Protein 7UT5 (pdb70)

Solvent-accessible surface area: 28761 Å² total; per-residue (Å²): 156,68,27,64,132,22,74,95,132,13,43,95,70,66,35,21,143,8,30,85,45,36,10,61,86,16,32,130,12,66,173,123,66,93,35,166,20,111,29,92,86,33,114,23,101,8,30,77,25,144,1,79,8,0,0,0,0,3,13,14,20,2,31,30,2,56,30,4,35,4,3,21,9,7,11,15,4,0,0,0,0,0,8,0,0,15,108,91,37,94,22,61,114,140,95,15,22,11,28,2,78,143,18,101,0,10,0,39,69,18,24,99,27,8,70,2,0,87,103,0,14,93,27,9,110,88,19,178,38,181,42,15,10,0,0,0,2,7,91,2,93,102,21,63,136,145,124,15,31,82,10,17,31,69,0,2,70,90,0,0,78,81,9,32,0,1,0,0,36,16,88,89,104,27,127,64,14,49,106,17,0,106,43,1,20,48,62,1,88,96,3,14,148,116,75,138,77,98,2,4,2,0,0,13,1,35,13,57,32,76,77,121,35,6,121,77,3,2,51,22,0,63,105,18,126,5,30,0,0,0,0,3,48,38,1,137,25,43,107,50,0,107,144,38,99,118,4,142,50,79,19,9,0,17,0,41,26,2,31,116,68,0,0,75,6,0,81,68,0,24,110,55,1,95,80,113,10,37,9,1,0,13,10,8,4,20,24,2,125,49,0,29,34,0,38,150,8,35,6,48,0,0,0,3,54,12,1,18,32,13,39,0,22,53,0,0,74,61,0,0,103,38,7,138,164,71,116,14,18,62,66,39,28,46,139,16,62,91,108,5,53,95,43,64,33,22,145,7,37,79,58,39,10,41,70,23,34,113,12,49,146,113,48,84,19,144,149,99,90,49,114,27,86,6,28,76,25,118,1,71,2,1,0,0,0,2,12,14,17,3,34,30,1,55,31,3,36,4,4,26,9,23,22,16,2,0,0,0,0,0,8,0,0,15,116,88,37,93,25,60,115,140,92,16,26,9,33,0,67,112,18,108,0,8,0,38,66,24,24,100,27,8,69,2,0,82,73,0,15,72,19,6,110,77,16,180,38,176,35,28,9,0,0,1,2,7,89,1,90,107,15,54,132,142,109,15,32,79,11,16,36,63,0,1,75,79,0,0,70,74,10,30,0,2,0,0,35,69,148,82,29,45,85,20,0,113,40,0,24,52,60,1,91,97,2,16,139,110,92,135,70,101,3,5,2,0,0,12,1,37,8,63,53,76,71,120,52,4,127,86,14,1,43,12,0,66,107,30,160,6,29,0,0,0,0,3,48,39,4,137,30,45,117,51,0,132,139,48,82,126,1,148,51,73,15,9,1,17,0,39,32,1,25,120,67,0,4,83,6,0,93,62,0,25,115,49,1,161,82,120,12,40,7,0,0,12,10,7,5,18,33,3,131,49,0,26,38,0,40,150,11,35,5,45,0,0,0,3,60,10,1,16,34,20,35,0,17,40,0,0,98,75,0,5,120,44,5,133

Radius of gyration: 30.76 Å; Cα contacts (8 Å, |Δi|>4): 1362; chains: 2; bounding box: 68×61×90 Å

InterPro domains:
  IPR001295 Dihydroorotate dehydrogenase, conserved site [PS00911] (77-96)
  IPR001295 Dihydroorotate dehydrogenase, conserved site [PS00912] (289-309)
  IPR005719 Dihydroorotate dehydrogenase, class 2 [MF_00225] (2-333)
  IPR005719 Dihydroorotate dehydrogenase, class 2 [TIGR01036] (3-332)
  IPR005719 Dihydroorotate dehydrogenase, class 2 [cd04738] (7-333)
  IPR005720 Dihydroorotate dehydrogenase, catalytic [PF01180] (44-331)
  IPR012135 Dihydroorotate dehydrogenase, class 1/ 2 [PIRSF000164] (37-331)
  IPR013785 Aldolase-type TIM barrel [G3DSA:3.20.20.70] (2-332)
  IPR050074 Dihydroorotate dehydrogenase [PTHR48109] (7-331)

Structure (mmCIF, N/CA/C/O backbone):
data_7UT5
#
_entry.id   7UT5
#
_cell.length_a   45.530
_cell.length_b   89.770
_cell.length_c   84.417
_cell.angle_alpha   90.000
_cell.angle_beta   90.036
_cell.angle_gamma   90.000
#
_symmetry.space_group_name_H-M   'P 1 21 1'
#
loop_
_entity.id
_entity.type
_entity.pdbx_description
1 polymer 'Dihydroorotate dehydrogenase (quinone)'
2 non-polymer (4R)-7-methyl-N-[4-(pentafluoro-lambda~6~-sulfanyl)phenyl]imidazo[1,2-a]pyrimidin-5-amine
3 non-polymer 'FLAVIN MONONUCLEOTIDE'
4 non-polymer 'OROTIC ACID'
5 non-polymer GLYCEROL
6 water water
#
loop_
_atom_site.group_PDB
_atom_site.id
_atom_site.type_symbol
_atom_site.label_atom_id
_atom_site.label_alt_id
_atom_site.label_comp_id
_atom_site.label_asym_id
_atom_site.label_entity_id
_atom_site.label_seq_id
_atom_site.pdbx_PDB_ins_code
_atom_site.Cartn_x
_atom_site.Cartn_y
_atom_site.Cartn_z
_atom_site.occupancy
_atom_site.B_iso_or_equiv
_atom_site.auth_seq_id
_atom_site.auth_comp_id
_atom_site.auth_asym_id
_atom_site.auth_atom_id
_atom_site.pdbx_PDB_model_num
ATOM 1 N N . MET A 1 21 ? 1.90965 13.65173 -54.75223 1.000 60.31247 1 MET A N 1
ATOM 2 C CA . MET A 1 21 ? 1.74586 14.92946 -55.50357 1.000 49.66833 1 MET A CA 1
ATOM 3 C C . MET A 1 21 ? 0.39103 15.02437 -56.20957 1.000 51.00385 1 MET A C 1
ATOM 4 O O . MET A 1 21 ? -0.28506 16.05628 -56.10307 1.000 45.77298 1 MET A O 1
ATOM 18 N N . LEU A 1 22 ? -0.01383 13.95700 -56.91286 1.000 40.48588 2 LEU A N 1
ATOM 19 C CA . LEU A 1 22 ? -1.18767 14.06454 -57.77686 1.000 37.58808 2 LEU A CA 1
ATOM 20 C C . LEU A 1 22 ? -2.41599 14.49585 -56.97814 1.000 35.41417 2 LEU A C 1
ATOM 21 O O . LEU A 1 22 ? -3.07470 15.48114 -57.32208 1.000 35.32644 2 LEU A O 1
ATOM 37 N N . TYR A 1 23 ? -2.69580 13.80287 -55.87835 1.000 32.13789 3 TYR A N 1
ATOM 38 C CA . TYR A 1 23 ? -3.87217 14.15002 -55.08234 1.000 26.53816 3 TYR A CA 1
ATOM 39 C C . TYR A 1 23 ? -3.81191 15.58729 -54.58808 1.000 27.22932 3 TYR A C 1
ATOM 40 O O . TYR A 1 2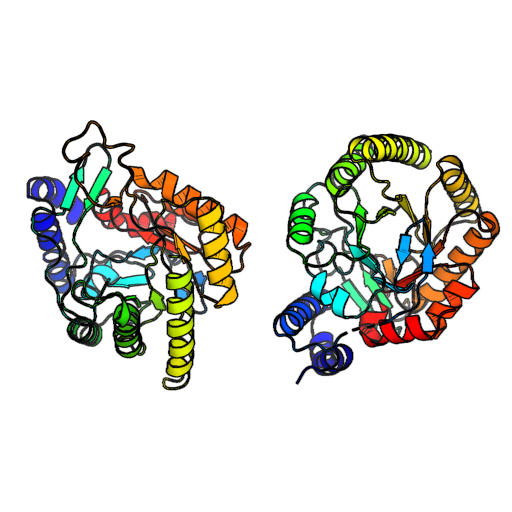3 ? -4.78177 16.34109 -54.72612 1.000 29.55807 3 TYR A O 1
ATOM 58 N N . SER A 1 24 ? -2.68492 15.99091 -53.98570 1.000 29.88924 4 SER A N 1
ATOM 59 C CA . SER A 1 24 ? -2.64260 17.32022 -53.38037 1.000 36.92920 4 SER A CA 1
ATOM 60 C C . SER A 1 24 ? -2.79953 18.40651 -54.42975 1.000 41.45235 4 SER A C 1
ATOM 61 O O . SER A 1 24 ? -3.36229 19.46846 -54.13948 1.000 37.43462 4 SER A O 1
ATOM 69 N N . LEU A 1 25 ? -2.33832 18.14899 -55.65701 1.000 38.34423 5 LEU A N 1
ATOM 70 C CA . LEU A 1 25 ? -2.49361 19.13543 -56.71905 1.000 43.87751 5 LEU A CA 1
ATOM 71 C C . LEU A 1 25 ? -3.94067 19.22716 -57.18071 1.000 39.80149 5 LEU A C 1
ATOM 72 O O . LEU A 1 25 ? -4.41804 20.32175 -57.51188 1.000 36.69971 5 LEU A O 1
ATOM 88 N N . ALA A 1 26 ? -4.64366 18.08729 -57.21046 1.000 38.46925 6 ALA A N 1
ATOM 89 C CA . ALA A 1 26 ? -6.02861 18.04189 -57.64716 1.000 36.63185 6 ALA A CA 1
ATOM 90 C C . ALA A 1 26 ? -7.00209 18.40325 -56.54041 1.000 36.34588 6 ALA A C 1
ATOM 91 O O . ALA A 1 26 ? -8.18086 18.63912 -56.83601 1.000 31.87032 6 ALA A O 1
ATOM 98 N N . ARG A 1 27 ? -6.53804 18.48439 -55.29286 1.000 30.93101 7 ARG A N 1
ATOM 99 C CA . ARG A 1 27 ? -7.47591 18.59332 -54.17722 1.000 29.11479 7 ARG A CA 1
ATOM 100 C C . ARG A 1 27 ? -8.32129 19.86394 -54.21141 1.000 29.23117 7 ARG A C 1
ATOM 101 O O . ARG A 1 27 ? -9.51983 19.76856 -53.90779 1.000 27.70091 7 ARG A O 1
ATOM 122 N N . PRO A 1 28 ? -7.80107 21.04339 -54.53677 1.000 30.33093 8 PRO A N 1
ATOM 123 C CA . PRO A 1 28 ? -8.69180 22.21726 -54.58536 1.000 28.63374 8 PRO A CA 1
ATOM 124 C C . PRO A 1 28 ? -9.85751 22.04985 -55.55023 1.000 32.55211 8 PRO A C 1
ATOM 125 O O . PRO A 1 28 ? -10.99673 22.39468 -55.19843 1.000 31.97731 8 PRO A O 1
ATOM 136 N N . MET A 1 29 ? -9.60982 21.50969 -56.75042 1.000 30.84648 9 MET A N 1
ATOM 137 C CA . MET A 1 29 ? -10.69606 21.19995 -57.67388 1.000 34.17352 9 MET A CA 1
ATOM 138 C C . MET A 1 29 ? -11.65494 20.17758 -57.06544 1.000 28.47583 9 MET A C 1
ATOM 139 O O . MET A 1 29 ? -12.87335 20.35247 -57.10999 1.000 29.50108 9 MET A O 1
ATOM 153 N N . LEU A 1 30 ? -11.12074 19.08333 -56.52093 1.000 25.13612 10 LEU A N 1
ATOM 154 C CA . LEU A 1 30 ? -11.98172 18.03610 -55.98004 1.000 24.81664 10 LEU A CA 1
ATOM 155 C C . LEU A 1 30 ? -12.79118 18.54085 -54.79375 1.000 26.26664 10 LEU A C 1
ATOM 156 O O . LEU A 1 30 ? -13.95217 18.13704 -54.61836 1.000 22.98672 10 LEU A O 1
ATOM 172 N N . PHE A 1 31 ? -12.21944 19.44049 -53.98728 1.000 24.16834 11 PHE A N 1
ATOM 173 C CA . PHE A 1 31 ? -12.96696 19.95029 -52.84456 1.000 23.20013 11 PHE A CA 1
ATOM 174 C C . PHE A 1 31 ? -14.11227 20.86265 -53.28516 1.000 24.90035 11 PHE A C 1
ATOM 175 O O . PHE A 1 31 ? -15.02868 21.08891 -52.48080 1.000 30.96071 11 PHE A O 1
ATOM 192 N N . SER A 1 32 ? -14.13413 21.31478 -54.53497 1.000 23.13081 12 SER A N 1
ATOM 193 C CA . SER A 1 32 ? -15.24823 22.11171 -55.03729 1.000 29.15507 12 SER A CA 1
ATOM 194 C C . SER A 1 32 ? -16.45415 21.24302 -55.38187 1.000 28.69756 12 SER A C 1
ATOM 195 O O . SER A 1 32 ? -17.53182 21.79288 -55.65622 1.000 30.78242 12 SER A O 1
ATOM 203 N N . LEU A 1 33 ? -16.28387 19.92821 -55.37858 1.000 25.04530 13 LEU A N 1
ATOM 204 C CA . LEU A 1 33 ? -17.34732 18.97630 -55.68253 1.000 27.84366 13 LEU A CA 1
ATOM 205 C C . LEU A 1 33 ? -17.96335 18.43846 -54.39897 1.000 24.08064 13 LEU A C 1
ATOM 206 O O . LEU A 1 33 ? -17.36932 18.48612 -53.32357 1.000 23.80161 13 LEU A O 1
ATOM 222 N N . ALA A 1 34 ? -19.19560 17.94695 -54.51717 1.000 23.11897 14 ALA A N 1
ATOM 223 C CA . ALA A 1 34 ? -19.83146 17.36622 -53.35684 1.000 22.49598 14 ALA A CA 1
ATOM 224 C C . ALA A 1 34 ? -18.98576 16.20264 -52.84125 1.000 22.07406 14 ALA A C 1
ATOM 225 O O . ALA A 1 34 ? -18.37161 15.47855 -53.62668 1.000 20.91279 14 ALA A O 1
ATOM 232 N N . PRO A 1 35 ? -18.94017 15.99333 -51.51939 1.000 18.47810 15 PRO A N 1
ATOM 233 C CA . PRO A 1 35 ? -17.97331 15.03870 -50.96437 1.000 17.50179 15 PRO A CA 1
ATOM 234 C C . PRO A 1 35 ? -18.04856 13.63555 -51.54474 1.000 18.05641 15 PRO A C 1
ATOM 235 O O . PRO A 1 35 ? -17.01075 13.05019 -51.88412 1.000 18.46044 15 PRO A O 1
ATOM 246 N N . GLU A 1 36 ? -19.22781 13.01915 -51.60631 1.000 17.31706 16 GLU A N 1
ATOM 247 C CA . GLU A 1 36 ? -19.24131 11.65144 -52.08200 1.000 17.08053 16 GLU A CA 1
ATOM 248 C C . GLU A 1 36 ? -18.85438 11.57105 -53.55584 1.000 19.80315 16 GLU A C 1
ATOM 249 O O . GLU A 1 36 ? -18.20503 10.61636 -53.98464 1.000 18.97183 16 GLU A O 1
ATOM 261 N N . ARG A 1 37 ? -19.24278 12.55892 -54.35497 1.000 20.26982 17 ARG A N 1
ATOM 262 C CA . ARG A 1 37 ? -18.80627 12.58227 -55.75168 1.000 21.74650 17 ARG A CA 1
ATOM 263 C C . ARG A 1 37 ? -17.29029 12.69371 -55.84178 1.000 21.10267 17 ARG A C 1
ATOM 264 O O . ARG A 1 37 ? -16.65122 12.01720 -56.65747 1.000 20.61227 17 ARG A O 1
ATOM 285 N N . ALA A 1 38 ? -16.69900 13.56108 -55.02154 1.000 19.53256 18 ALA A N 1
ATOM 286 C CA . ALA A 1 38 ? -15.24360 13.70508 -55.00712 1.000 18.79786 18 ALA A CA 1
ATOM 287 C C . ALA A 1 38 ? -14.56642 12.44427 -54.53957 1.000 19.20000 18 ALA A C 1
ATOM 288 O O . ALA A 1 38 ? -13.49107 12.07299 -55.04735 1.000 20.22304 18 ALA A O 1
ATOM 295 N N . HIS A 1 39 ? -15.16925 11.77558 -53.56368 1.000 18.34381 19 HIS A N 1
ATOM 296 C CA . HIS A 1 39 ? -14.63301 10.52605 -53.03681 1.000 18.23045 19 HIS A CA 1
ATOM 297 C C . HIS A 1 39 ? -14.56074 9.45556 -54.11873 1.000 20.03811 19 HIS A C 1
ATOM 298 O O . HIS A 1 39 ? -13.50831 8.80791 -54.31777 1.000 18.62421 19 HIS A O 1
ATOM 312 N N . GLU A 1 40 ? -15.65967 9.25061 -54.84224 1.000 19.18622 20 GLU A N 1
ATOM 313 C CA . GLU A 1 40 ? -15.67710 8.24609 -55.89258 1.000 18.98234 20 GLU A CA 1
ATOM 314 C C . GLU A 1 40 ? -14.77085 8.64561 -57.06152 1.000 20.31506 20 GLU A C 1
ATOM 315 O O . GLU A 1 40 ? -14.07112 7.80664 -57.63139 1.000 23.20163 20 GLU A O 1
ATOM 327 N N . LEU A 1 41 ? -14.75152 9.93510 -57.42404 1.000 20.43675 21 LEU A N 1
ATOM 328 C CA . LEU A 1 41 ? -13.86043 10.37843 -58.48766 1.000 22.13627 21 LEU A CA 1
ATOM 329 C C . LEU A 1 41 ? -12.40959 10.12729 -58.12322 1.000 20.91230 21 LEU A C 1
ATOM 330 O O . LEU A 1 41 ? -11.59647 9.72775 -58.99122 1.000 22.60190 21 LEU A O 1
ATOM 346 N N . THR A 1 42 ? -12.04323 10.40962 -56.87496 1.000 19.76222 22 THR A N 1
ATOM 347 C CA . THR A 1 42 ? -10.66763 10.22765 -56.45304 1.000 19.29112 22 THR A CA 1
ATOM 348 C C . THR A 1 42 ? -10.27536 8.75174 -56.55304 1.000 19.86391 22 THR A C 1
ATOM 349 O O . THR A 1 42 ? -9.17129 8.42986 -57.02708 1.000 22.38376 22 THR A O 1
ATOM 360 N N . LEU A 1 43 ? -11.15362 7.84906 -56.09303 1.000 18.29019 23 LEU A N 1
ATOM 361 C CA . LEU A 1 43 ? -10.81314 6.42953 -56.17374 1.000 20.76643 23 LEU A CA 1
ATOM 362 C C . LEU A 1 43 ? -10.68987 5.98624 -57.62995 1.000 22.31682 23 LEU A C 1
ATOM 363 O O . LEU A 1 43 ? -9.81740 5.16877 -57.97342 1.000 22.68691 23 LEU A O 1
ATOM 379 N N . SER A 1 44 ? -11.56856 6.49163 -58.49902 1.000 21.23082 24 SER A N 1
ATOM 380 C CA A SER A 1 44 ? -11.52244 6.13889 -59.91488 0.537 22.82867 24 SER A CA 1
ATOM 381 C CA B SER A 1 44 ? -11.50710 6.11428 -59.90512 0.463 22.85916 24 SER A CA 1
ATOM 382 C C . SER A 1 44 ? -10.22163 6.61516 -60.54269 1.000 23.98981 24 SER A C 1
ATOM 383 O O . SER A 1 44 ? -9.58991 5.89845 -61.33054 1.000 26.42140 24 SER A O 1
ATOM 398 N N . MET A 1 45 ? -9.80450 7.83627 -60.20440 1.000 22.51796 25 MET A N 1
ATOM 399 C CA . MET A 1 45 ? -8.56155 8.36110 -60.74988 1.000 24.10788 25 MET A CA 1
ATOM 400 C C . MET A 1 45 ? -7.34952 7.63359 -60.17225 1.000 22.14206 25 MET A C 1
ATOM 401 O O . MET A 1 45 ? -6.37310 7.40544 -60.89127 1.000 23.55529 25 MET A O 1
ATOM 415 N N . LEU A 1 46 ? -7.41007 7.23530 -58.89940 1.000 23.22551 26 LEU A N 1
ATOM 416 C CA . LEU A 1 46 ? -6.34990 6.41388 -58.31210 1.000 21.85524 26 LEU A CA 1
ATOM 417 C C . LEU A 1 46 ? -6.19655 5.10054 -59.06813 1.000 25.32147 26 LEU A C 1
ATOM 418 O O . LEU A 1 46 ? -5.08226 4.68611 -59.39206 1.000 23.91427 26 LEU A O 1
ATOM 434 N N . ASP A 1 47 ? -7.31290 4.44259 -59.36799 1.000 23.02388 27 ASP A N 1
ATOM 435 C CA . ASP A 1 47 ? -7.26238 3.18752 -60.12413 1.000 24.08008 27 ASP A CA 1
ATOM 436 C C . ASP A 1 47 ? -6.56693 3.39140 -61.45992 1.000 25.80897 27 ASP A C 1
ATOM 437 O O . ASP A 1 47 ? -5.72232 2.58476 -61.88928 1.000 27.41340 27 ASP A O 1
ATOM 446 N N . LYS A 1 48 ? -6.95579 4.44446 -62.18230 1.000 25.30826 28 LYS A N 1
ATOM 447 C CA . LYS A 1 48 ? -6.43315 4.65030 -63.52217 1.000 26.41283 28 LYS A CA 1
ATOM 448 C C . LYS A 1 48 ? -4.96380 5.04123 -63.47781 1.000 28.78570 28 LYS A C 1
ATOM 449 O O . LYS A 1 48 ? -4.15565 4.55081 -64.27056 1.000 29.79377 28 LYS A O 1
ATOM 468 N N . ALA A 1 49 ? -4.60236 5.91853 -62.54033 1.000 25.26958 29 ALA A N 1
ATOM 469 C CA . ALA A 1 49 ? -3.20920 6.29835 -62.38461 1.000 25.54801 29 ALA A CA 1
ATOM 470 C C . ALA A 1 49 ? -2.35288 5.07828 -62.06508 1.000 25.99228 29 ALA A C 1
ATOM 471 O O . ALA A 1 49 ? -1.24742 4.94333 -62.58653 1.000 27.73885 29 ALA A O 1
ATOM 478 N N . HIS A 1 50 ? -2.85924 4.18476 -61.20466 1.000 27.22372 30 HIS A N 1
ATOM 479 C CA . HIS A 1 50 ? -2.15010 2.94858 -60.90347 1.000 25.76226 30 HIS A CA 1
ATOM 480 C C . HIS A 1 50 ? -1.93288 2.11342 -62.16446 1.000 27.44911 30 HIS A C 1
ATOM 481 O O . HIS A 1 50 ? -0.81919 1.63781 -62.41826 1.000 29.21975 30 HIS A O 1
ATOM 495 N N . LYS A 1 51 ? -2.98673 1.93749 -62.97580 1.000 28.85870 31 LYS A N 1
ATOM 496 C CA . LYS A 1 51 ? -2.84076 1.14656 -64.19930 1.000 29.95698 31 LYS A CA 1
ATOM 497 C C . LYS A 1 51 ? -1.85766 1.79133 -65.15725 1.000 31.63373 31 LYS A C 1
ATOM 498 O O . LYS A 1 51 ? -1.24098 1.10046 -65.97148 1.000 32.27701 31 LYS A O 1
ATOM 517 N N . LEU A 1 52 ? -1.73549 3.11699 -65.11196 1.000 30.60504 32 LEU A N 1
ATOM 518 C CA . LEU A 1 52 ? -0.80768 3.84694 -65.95556 1.000 33.57288 32 LEU A CA 1
ATOM 519 C C . LEU A 1 52 ? 0.62463 3.80784 -65.43816 1.000 31.24061 32 LEU A C 1
ATOM 520 O O . LEU A 1 52 ? 1.51600 4.36642 -66.08519 1.000 33.37972 32 LEU A O 1
ATOM 536 N N . GLY A 1 53 ? 0.85875 3.15461 -64.29796 1.000 31.03328 33 GLY A N 1
ATOM 537 C CA . GLY A 1 53 ? 2.19812 3.08017 -63.74403 1.000 35.24992 33 GLY A CA 1
ATOM 538 C C . GLY A 1 53 ? 2.54225 4.20470 -62.80001 1.000 37.14979 33 GLY A C 1
ATOM 539 O O . GLY A 1 53 ? 3.72324 4.39747 -62.49048 1.000 41.28418 33 GLY A O 1
ATOM 543 N N . MET A 1 54 ? 1.55158 4.94587 -62.33314 1.000 35.88449 34 MET A N 1
ATOM 544 C CA . MET A 1 54 ? 1.72709 6.11969 -61.49422 1.000 38.31577 34 MET A CA 1
ATOM 545 C C . MET A 1 54 ? 1.20290 5.81807 -60.09163 1.000 33.03388 34 MET A C 1
ATOM 546 O O . MET A 1 54 ? 0.65636 4.73961 -59.80993 1.000 37.20077 34 MET A O 1
ATOM 560 N N . MET A 1 55 ? 1.38743 6.77927 -59.19073 1.000 35.10499 35 MET A N 1
ATOM 561 C CA . MET A 1 55 ? 0.90282 6.66073 -57.81021 1.000 37.47803 35 MET A CA 1
ATOM 562 C C . MET A 1 55 ? 1.53832 5.48502 -57.06330 1.000 36.51618 35 MET A C 1
ATOM 563 O O . MET A 1 55 ? 0.87956 4.82272 -56.25030 1.000 35.00893 35 MET A O 1
ATOM 577 N N . ARG A 1 56 ? 2.82848 5.22744 -57.30739 1.000 37.96351 36 ARG A N 1
ATOM 578 C CA . ARG A 1 56 ? 3.57810 4.23003 -56.54460 1.000 36.64613 36 ARG A CA 1
ATOM 579 C C . ARG A 1 56 ? 4.44221 4.95621 -55.51952 1.000 42.36803 36 ARG A C 1
ATOM 580 O O . ARG A 1 56 ? 5.26805 5.79124 -55.89012 1.000 41.60516 36 ARG A O 1
ATOM 601 N N . GLN A 1 57 ? 4.25704 4.63181 -54.23704 1.000 28.77806 37 GLN A N 1
ATOM 602 C CA . GLN A 1 57 ? 4.90487 5.33933 -53.14286 1.000 27.17513 37 GLN A CA 1
ATOM 603 C C . GLN A 1 57 ? 5.82094 4.39953 -52.37712 1.000 28.89431 37 GLN A C 1
ATOM 604 O O . GLN A 1 57 ? 5.37458 3.38274 -51.84692 1.000 31.75274 37 GLN A O 1
ATOM 618 N N . THR A 1 58 ? 7.08228 4.77599 -52.26232 1.000 30.78663 38 THR A N 1
ATOM 619 C CA . THR A 1 58 ? 8.03129 4.01430 -51.46528 1.000 31.29092 38 THR A CA 1
ATOM 620 C C . THR A 1 58 ? 7.91840 4.40952 -49.99236 1.000 28.86569 38 THR A C 1
ATOM 621 O O . THR A 1 58 ? 7.94761 5.59468 -49.64888 1.000 30.27093 38 THR A O 1
ATOM 632 N N . VAL A 1 59 ? 7.78601 3.41398 -49.11994 1.000 25.10178 39 VAL A N 1
ATOM 633 C CA . VAL A 1 59 ? 7.64575 3.60014 -47.68344 1.000 25.79728 39 VAL A CA 1
ATOM 634 C C . VAL A 1 59 ? 8.68134 2.73333 -46.97458 1.000 29.61170 39 VAL A C 1
ATOM 635 O O . VAL A 1 59 ? 9.05602 1.65631 -47.45368 1.000 33.51465 39 VAL A O 1
ATOM 648 N N . GLU A 1 60 ? 9.14660 3.21566 -45.82926 1.000 22.79681 40 GLU A N 1
ATOM 649 C CA . GLU A 1 60 ? 10.23353 2.55836 -45.08627 1.000 23.20307 40 GLU A CA 1
ATOM 650 C C . GLU A 1 60 ? 9.75790 1.17739 -44.58025 1.000 21.65036 40 GLU A C 1
ATOM 651 O O . GLU A 1 60 ? 8.56954 0.94340 -44.33081 1.000 22.29092 40 GLU A O 1
ATOM 663 N N . ALA A 1 61 ? 10.70928 0.27727 -44.46104 1.000 23.33348 41 ALA A N 1
ATOM 664 C CA . ALA A 1 61 ? 10.45592 -1.01870 -43.83908 1.000 22.14265 41 ALA A CA 1
ATOM 665 C C . ALA A 1 61 ? 10.40857 -0.84833 -42.33139 1.000 22.12010 41 ALA A C 1
ATOM 666 O O . ALA A 1 61 ? 11.36872 -0.34490 -41.73591 1.000 26.33372 41 ALA A O 1
ATOM 673 N N . LYS A 1 62 ? 9.33796 -1.32284 -41.69924 1.000 21.14791 42 LYS A N 1
ATOM 674 C CA . LYS A 1 62 ? 9.22409 -1.34590 -40.24347 1.000 21.23753 42 LYS A CA 1
ATOM 675 C C . LYS A 1 62 ? 8.51439 -2.63578 -39.83343 1.000 20.69224 42 LYS A C 1
ATOM 676 O O . LYS A 1 62 ? 7.35176 -2.64191 -39.41460 1.000 19.78019 42 LYS A O 1
ATOM 695 N N . PRO A 1 63 ? 9.18836 -3.76613 -39.98710 1.000 21.33005 43 PRO A N 1
ATOM 696 C CA . PRO A 1 63 ? 8.53491 -5.06411 -39.75493 1.000 20.92835 43 PRO A CA 1
ATOM 697 C C . PRO A 1 63 ? 7.98465 -5.13728 -38.34440 1.000 20.79888 43 PRO A C 1
ATOM 698 O O . PRO A 1 63 ? 8.67572 -4.83561 -37.36939 1.000 22.52351 43 PRO A O 1
ATOM 709 N N . THR A 1 64 ? 6.71411 -5.54923 -38.25360 1.000 19.83237 44 THR A N 1
ATOM 710 C CA . THR A 1 64 ? 5.99502 -5.65234 -36.98714 1.000 20.44980 44 THR A CA 1
ATOM 711 C C . THR A 1 64 ? 5.24011 -6.96524 -36.98354 1.000 19.55793 44 THR A C 1
ATOM 712 O O . THR A 1 64 ? 4.48137 -7.22383 -37.90992 1.000 22.63829 44 THR A O 1
ATOM 723 N N . THR A 1 65 ? 5.46210 -7.78768 -35.96820 1.000 21.04799 45 THR A N 1
ATOM 724 C CA . THR A 1 65 ? 4.76879 -9.07227 -35.85719 1.000 22.18958 45 THR A CA 1
ATOM 725 C C . THR A 1 65 ? 3.64357 -8.90014 -34.84610 1.000 20.97572 45 THR A C 1
ATOM 726 O O . THR A 1 65 ? 3.88559 -8.48965 -33.71006 1.000 26.12212 45 THR A O 1
ATOM 737 N N . CYS A 1 66 ? 2.41991 -9.25470 -35.24995 1.000 20.40028 46 CYS A N 1
ATOM 738 C CA . CYS A 1 66 ? 1.23612 -9.04008 -34.44896 1.000 21.68520 46 CYS A CA 1
ATOM 739 C C . CYS A 1 66 ? 0.20289 -10.07492 -34.87224 1.000 20.47538 46 CYS A C 1
ATOM 740 O O . CYS A 1 66 ? -0.05346 -10.24908 -36.06499 1.000 19.40578 46 CYS A O 1
ATOM 748 N N . MET A 1 67 ? -0.43969 -10.71471 -33.88769 1.000 22.57064 47 MET A N 1
ATOM 749 C CA . MET A 1 67 ? -1.47639 -11.71888 -34.16187 1.000 21.99113 47 MET A CA 1
ATOM 750 C C . MET A 1 67 ? -0.94740 -12.86168 -35.02471 1.000 23.80666 47 MET A C 1
ATOM 751 O O . MET A 1 67 ? -1.69881 -13.47977 -35.79860 1.000 21.47212 47 MET A O 1
ATOM 765 N N . GLY A 1 68 ? 0.34361 -13.14003 -34.90939 1.000 21.49397 48 GLY A N 1
ATOM 766 C CA . GLY A 1 68 ? 0.96110 -14.16942 -35.70933 1.000 22.10980 48 GLY A CA 1
ATOM 767 C C . GLY A 1 68 ? 1.19755 -13.80011 -37.15049 1.000 22.92855 48 GLY A C 1
ATOM 768 O O . GLY A 1 68 ? 1.61821 -14.67381 -37.93815 1.000 25.14908 48 GLY A O 1
ATOM 772 N N . ILE A 1 69 ? 0.99537 -12.52024 -37.50943 1.000 20.39679 49 ILE A N 1
ATOM 773 C CA . ILE A 1 69 ? 1.11615 -12.03303 -38.87837 1.000 20.95611 49 ILE A CA 1
ATOM 774 C C . ILE A 1 69 ? 2.34629 -11.13718 -38.94651 1.000 19.77828 49 ILE A C 1
ATOM 775 O O . ILE A 1 69 ? 2.59342 -10.35313 -38.03045 1.000 19.89617 49 ILE A O 1
ATOM 791 N N . GLU A 1 70 ? 3.14662 -11.30506 -39.99493 1.000 21.64094 50 GLU A N 1
ATOM 792 C CA . GLU A 1 70 ? 4.31510 -10.43924 -40.20705 1.000 20.89441 50 GLU A CA 1
ATOM 793 C C . GLU A 1 70 ? 3.87298 -9.25503 -41.06304 1.000 23.19564 50 GLU A C 1
ATOM 794 O O . GLU A 1 70 ? 3.67406 -9.38912 -42.27159 1.000 27.49644 50 GLU A O 1
ATOM 806 N N . PHE A 1 71 ? 3.70237 -8.07103 -40.42890 1.000 19.55302 51 PHE A N 1
ATOM 807 C CA . PHE A 1 71 ? 3.34972 -6.86176 -41.15627 1.000 20.03604 51 PHE A CA 1
ATOM 808 C C . PHE A 1 71 ? 4.61504 -6.15657 -41.63858 1.000 19.46531 51 PHE A C 1
ATOM 809 O O . PHE A 1 71 ? 5.53838 -5.95338 -40.84975 1.000 21.63112 51 PHE A O 1
ATOM 826 N N . PRO A 1 72 ? 4.68731 -5.77421 -42.91215 1.000 18.39962 52 PRO A N 1
ATOM 827 C CA . PRO A 1 72 ? 5.90693 -5.10030 -43.37863 1.000 18.41120 52 PRO A CA 1
ATOM 828 C C . PRO A 1 72 ? 6.10584 -3.73228 -42.77097 1.000 18.41170 52 PRO A C 1
ATOM 829 O O . PRO A 1 72 ? 7.24358 -3.25380 -42.66920 1.000 19.30261 52 PRO A O 1
ATOM 840 N N . ASN A 1 73 ? 5.00322 -3.07920 -42.41891 1.000 18.02950 53 ASN A N 1
ATOM 841 C CA . ASN A 1 73 ? 5.03974 -1.86588 -41.61027 1.000 17.55319 53 ASN A CA 1
ATOM 842 C C . ASN A 1 73 ? 3.70748 -1.82041 -40.87306 1.000 17.24841 53 ASN A C 1
ATOM 843 O O . ASN A 1 73 ? 2.77455 -2.56652 -41.20689 1.000 16.98421 53 ASN A O 1
ATOM 854 N N . PRO A 1 74 ? 3.59446 -0.96002 -39.83906 1.000 17.77466 54 PRO A N 1
ATOM 855 C CA . PRO A 1 74 ? 2.44164 -1.04991 -38.93096 1.000 16.38852 54 PRO A CA 1
ATOM 856 C C . PRO A 1 74 ? 1.32747 -0.08471 -39.27533 1.000 16.50411 54 PRO A C 1
ATOM 857 O O . PRO A 1 74 ? 0.47218 0.14138 -38.41995 1.000 17.21354 54 PRO A O 1
ATOM 868 N N . VAL A 1 75 ? 1.26205 0.37560 -40.50991 1.000 17.44406 55 VAL A N 1
ATOM 869 C CA . VAL A 1 75 ? 0.28088 1.39370 -40.92537 1.000 15.92329 55 VAL A CA 1
ATOM 870 C C . VAL A 1 75 ? -0.68717 0.77067 -41.91890 1.000 15.15923 55 VAL A C 1
ATOM 871 O O . VAL A 1 75 ? -0.31176 0.40421 -43.04606 1.000 17.44317 55 VAL A O 1
ATOM 884 N N . GLY A 1 76 ? -1.92542 0.68326 -41.53051 1.000 14.92364 56 GLY A N 1
ATOM 885 C CA . GLY A 1 76 ? -2.95959 0.09952 -42.32838 1.000 14.18746 56 GLY A CA 1
ATOM 886 C C . GLY A 1 76 ? -3.97863 1.07981 -42.84993 1.000 14.70752 56 GLY A C 1
ATOM 887 O O . GLY A 1 76 ? -4.07836 2.21772 -42.37774 1.000 15.04558 56 GLY A O 1
ATOM 891 N N . LEU A 1 77 ? -4.71076 0.65275 -43.86275 1.000 14.29339 57 LEU A N 1
ATOM 892 C CA . LEU A 1 77 ? -5.91314 1.33518 -44.32609 1.000 13.30070 57 LEU A CA 1
ATOM 893 C C . LEU A 1 77 ? -7.10454 0.86216 -43.52442 1.000 13.48415 57 LEU A C 1
ATOM 894 O O . LEU A 1 77 ? -7.37557 -0.34302 -43.49457 1.000 13.36121 57 LEU A O 1
ATOM 910 N N . ALA A 1 78 ? -7.81373 1.77923 -42.89282 1.000 12.63073 58 ALA A N 1
ATOM 911 C CA . ALA A 1 78 ? -9.00967 1.43564 -42.14240 1.000 12.53963 58 ALA A CA 1
ATOM 912 C C . ALA A 1 78 ? -10.14341 1.05794 -43.06408 1.000 12.32071 58 ALA A C 1
ATOM 913 O O . ALA A 1 78 ? -10.20965 1.46737 -44.23190 1.000 13.15970 58 ALA A O 1
ATOM 920 N N . ALA A 1 79 ? -11.05722 0.24088 -42.52129 1.000 12.64498 59 ALA A N 1
ATOM 921 C CA . ALA A 1 79 ? -12.24802 -0.10135 -43.26345 1.000 12.06177 59 ALA A CA 1
ATOM 922 C C . ALA A 1 79 ? -13.08136 1.11211 -43.65338 1.000 12.45138 59 ALA A C 1
ATOM 923 O O . ALA A 1 79 ? -13.08295 2.16234 -42.98893 1.000 12.99942 59 ALA A O 1
ATOM 930 N N . GLY A 1 80 ? -13.81856 0.95459 -44.74794 1.000 13.16467 60 GLY A N 1
ATOM 931 C CA . GLY A 1 80 ? -14.80224 1.92006 -45.18758 1.000 12.88264 60 GLY A CA 1
ATOM 932 C C . GLY A 1 80 ? -14.39988 2.78415 -46.35354 1.000 13.37808 60 GLY A C 1
ATOM 933 O O . GLY A 1 80 ? -15.23729 3.55129 -46.86968 1.000 13.75016 60 GLY A O 1
ATOM 937 N N . LEU A 1 81 ? -13.15456 2.72419 -46.77506 1.000 12.82082 61 LEU A N 1
ATOM 938 C CA . LEU A 1 81 ? -12.66950 3.46221 -47.93322 1.000 13.76053 61 LEU A CA 1
ATOM 939 C C . LEU A 1 81 ? -12.86612 2.61700 -49.17379 1.000 16.08463 61 LEU A C 1
ATOM 940 O O . LEU A 1 81 ? -13.40795 3.08545 -50.18316 1.000 18.54399 61 LEU A O 1
ATOM 956 N N . ASP A 1 82 ? -12.41600 1.35922 -49.11287 1.000 14.42464 62 ASP A N 1
ATOM 957 C CA . ASP A 1 82 ? -12.66551 0.36819 -50.15724 1.000 15.20498 62 ASP A CA 1
ATOM 958 C C . ASP A 1 82 ? -13.64608 -0.65223 -49.58303 1.000 14.77432 62 ASP A C 1
ATOM 959 O O . ASP A 1 82 ? -13.25068 -1.73111 -49.11701 1.000 14.65092 62 ASP A O 1
ATOM 968 N N . LYS A 1 83 ? -14.93378 -0.32412 -49.63254 1.000 15.14020 63 LYS A N 1
ATOM 969 C CA . LYS A 1 83 ? -15.92958 -1.18978 -49.01172 1.000 14.25686 63 LYS A CA 1
ATOM 970 C C . LYS A 1 83 ? -16.05197 -2.52714 -49.74411 1.000 16.08588 63 LYS A C 1
ATOM 971 O O . LYS A 1 83 ? -16.41610 -3.54360 -49.12284 1.000 16.02030 63 LYS A O 1
ATOM 990 N N . ASN A 1 84 ? -15.79475 -2.56556 -51.04673 1.000 15.60560 64 ASN A N 1
ATOM 991 C CA . ASN A 1 84 ? -16.02452 -3.74180 -51.87328 1.000 16.08810 64 ASN A CA 1
ATOM 992 C C . ASN A 1 84 ? -14.75995 -4.47667 -52.27647 1.000 16.59571 64 ASN A C 1
ATOM 993 O O . ASN A 1 84 ? -14.82936 -5.47923 -52.99930 1.000 18.01915 64 ASN A O 1
ATOM 1004 N N . GLY A 1 85 ? -13.59119 -3.98616 -51.85958 1.000 16.54098 65 GLY A N 1
ATOM 1005 C CA . GLY A 1 85 ? -12.33965 -4.55048 -52.33070 1.000 17.68949 65 GLY A CA 1
ATOM 1006 C C . GLY A 1 85 ? -12.10095 -4.33401 -53.79757 1.000 18.61280 65 GLY A C 1
ATOM 1007 O O . GLY A 1 85 ? -11.45590 -5.16059 -54.44937 1.000 20.52423 65 GLY A O 1
ATOM 1011 N N . ALA A 1 86 ? -12.57842 -3.21672 -54.34227 1.000 16.63738 66 ALA A N 1
ATOM 1012 C CA . ALA A 1 86 ? -12.47037 -2.92319 -55.76598 1.000 18.91355 66 ALA A CA 1
ATOM 1013 C C . ALA A 1 86 ? -11.24494 -2.09585 -56.12039 1.000 21.79286 66 ALA A C 1
ATOM 1014 O O . ALA A 1 86 ? -11.00105 -1.88638 -57.31138 1.000 21.57855 66 ALA A O 1
ATOM 1021 N N . HIS A 1 87 ? -10.49343 -1.62335 -55.11812 1.000 17.36074 67 HIS A N 1
ATOM 1022 C CA . HIS A 1 87 ? -9.37348 -0.72229 -55.33375 1.000 17.88410 67 HIS A CA 1
ATOM 1023 C C . HIS A 1 87 ? -8.10724 -1.21311 -54.66321 1.000 18.15914 67 HIS A C 1
ATOM 1024 O O . HIS A 1 87 ? -7.19808 -0.42677 -54.43973 1.000 18.54226 67 HIS A O 1
ATOM 1038 N N . ILE A 1 88 ? -7.99417 -2.51933 -54.41528 1.000 17.87904 68 ILE A N 1
ATOM 1039 C CA . ILE A 1 88 ? -6.93962 -3.03363 -53.55179 1.000 17.17529 68 ILE A CA 1
ATOM 1040 C C . ILE A 1 88 ? -5.56184 -2.75099 -54.13172 1.000 19.13123 68 ILE A C 1
ATOM 1041 O O . ILE A 1 88 ? -4.67468 -2.29612 -53.41944 1.000 19.56908 68 ILE A O 1
ATOM 1057 N N . ASP A 1 89 ? -5.34380 -3.04471 -55.42230 1.000 19.48781 69 ASP A N 1
ATOM 1058 C CA . ASP A 1 89 ? -3.98952 -2.92783 -55.95562 1.000 20.27016 69 ASP A CA 1
ATOM 1059 C C . ASP A 1 89 ? -3.54647 -1.47428 -55.98378 1.000 21.77207 69 ASP A C 1
ATOM 1060 O O . ASP A 1 89 ? -2.39404 -1.17184 -55.66476 1.000 21.53064 69 ASP A O 1
ATOM 1069 N N . ALA A 1 90 ? -4.44463 -0.56878 -56.35886 1.000 20.74633 70 ALA A N 1
ATOM 1070 C CA . ALA A 1 90 ? -4.07980 0.84321 -56.37431 1.000 22.43713 70 ALA A CA 1
ATOM 1071 C C . ALA A 1 90 ? -3.78861 1.36362 -54.96891 1.000 20.49097 70 ALA A C 1
ATOM 1072 O O . ALA A 1 90 ? -2.81728 2.10049 -54.76226 1.000 20.36019 70 ALA A O 1
ATOM 1079 N N . LEU A 1 91 ? -4.58733 0.97240 -53.98435 1.000 18.06672 71 LEU A N 1
ATOM 1080 C CA . LEU A 1 91 ? -4.32880 1.39389 -52.61001 1.000 17.59258 71 LEU A CA 1
ATOM 1081 C C . LEU A 1 91 ? -3.05639 0.75756 -52.07210 1.000 19.65623 71 LEU A C 1
ATOM 1082 O O . LEU A 1 91 ? -2.28412 1.40857 -51.36374 1.000 19.07586 71 LEU A O 1
ATOM 1098 N N . ALA A 1 92 ? -2.80222 -0.51115 -52.40488 1.000 19.61809 72 ALA A N 1
ATOM 1099 C CA . ALA A 1 92 ? -1.57008 -1.13076 -51.95008 1.000 21.95727 72 ALA A CA 1
ATOM 1100 C C . ALA A 1 92 ? -0.35541 -0.39793 -52.47309 1.000 20.53081 72 ALA A C 1
ATOM 1101 O O . ALA A 1 92 ? 0.71108 -0.41824 -51.83406 1.000 23.20601 72 ALA A O 1
ATOM 1108 N N . GLY A 1 93 ? -0.45115 0.18415 -53.68330 1.000 22.04352 73 GLY A N 1
ATOM 1109 C CA . GLY A 1 93 ? 0.66211 0.90979 -54.23199 1.000 23.36115 73 GLY A CA 1
ATOM 1110 C C . GLY A 1 93 ? 1.04614 2.11965 -53.42161 1.000 22.99004 73 GLY A C 1
ATOM 1111 O O . GLY A 1 93 ? 2.14680 2.66036 -53.62729 1.000 25.53548 73 GLY A O 1
ATOM 1115 N N . LEU A 1 94 ? 0.17639 2.58629 -52.53367 1.000 22.08055 74 LEU A N 1
ATOM 1116 C CA . LEU A 1 94 ? 0.50858 3.67035 -51.62694 1.000 21.23092 74 LEU A CA 1
ATOM 1117 C C . LEU A 1 94 ? 1.39994 3.24635 -50.46971 1.000 21.33550 74 LEU A C 1
ATOM 1118 O O . LEU A 1 94 ? 1.92852 4.10604 -49.76424 1.000 21.09181 74 LEU A O 1
ATOM 1134 N N . GLY A 1 95 ? 1.64360 1.94661 -50.27602 1.000 20.36558 75 GLY A N 1
ATOM 1135 C CA . GLY A 1 95 ? 2.65363 1.51276 -49.33067 1.000 19.07767 75 GLY A CA 1
ATOM 1136 C C . GLY A 1 95 ? 2.14022 1.06092 -47.97858 1.000 16.52542 75 GLY A C 1
ATOM 1137 O O . GLY A 1 95 ? 2.97244 0.76373 -47.10798 1.000 19.12116 75 GLY A O 1
ATOM 1141 N N . PHE A 1 96 ? 0.82403 0.96603 -47.79475 1.000 15.97055 76 PHE A N 1
ATOM 1142 C CA . PHE A 1 96 ? 0.26032 0.43197 -46.56312 1.000 15.95589 76 PHE A CA 1
ATOM 1143 C C . PHE A 1 96 ? 0.87836 -0.91588 -46.21722 1.000 16.47189 76 PHE A C 1
ATOM 1144 O O . PHE A 1 96 ? 1.08601 -1.76029 -47.08922 1.000 19.06919 76 PHE A O 1
ATOM 1161 N N . GLY A 1 97 ? 1.16630 -1.10713 -44.92657 1.000 16.76970 77 GLY A N 1
ATOM 1162 C CA . GLY A 1 97 ? 1.55519 -2.42014 -44.43060 1.000 17.65528 77 GLY A CA 1
ATOM 1163 C C . GLY A 1 97 ? 0.43348 -3.42219 -44.48346 1.000 15.29179 77 GLY A C 1
ATOM 1164 O O . GLY A 1 97 ? 0.69265 -4.64851 -44.47654 1.000 16.21558 77 GLY A O 1
ATOM 1168 N N . PHE A 1 98 ? -0.81522 -2.96333 -44.43960 1.000 15.90458 78 PHE A N 1
ATOM 1169 C CA . PHE A 1 98 ? -1.98152 -3.82561 -44.49642 1.000 14.82973 78 PHE A CA 1
ATOM 1170 C C . PHE A 1 98 ? -3.15286 -3.00068 -44.97530 1.000 15.15949 78 PHE A C 1
ATOM 1171 O O . PHE A 1 98 ? -3.17673 -1.78308 -44.80497 1.000 15.15134 78 PHE A O 1
ATOM 1188 N N . ILE A 1 99 ? -4.14218 -3.67726 -45.55825 1.000 14.56848 79 ILE A N 1
ATOM 1189 C CA . ILE A 1 99 ? -5.33680 -3.03249 -46.09290 1.000 13.51602 79 ILE A CA 1
ATOM 1190 C C . ILE A 1 99 ? -6.56357 -3.72891 -45.54213 1.000 12.84985 79 ILE A C 1
ATOM 1191 O O . ILE A 1 99 ? -6.66167 -4.96333 -45.65674 1.000 13.31297 79 ILE A O 1
ATOM 1207 N N . GLU A 1 100 ? -7.51429 -2.97480 -44.97256 1.000 12.99464 80 GLU A N 1
ATOM 1208 C CA . GLU A 1 100 ? -8.77592 -3.52950 -44.51050 1.000 12.38117 80 GLU A CA 1
ATOM 1209 C C . GLU A 1 100 ? -9.87048 -3.10218 -45.47000 1.000 14.24890 80 GLU A C 1
ATOM 1210 O O . GLU A 1 100 ? -10.05243 -1.89202 -45.70897 1.000 14.87386 80 GLU A O 1
ATOM 1222 N N . ILE A 1 101 ? -10.57835 -4.05696 -46.02577 1.000 13.23664 81 ILE A N 1
ATOM 1223 C CA . ILE A 1 101 ? -11.70061 -3.81572 -46.92133 1.000 13.50273 81 ILE A CA 1
ATOM 1224 C C . ILE A 1 101 ? -13.00708 -4.12209 -46.19172 1.000 12.39699 81 ILE A C 1
ATOM 1225 O O . ILE A 1 101 ? -13.02214 -4.78900 -45.16626 1.000 15.03647 81 ILE A O 1
ATOM 1241 N N . GLY A 1 102 ? -14.09538 -3.64585 -46.76044 1.000 13.14229 82 GLY A N 1
ATOM 1242 C CA . GLY A 1 102 ? -15.39316 -3.70102 -46.09272 1.000 12.88301 82 GLY A CA 1
ATOM 1243 C C . GLY A 1 102 ? -15.74178 -2.35733 -45.48011 1.000 12.57696 82 GLY A C 1
ATOM 1244 O O . GLY A 1 102 ? -15.05676 -1.36027 -45.72640 1.000 13.49842 82 GLY A O 1
ATOM 1248 N N . THR A 1 103 ? -16.79874 -2.32426 -44.65412 1.000 12.66143 83 THR A N 1
ATOM 1249 C CA . THR A 1 103 ? -17.61437 -3.48138 -44.22475 1.000 12.37416 83 THR A CA 1
ATOM 1250 C C . THR A 1 103 ? -18.45162 -4.01204 -45.36249 1.000 13.54140 83 THR A C 1
ATOM 1251 O O . THR A 1 103 ? -19.11489 -3.28627 -46.11714 1.000 15.45828 83 THR A O 1
ATOM 1262 N N . ILE A 1 104 ? -18.43240 -5.33218 -45.48117 1.000 12.67923 84 ILE A N 1
ATOM 1263 C CA . ILE A 1 104 ? -19.19659 -6.08456 -46.48195 1.000 14.02678 84 ILE A CA 1
ATOM 1264 C C . ILE A 1 104 ? -20.31241 -6.86214 -45.78403 1.000 12.45954 84 ILE A C 1
ATOM 1265 O O . ILE A 1 104 ? -20.16162 -7.25900 -44.62072 1.000 14.55283 84 ILE A O 1
ATOM 1281 N N . THR A 1 105 ? -21.43761 -7.00323 -46.47039 1.000 13.41413 85 THR A N 1
ATOM 1282 C CA . THR A 1 105 ? -22.58916 -7.74605 -45.94056 1.000 13.94649 85 THR A CA 1
ATOM 1283 C C . THR A 1 105 ? -22.93432 -8.90826 -46.85504 1.000 15.39624 85 THR A C 1
ATOM 1284 O O . THR A 1 105 ? -22.43226 -8.99618 -47.98076 1.000 15.60310 85 THR A O 1
ATOM 1295 N N . PRO A 1 106 ? -23.77749 -9.84258 -46.41467 1.000 14.89975 86 PRO A N 1
ATOM 1296 C CA . PRO A 1 106 ? -24.02095 -11.02776 -47.25927 1.000 14.93139 86 PRO A CA 1
ATOM 1297 C C . PRO A 1 106 ? -24.56998 -10.69176 -48.62399 1.000 17.17492 86 PRO A C 1
ATOM 1298 O O . PRO A 1 106 ? -24.16138 -11.30775 -49.61682 1.000 19.77571 86 PRO A O 1
ATOM 1309 N N . ARG A 1 107 ? -25.48028 -9.72320 -48.70241 1.000 17.42206 87 ARG A N 1
ATOM 1310 C CA . ARG A 1 107 ? -26.11504 -9.29389 -49.94257 1.000 17.38810 87 ARG A CA 1
ATOM 1311 C C . ARG A 1 107 ? -25.77221 -7.82334 -50.18652 1.000 17.56842 87 ARG A C 1
ATOM 1312 O O . ARG A 1 107 ? -25.49167 -7.07900 -49.24676 1.000 17.28346 87 ARG A O 1
ATOM 1333 N N . PRO A 1 108 ? -25.80644 -7.37012 -51.43035 1.000 17.20941 88 PRO A N 1
ATOM 1334 C CA . PRO A 1 108 ? -25.64048 -5.93634 -51.69847 1.000 17.40558 88 PRO A CA 1
ATOM 1335 C C . PRO A 1 108 ? -26.74711 -5.15177 -51.01830 1.000 17.51194 88 PRO A C 1
ATOM 1336 O O . PRO A 1 108 ? -27.86953 -5.63318 -50.82077 1.000 18.80716 88 PRO A O 1
ATOM 1347 N N . GLN A 1 109 ? -26.42042 -3.89700 -50.73267 1.000 16.42610 89 GLN A N 1
ATOM 1348 C CA . GLN A 1 109 ? -27.41935 -2.94390 -50.23121 1.000 15.20298 89 GLN A CA 1
ATOM 1349 C C . GLN A 1 109 ? -26.93867 -1.54016 -50.55016 1.000 17.46063 89 GLN A C 1
ATOM 1350 O O . GLN A 1 109 ? -25.72812 -1.28757 -50.63513 1.000 16.99975 89 GLN A O 1
ATOM 1364 N N . SER A 1 110 ? -27.90059 -0.63042 -50.70276 1.000 18.03991 90 SER A N 1
ATOM 1365 C CA A SER A 1 110 ? -27.69720 0.73791 -51.18239 0.545 17.52308 90 SER A CA 1
ATOM 1366 C CA B SER A 1 110 ? -27.55782 0.69221 -51.21276 0.455 17.51543 90 SER A CA 1
ATOM 1367 C C . SER A 1 110 ? -27.09087 1.67204 -50.15126 1.000 18.78355 90 SER A C 1
ATOM 1368 O O . SER A 1 110 ? -26.52968 2.71325 -50.53658 1.000 17.84004 90 SER A O 1
ATOM 1383 N N . GLY A 1 111 ? -27.26342 1.39144 -48.86736 1.000 17.04348 91 GLY A N 1
ATOM 1384 C CA . GLY A 1 111 ? -26.93746 2.36091 -47.82390 1.000 17.23409 91 GLY A CA 1
ATOM 1385 C C . GLY A 1 111 ? -28.02998 3.40681 -47.67998 1.000 16.11044 91 GLY A C 1
ATOM 1386 O O . GLY A 1 111 ? -29.12462 3.27658 -48.19935 1.000 17.82985 91 GLY A O 1
ATOM 1390 N N . ASN A 1 112 ? -27.70310 4.47399 -46.94773 1.000 17.78936 92 ASN A N 1
ATOM 1391 C CA . ASN A 1 112 ? -28.66142 5.54367 -46.65357 1.000 17.29216 92 ASN A CA 1
ATOM 1392 C C . ASN A 1 112 ? -28.86401 6.46946 -47.83736 1.000 18.86355 92 ASN A C 1
ATOM 1393 O O . ASN A 1 112 ? -28.05806 6.50843 -48.76086 1.000 19.17402 92 ASN A O 1
ATOM 1404 N N . PRO A 1 113 ? -29.95844 7.24674 -47.84056 1.000 18.84814 93 PRO A N 1
ATOM 1405 C CA . PRO A 1 113 ? -30.13521 8.24043 -48.90387 1.000 18.91247 93 PRO A CA 1
ATOM 1406 C C . PRO A 1 113 ? -29.06408 9.31222 -48.88958 1.000 21.40622 93 PRO A C 1
ATOM 1407 O O . PRO A 1 113 ? -28.55554 9.68750 -47.83797 1.000 20.73244 93 PRO A O 1
ATOM 1418 N N . LYS A 1 114 ? -28.78608 9.83049 -50.05576 1.000 20.43863 94 LYS A N 1
ATOM 1419 C CA . LYS A 1 114 ? -27.86120 10.95211 -50.20317 1.000 19.64283 94 LYS A CA 1
ATOM 1420 C C . LYS A 1 114 ? -28.59415 12.27422 -49.97375 1.000 21.58808 94 LYS A C 1
ATOM 1421 O O . LYS A 1 114 ? -29.82130 12.37952 -50.19419 1.000 23.55184 94 LYS A O 1
ATOM 1440 N N . PRO A 1 115 ? -27.87806 13.31723 -49.50244 1.000 19.19320 95 PRO A N 1
ATOM 1441 C CA . PRO A 1 115 ? -26.46054 13.29528 -49.13210 1.000 18.79734 95 PRO A CA 1
ATOM 1442 C C . PRO A 1 115 ? -26.18013 12.60399 -47.80813 1.000 16.74337 95 PRO A C 1
ATOM 1443 O O . PRO A 1 115 ? -27.00437 12.61913 -46.87847 1.000 18.89618 95 PRO A O 1
ATOM 1454 N N . ARG A 1 116 ? -24.99723 11.97397 -47.71717 1.000 15.58108 96 ARG A N 1
ATOM 1455 C CA . ARG A 1 116 ? -24.68139 11.14548 -46.56550 1.000 15.60797 96 ARG A CA 1
ATOM 1456 C C . ARG A 1 116 ? -23.20892 11.23254 -46.17455 1.000 15.75884 96 ARG A C 1
ATOM 1457 O O . ARG A 1 116 ? -22.76199 10.48717 -45.28525 1.000 15.61660 96 ARG A O 1
ATOM 1478 N N . LEU A 1 117 ? -22.44618 12.10983 -46.80993 1.000 15.20583 97 LEU A N 1
ATOM 1479 C CA . LEU A 1 117 ? -21.02976 12.30054 -46.52612 1.000 14.60190 97 LEU A CA 1
ATOM 1480 C C . LEU A 1 117 ? -20.77069 13.79131 -46.58156 1.000 15.32696 97 LEU A C 1
ATOM 1481 O O . LEU A 1 117 ? -21.12054 14.43203 -47.56825 1.000 16.52019 97 LEU A O 1
ATOM 1497 N N . PHE A 1 118 ? -20.15371 14.31343 -45.52461 1.000 14.84259 98 PHE A N 1
ATOM 1498 C CA . PHE A 1 118 ? -19.98289 15.74465 -45.32165 1.000 14.32507 98 PHE A CA 1
ATOM 1499 C C . PHE A 1 118 ? -18.54788 16.02351 -44.93316 1.000 15.44145 98 PHE A C 1
ATOM 1500 O O . PHE A 1 118 ? -17.97792 15.32919 -44.09311 1.000 16.19987 98 PHE A O 1
ATOM 1517 N N . ARG A 1 119 ? -17.97362 17.06116 -45.55446 1.000 17.33719 99 ARG A N 1
ATOM 1518 C CA . ARG A 1 119 ? -16.61741 17.50453 -45.27490 1.000 18.03530 99 ARG A CA 1
ATOM 1519 C C . ARG A 1 119 ? -16.72824 18.75670 -44.42196 1.000 18.09120 99 ARG A C 1
ATOM 1520 O O . ARG A 1 119 ? -17.52664 19.64877 -44.73228 1.000 19.09986 99 ARG A O 1
ATOM 1541 N N . ILE A 1 120 ? -15.92074 18.81616 -43.36505 1.000 18.04496 100 ILE A N 1
ATOM 1542 C CA . ILE A 1 120 ? -15.86586 19.96743 -42.46116 1.000 18.99090 100 ILE A CA 1
ATOM 1543 C C . ILE A 1 120 ? -14.41276 20.41317 -42.45902 1.000 17.00367 100 ILE A C 1
ATOM 1544 O O . ILE A 1 120 ? -13.62981 20.08240 -41.53375 1.000 18.42768 100 ILE A O 1
ATOM 1560 N N . PRO A 1 121 ? -14.00273 21.17077 -43.47809 1.000 17.63115 101 PRO A N 1
ATOM 1561 C CA . PRO A 1 121 ? -12.55823 21.34755 -43.70313 1.000 19.87702 101 PRO A CA 1
ATOM 1562 C C . PRO A 1 121 ? -11.87630 22.18833 -42.65657 1.000 19.54168 101 PRO A C 1
ATOM 1563 O O . PRO A 1 121 ? -10.67045 21.97094 -42.40341 1.000 21.39511 101 PRO A O 1
ATOM 1574 N N . GLU A 1 122 ? -12.53867 23.18091 -42.05720 1.000 22.06249 102 GLU A N 1
ATOM 1575 C CA A GLU A 1 122 ? -11.88639 24.00288 -41.04459 0.369 21.82103 102 GLU A CA 1
ATOM 1576 C CA B GLU A 1 122 ? -11.86359 23.99569 -41.05553 0.631 21.74322 102 GLU A CA 1
ATOM 1577 C C . GLU A 1 122 ? -11.46628 23.18674 -39.83178 1.000 24.86544 102 GLU A C 1
ATOM 1578 O O . GLU A 1 122 ? -10.50242 23.55218 -39.14666 1.000 27.16557 102 GLU A O 1
ATOM 1601 N N . ALA A 1 123 ? -12.11670 22.06605 -39.57815 1.000 20.62435 103 ALA A N 1
ATOM 1602 C CA . ALA A 1 123 ? -11.77163 21.19630 -38.47585 1.000 22.16067 103 ALA A CA 1
ATOM 1603 C C . ALA A 1 123 ? -11.02098 19.95591 -38.93114 1.000 19.91881 103 ALA A C 1
ATOM 1604 O O . ALA A 1 123 ? -10.81870 19.04471 -38.11573 1.000 20.98708 103 ALA A O 1
ATOM 1611 N N . LYS A 1 124 ? -10.72495 19.84207 -40.22674 1.000 19.37243 104 LYS A N 1
ATOM 1612 C CA . LYS A 1 124 ? -10.10058 18.62504 -40.80389 1.000 16.80412 104 LYS A CA 1
ATOM 1613 C C . LYS A 1 124 ? -10.89742 17.39094 -40.40337 1.000 18.38069 104 LYS A C 1
ATOM 1614 O O . LYS A 1 124 ? -10.38360 16.37831 -39.94333 1.000 18.13180 104 LYS A O 1
ATOM 1633 N N . ALA A 1 125 ? -12.21915 17.48934 -40.58444 1.000 16.80374 105 ALA A N 1
ATOM 1634 C CA . ALA A 1 125 ? -13.18153 16.49697 -40.10302 1.000 16.55900 105 ALA A CA 1
ATOM 1635 C C . ALA A 1 125 ? -14.10289 16.02584 -41.21407 1.000 15.62533 105 ALA A C 1
ATOM 1636 O O . ALA A 1 125 ? -14.27427 16.67597 -42.24974 1.000 16.26473 105 ALA A O 1
ATOM 1643 N N . ILE A 1 126 ? -14.72187 14.87968 -40.97536 1.000 15.12194 106 ILE A N 1
ATOM 1644 C CA . ILE A 1 126 ? -15.71453 14.30800 -41.86892 1.000 14.71294 106 ILE A CA 1
ATOM 1645 C C . ILE A 1 126 ? -16.87302 13.82210 -40.99030 1.000 14.10630 106 ILE A C 1
ATOM 1646 O O . ILE A 1 126 ? -16.64356 13.34017 -39.87473 1.000 15.57403 106 ILE A O 1
ATOM 1662 N N . ILE A 1 127 ? -18.10835 13.95874 -41.46512 1.000 14.39493 107 ILE A N 1
ATOM 1663 C CA . ILE A 1 127 ? -19.24548 13.23641 -40.88789 1.000 13.55497 107 ILE A CA 1
ATOM 1664 C C . ILE A 1 127 ? -19.82500 12.34890 -41.96507 1.000 14.98641 107 ILE A C 1
ATOM 1665 O O . ILE A 1 127 ? -20.03579 12.79711 -43.10584 1.000 15.66357 107 ILE A O 1
ATOM 1681 N N . ASN A 1 128 ? -20.09071 11.07961 -41.62113 1.000 13.17543 108 ASN A N 1
ATOM 1682 C CA . ASN A 1 128 ? -20.71934 10.17722 -42.56582 1.000 14.57419 108 ASN A CA 1
ATOM 1683 C C . ASN A 1 128 ? -21.88431 9.43232 -41.93531 1.000 14.14511 108 ASN A C 1
ATOM 1684 O O . ASN A 1 128 ? -21.87028 9.10137 -40.75170 1.000 15.30779 108 ASN A O 1
ATOM 1695 N N . ARG A 1 129 ? -22.87198 9.19447 -42.76496 1.000 14.23972 109 ARG A N 1
ATOM 1696 C CA . ARG A 1 129 ? -23.91640 8.21036 -42.47170 1.000 14.97980 109 ARG A CA 1
ATOM 1697 C C . ARG A 1 129 ? -24.11771 7.35154 -43.71328 1.000 14.84464 109 ARG A C 1
ATOM 1698 O O . ARG A 1 129 ? -25.21543 7.22742 -44.26210 1.000 15.51936 109 ARG A O 1
ATOM 1719 N N . MET A 1 130 ? -23.04279 6.67046 -44.14051 1.000 14.11778 110 MET A N 1
ATOM 1720 C CA . MET A 1 130 ? -23.13025 5.95851 -45.41059 1.000 13.32483 110 MET A CA 1
ATOM 1721 C C . MET A 1 130 ? -24.19702 4.88052 -45.34898 1.000 14.00407 110 MET A C 1
ATOM 1722 O O . MET A 1 130 ? -24.91570 4.68358 -46.32739 1.000 15.20176 110 MET A O 1
ATOM 1736 N N . GLY A 1 131 ? -24.29969 4.19681 -44.21943 1.000 14.16510 111 GLY A N 1
ATOM 1737 C CA . GLY A 1 131 ? -25.27989 3.13379 -44.06747 1.000 15.23827 111 GLY A CA 1
ATOM 1738 C C . GLY A 1 131 ? -24.85169 1.80141 -44.61506 1.000 15.36987 111 GLY A C 1
ATOM 1739 O O . GLY A 1 131 ? -25.72291 1.00234 -45.01632 1.000 16.72702 111 GLY A O 1
ATOM 1743 N N . PHE A 1 132 ? -23.54887 1.52033 -44.65319 1.000 14.21388 112 PHE A N 1
ATOM 1744 C CA . PHE A 1 132 ? -23.05590 0.19739 -45.06012 1.000 13.13883 112 PHE A CA 1
ATOM 1745 C C . PHE A 1 132 ? -23.45012 -0.11521 -46.49917 1.000 14.88445 112 PHE A C 1
ATOM 1746 O O . PHE A 1 132 ? -23.85339 -1.24608 -46.82954 1.000 14.96308 112 PHE A O 1
ATOM 1763 N N . ASN A 1 133 ? -23.30187 0.85335 -47.38170 1.000 14.23162 113 ASN A N 1
ATOM 1764 C CA . ASN A 1 133 ? -23.43520 0.62679 -48.80478 1.000 14.09307 113 ASN A CA 1
ATOM 1765 C C . ASN A 1 133 ? -22.36021 -0.35194 -49.25383 1.000 14.97783 113 ASN A C 1
ATOM 1766 O O . ASN A 1 133 ? -21.16743 -0.13484 -48.99552 1.000 16.68730 113 ASN A O 1
ATOM 1777 N N . ASN A 1 134 ? -22.74038 -1.40778 -49.95159 1.000 14.75764 114 ASN A N 1
ATOM 1778 C CA . ASN A 1 134 ? -21.73237 -2.34632 -50.44928 1.000 15.29099 114 ASN A CA 1
ATOM 1779 C C . ASN A 1 134 ? -22.35845 -3.26394 -51.48390 1.000 16.24272 114 ASN A C 1
ATOM 1780 O O . ASN A 1 134 ? -23.57923 -3.37313 -51.58138 1.000 15.66026 114 ASN A O 1
ATOM 1791 N N . ASP A 1 135 ? -21.47252 -3.93585 -52.24658 1.000 16.30643 115 ASP A N 1
ATOM 1792 C CA . ASP A 1 135 ? -21.89420 -4.82286 -53.33575 1.000 16.61128 115 ASP A CA 1
ATOM 1793 C C . ASP A 1 135 ? -22.12658 -6.26802 -52.91215 1.000 17.95909 115 ASP A C 1
ATOM 1794 O O . ASP A 1 135 ? -22.48409 -7.08347 -53.76821 1.000 20.59676 115 ASP A O 1
ATOM 1803 N N . GLY A 1 136 ? -21.94861 -6.59898 -51.63799 1.000 16.35609 116 GLY A N 1
ATOM 1804 C CA . GLY A 1 136 ? -22.19158 -7.94904 -51.15866 1.000 16.05946 116 GLY A CA 1
ATOM 1805 C C . GLY A 1 136 ? -20.93078 -8.79256 -51.18648 1.000 15.59571 116 GLY A C 1
ATOM 1806 O O . GLY A 1 136 ? -19.99235 -8.55374 -51.95219 1.000 17.10886 116 GLY A O 1
ATOM 1810 N N . VAL A 1 137 ? -20.94421 -9.84194 -50.36577 1.000 16.57260 117 VAL A N 1
ATOM 1811 C CA . VAL A 1 137 ? -19.72006 -10.60217 -50.11750 1.000 16.89309 117 VAL A CA 1
ATOM 1812 C C . VAL A 1 137 ? -19.26978 -11.38756 -51.34506 1.000 17.67024 117 VAL A C 1
ATOM 1813 O O . VAL A 1 137 ? -18.06414 -11.48751 -51.58023 1.000 17.44602 117 VAL A O 1
ATOM 1826 N N . ASP A 1 138 ? -20.18875 -11.87808 -52.18058 1.000 17.96955 118 ASP A N 1
ATOM 1827 C CA . ASP A 1 138 ? -19.75564 -12.62851 -53.35773 1.000 18.98303 118 ASP A CA 1
ATOM 1828 C C . ASP A 1 138 ? -18.93859 -11.73064 -54.29293 1.000 19.81510 118 ASP A C 1
ATOM 1829 O O . ASP A 1 138 ? -17.91616 -12.16518 -54.83939 1.000 20.88255 118 ASP A O 1
ATOM 1838 N N . LYS A 1 139 ? -19.37374 -10.48657 -54.49304 1.000 18.56200 119 LYS A N 1
ATOM 1839 C CA . LYS A 1 139 ? -18.67586 -9.57039 -55.38350 1.000 17.74942 119 LYS A CA 1
ATOM 1840 C C . LYS A 1 139 ? -17.34036 -9.16711 -54.79589 1.000 17.43416 119 LYS A C 1
ATOM 1841 O O . LYS A 1 139 ? -16.33228 -9.10653 -55.52007 1.000 19.40878 119 LYS A O 1
ATOM 1860 N N . LEU A 1 140 ? -17.30152 -8.91767 -53.48445 1.000 17.21204 120 LEU A N 1
ATOM 1861 C CA . LEU A 1 140 ? -16.02226 -8.64291 -52.83430 1.000 16.72573 120 LEU A CA 1
ATOM 1862 C C . LEU A 1 140 ? -15.03498 -9.78179 -53.08422 1.000 18.24660 120 LEU A C 1
ATOM 1863 O O . LEU A 1 140 ? -13.86844 -9.54004 -53.39337 1.000 17.74374 120 LEU A O 1
ATOM 1879 N N . ILE A 1 141 ? -15.47457 -11.02504 -52.93550 1.000 17.52579 121 ILE A N 1
ATOM 1880 C CA . ILE A 1 141 ? -14.57256 -12.15113 -53.14570 1.000 19.46685 121 ILE A CA 1
ATOM 1881 C C . ILE A 1 141 ? -14.11002 -12.21186 -54.59428 1.000 20.78480 121 ILE A C 1
ATOM 1882 O O . ILE A 1 141 ? -12.94469 -12.49456 -54.86673 1.000 20.11496 121 ILE A O 1
ATOM 1898 N N . GLU A 1 142 ? -15.00557 -11.95444 -55.54531 1.000 20.27775 122 GLU A N 1
ATOM 1899 C CA . GLU A 1 142 ? -14.55271 -11.93584 -56.93722 1.000 21.07465 122 GLU A CA 1
ATOM 1900 C C . GLU A 1 142 ? -13.51892 -10.83498 -57.14710 1.000 20.51386 122 GLU A C 1
ATOM 1901 O O . GLU A 1 142 ? -12.51640 -11.04176 -57.85890 1.000 23.08731 122 GLU A O 1
ATOM 1913 N N . ASN A 1 143 ? -13.73277 -9.67480 -56.52494 1.000 20.09055 123 ASN A N 1
ATOM 1914 C CA . ASN A 1 143 ? -12.78056 -8.57633 -56.62709 1.000 21.21290 123 ASN A CA 1
ATOM 1915 C C . ASN A 1 143 ? -11.42821 -8.96227 -56.04157 1.000 20.58364 123 ASN A C 1
ATOM 1916 O O . ASN A 1 143 ? -10.37523 -8.66273 -56.62662 1.000 21.81717 123 ASN A O 1
ATOM 1927 N N . VAL A 1 144 ? -11.43161 -9.60101 -54.87330 1.000 19.64049 124 VAL A N 1
ATOM 1928 C CA . VAL A 1 144 ? -10.18695 -10.04401 -54.24308 1.000 19.92030 124 VAL A CA 1
ATOM 1929 C C . VAL A 1 144 ? -9.45679 -11.04862 -55.14540 1.000 20.28901 124 VAL A C 1
ATOM 1930 O O . VAL A 1 144 ? -8.23976 -10.96603 -55.35853 1.000 22.17134 124 VAL A O 1
ATOM 1943 N N . LYS A 1 145 ? -10.19325 -12.02260 -55.68987 1.000 21.08719 125 LYS A N 1
ATOM 1944 C CA . LYS A 1 145 ? -9.57663 -13.03776 -56.53614 1.000 22.00257 125 LYS A CA 1
ATOM 1945 C C . LYS A 1 145 ? -8.88697 -12.41343 -57.73503 1.000 23.17481 125 LYS A C 1
ATOM 1946 O O . LYS A 1 145 ? -7.84586 -12.91790 -58.19322 1.000 27.15558 125 LYS A O 1
ATOM 1965 N N . ALA A 1 146 ? -9.47249 -11.35048 -58.28639 1.000 23.75619 126 ALA A N 1
ATOM 1966 C CA . ALA A 1 146 ? -8.95269 -10.70174 -59.48296 1.000 27.42762 126 ALA A CA 1
ATOM 1967 C C . ALA A 1 146 ? -7.81220 -9.73308 -59.19102 1.000 27.55182 126 ALA A C 1
ATOM 1968 O O . ALA A 1 146 ? -7.05911 -9.39638 -60.12249 1.000 31.44090 126 ALA A O 1
ATOM 1975 N N . SER A 1 147 ? -7.61217 -9.35590 -57.94326 1.000 25.46587 127 SER A N 1
ATOM 1976 C CA A SER A 1 147 ? -6.53446 -8.45500 -57.58180 0.514 25.51967 127 SER A CA 1
ATOM 1977 C CA B SER A 1 147 ? -6.53383 -8.45197 -57.59691 0.486 25.52652 127 SER A CA 1
ATOM 1978 C C . SER A 1 147 ? -5.21003 -9.20146 -57.57199 1.000 26.89788 127 SER A C 1
ATOM 1979 O O . SER A 1 147 ? -5.16060 -10.41633 -57.37876 1.000 29.11017 127 SER A O 1
ATOM 1994 N N . LYS A 1 148 ? -4.13146 -8.46232 -57.79745 1.000 26.08999 128 LYS A N 1
ATOM 1995 C CA . LYS A 1 148 ? -2.79213 -9.02413 -57.72791 1.000 26.78781 128 LYS A CA 1
ATOM 1996 C C . LYS A 1 148 ? -2.22209 -9.01214 -56.31050 1.000 27.26981 128 LYS A C 1
ATOM 1997 O O . LYS A 1 148 ? -1.26898 -9.75834 -56.03406 1.000 30.56275 128 LYS A O 1
ATOM 2016 N N . PHE A 1 149 ? -2.74076 -8.15480 -55.43596 1.000 25.09115 129 PHE A N 1
ATOM 2017 C CA . PHE A 1 149 ? -2.19256 -7.99034 -54.09398 1.000 22.43166 129 PHE A CA 1
ATOM 2018 C C . PHE A 1 149 ? -2.16291 -9.32225 -53.35736 1.000 25.27794 129 PHE A C 1
ATOM 2019 O O . PHE A 1 149 ? -3.16846 -10.02832 -53.31089 1.000 32.04893 129 PHE A O 1
ATOM 2036 N N . ARG A 1 150 ? -1.00799 -9.62850 -52.76566 1.000 26.61671 130 ARG A N 1
ATOM 2037 C CA . ARG A 1 150 ? -0.83940 -10.83078 -51.96438 1.000 35.26281 130 ARG A CA 1
ATOM 2038 C C . ARG A 1 150 ? -0.39800 -10.53750 -50.53941 1.000 29.55409 130 ARG A C 1
ATOM 2039 O O . ARG A 1 150 ? 0.06617 -11.44581 -49.84374 1.000 28.66468 130 ARG A O 1
ATOM 2060 N N . GLY A 1 151 ? -0.50474 -9.29453 -50.08753 1.000 21.05172 131 GLY A N 1
ATOM 2061 C CA . GLY A 1 151 ? -0.07973 -8.90834 -48.76276 1.000 21.59792 131 GLY A CA 1
ATOM 2062 C C . GLY A 1 151 ? -1.18141 -9.10416 -47.73874 1.000 19.22038 131 GLY A C 1
ATOM 2063 O O . GLY A 1 151 ? -2.05663 -9.96384 -47.87919 1.000 20.08925 131 GLY A O 1
ATOM 2067 N N . ILE A 1 152 ? -1.11846 -8.31791 -46.67005 1.000 17.87673 132 ILE A N 1
ATOM 2068 C CA A ILE A 1 152 ? -2.01358 -8.51779 -45.53614 0.375 16.58318 132 ILE A CA 1
ATOM 2069 C CA B ILE A 1 152 ? -2.00045 -8.50780 -45.52358 0.625 16.58057 132 ILE A CA 1
ATOM 2070 C C . ILE A 1 152 ? -3.33313 -7.81691 -45.80687 1.000 14.90863 132 ILE A C 1
ATOM 2071 O O . ILE A 1 152 ? -3.37408 -6.57596 -45.92816 1.000 15.79724 132 ILE A O 1
ATOM 2102 N N . LEU A 1 153 ? -4.38189 -8.61458 -45.93690 1.000 15.00656 133 LEU A N 1
ATOM 2103 C CA . LEU A 1 153 ? -5.72280 -8.16380 -46.26774 1.000 14.72957 133 LEU A CA 1
ATOM 2104 C C . LEU A 1 153 ? -6.66591 -8.45646 -45.11007 1.000 15.20596 133 LEU A C 1
ATOM 2105 O O . LEU A 1 153 ? -6.98244 -9.61708 -44.82623 1.000 16.13612 133 LEU A O 1
ATOM 2121 N N . GLY A 1 154 ? -7.14609 -7.41458 -44.44825 1.000 14.16857 134 GLY A N 1
ATOM 2122 C CA . GLY A 1 154 ? -8.21757 -7.56561 -43.47284 1.000 13.85000 134 GLY A CA 1
ATOM 2123 C C . GLY A 1 154 ? -9.55966 -7.43484 -44.17592 1.000 13.82363 134 GLY A C 1
ATOM 2124 O O . GLY A 1 154 ? -9.71375 -6.66677 -45.11554 1.000 13.05113 134 GLY A O 1
ATOM 2128 N N . ILE A 1 155 ? -10.53385 -8.22505 -43.71033 1.000 13.07176 135 ILE A N 1
ATOM 2129 C CA . ILE A 1 155 ? -11.88132 -8.16634 -44.27245 1.000 13.31546 135 ILE A CA 1
ATOM 2130 C C . ILE A 1 155 ? -12.86491 -7.92285 -43.13779 1.000 13.32748 135 ILE A C 1
ATOM 2131 O O . ILE A 1 155 ? -12.95695 -8.71225 -42.19249 1.000 13.76151 135 ILE A O 1
ATOM 2147 N N . ASN A 1 156 ? -13.57639 -6.80213 -43.21228 1.000 12.08229 136 ASN A N 1
ATOM 2148 C CA . ASN A 1 156 ? -14.50077 -6.36268 -42.17898 1.000 11.72306 136 ASN A CA 1
ATOM 2149 C C . ASN A 1 156 ? -15.90795 -6.76476 -42.58350 1.000 12.92722 136 ASN A C 1
ATOM 2150 O O . ASN A 1 156 ? -16.37132 -6.43425 -43.66880 1.000 13.29690 136 ASN A O 1
ATOM 2161 N N . ILE A 1 157 ? -16.55565 -7.59976 -41.74992 1.000 13.33216 137 ILE A N 1
ATOM 2162 C CA . ILE A 1 157 ? -17.81145 -8.26068 -42.10037 1.000 13.05634 137 ILE A CA 1
ATOM 2163 C C . ILE A 1 157 ? -18.96149 -7.76381 -41.23239 1.000 11.95295 137 ILE A C 1
ATOM 2164 O O . ILE A 1 157 ? -18.82570 -7.51581 -40.03115 1.000 14.24131 137 ILE A O 1
ATOM 2180 N N . GLY A 1 158 ? -20.12069 -7.67125 -41.84758 1.000 13.96254 138 GLY A N 1
ATOM 2181 C CA . GLY A 1 158 ? -21.28875 -7.16375 -41.16599 1.000 15.15930 138 GLY A CA 1
ATOM 2182 C C . GLY A 1 158 ? -22.59455 -7.80353 -41.58451 1.000 13.80162 138 GLY A C 1
ATOM 2183 O O . GLY A 1 158 ? -22.61273 -8.83217 -42.28071 1.000 16.97328 138 GLY A O 1
ATOM 2187 N N . LYS A 1 159 ? -23.69952 -7.22003 -41.16864 1.000 15.52737 139 LYS A N 1
ATOM 2188 C CA . LYS A 1 159 ? -25.03631 -7.72849 -41.41067 1.000 16.34228 139 LYS A CA 1
ATOM 2189 C C . LYS A 1 159 ? -25.81224 -6.80747 -42.32064 1.000 15.95292 139 LYS A C 1
ATOM 2190 O O . LYS A 1 159 ? -25.65705 -5.57842 -42.26433 1.000 17.30880 139 LYS A O 1
ATOM 2209 N N . ASN A 1 160 ? -26.72637 -7.38378 -43.09935 1.000 15.42155 140 ASN A N 1
ATOM 2210 C CA . ASN A 1 160 ? -27.57963 -6.56453 -43.92968 1.000 16.60342 140 ASN A CA 1
ATOM 2211 C C . ASN A 1 160 ? -28.61946 -5.84279 -43.08414 1.000 17.06008 140 ASN A C 1
ATOM 2212 O O . ASN A 1 160 ? -29.15246 -6.38105 -42.11404 1.000 17.71464 140 ASN A O 1
ATOM 2223 N N . ALA A 1 161 ? -28.94283 -4.62780 -43.51723 1.000 16.81818 141 ALA A N 1
ATOM 2224 C CA . ALA A 1 161 ? -29.93258 -3.81822 -42.80062 1.000 17.90202 141 ALA A CA 1
ATOM 2225 C C . ALA A 1 161 ? -31.29590 -4.46120 -42.76001 1.000 19.08215 141 ALA A C 1
ATOM 2226 O O . ALA A 1 161 ? -32.05639 -4.17384 -41.84215 1.000 20.30513 141 ALA A O 1
ATOM 2233 N N . ASP A 1 162 ? -31.65340 -5.26603 -43.75950 1.000 19.13290 142 ASP A N 1
ATOM 2234 C CA . ASP A 1 162 ? -32.97588 -5.87184 -43.84961 1.000 20.39927 142 ASP A CA 1
ATOM 2235 C C . ASP A 1 162 ? -33.06228 -7.24062 -43.17200 1.000 20.69072 142 ASP A C 1
ATOM 2236 O O . ASP A 1 162 ? -34.12789 -7.88085 -43.24611 1.000 21.84732 142 ASP A O 1
ATOM 2245 N N . THR A 1 163 ? -31.99790 -7.65654 -42.49620 1.000 19.86520 143 THR A N 1
ATOM 2246 C CA . THR A 1 163 ? -32.04753 -8.95336 -41.78008 1.000 20.36019 143 THR A CA 1
ATOM 2247 C C . THR A 1 163 ? -32.74710 -8.77791 -40.43270 1.000 22.72885 143 THR A C 1
ATOM 2248 O O . THR A 1 163 ? -32.34937 -7.90528 -39.65142 1.000 23.43009 143 THR A O 1
ATOM 2259 N N . PRO A 1 164 ? -33.71313 -9.63757 -40.10426 1.000 22.94100 144 PRO A N 1
ATOM 2260 C CA . PRO A 1 164 ? -34.34584 -9.58853 -38.78208 1.000 24.55099 144 PRO A CA 1
ATOM 2261 C C . PRO A 1 164 ? -33.31820 -9.68239 -37.66077 1.000 26.27860 144 PRO A C 1
ATOM 2262 O O . PRO A 1 164 ? -32.30948 -10.37647 -37.76696 1.000 24.29149 144 PRO A O 1
ATOM 2273 N N . VAL A 1 165 ? -33.60388 -9.03760 -36.53847 1.000 30.11519 145 VAL A N 1
ATOM 2274 C CA . VAL A 1 165 ? -32.67155 -9.00395 -35.41110 1.000 34.93399 145 VAL A CA 1
ATOM 2275 C C . VAL A 1 165 ? -32.29980 -10.41189 -34.96851 1.000 32.13403 145 VAL A C 1
ATOM 2276 O O . VAL A 1 165 ? -31.13363 -10.70169 -34.66886 1.000 36.25961 145 VAL A O 1
ATOM 2289 N N . GLU A 1 166 ? -33.27422 -11.29634 -34.89979 1.000 34.16957 146 GLU A N 1
ATOM 2290 C CA . GLU A 1 166 ? -33.06155 -12.65523 -34.42389 1.000 32.33645 146 GLU A CA 1
ATOM 2291 C C . GLU A 1 166 ? -32.21249 -13.49122 -35.37179 1.000 33.30444 146 GLU A C 1
ATOM 2292 O O . GLU A 1 166 ? -31.76411 -14.57444 -34.98385 1.000 36.02686 146 GLU A O 1
ATOM 2304 N N . LYS A 1 167 ? -31.99133 -13.02830 -36.59653 1.000 26.49188 147 LYS A N 1
ATOM 2305 C CA . LYS A 1 167 ? -31.20781 -13.72781 -37.60133 1.000 23.97347 147 LYS A CA 1
ATOM 2306 C C . LYS A 1 167 ? -29.90156 -13.01824 -37.91611 1.000 25.41479 147 LYS A C 1
ATOM 2307 O O . LYS A 1 167 ? -29.15990 -13.43648 -38.83096 1.000 24.04178 147 LYS A O 1
ATOM 2326 N N . ALA A 1 168 ? -29.58705 -11.95469 -37.17552 1.000 24.70526 148 ALA A N 1
ATOM 2327 C CA . ALA A 1 168 ? -28.40201 -11.16374 -37.46472 1.000 23.14092 148 ALA A CA 1
ATOM 2328 C C . ALA A 1 168 ? -27.12086 -11.97488 -37.32771 1.000 22.74157 148 ALA A C 1
ATOM 2329 O O . ALA A 1 168 ? -26.20436 -11.82525 -38.14476 1.000 21.35404 148 ALA A O 1
ATOM 2336 N N . VAL A 1 169 ? -27.03220 -12.82766 -36.30089 1.000 24.30026 149 VAL A N 1
ATOM 2337 C CA . VAL A 1 169 ? -25.80268 -13.60784 -36.11985 1.000 23.52269 149 VAL A CA 1
ATOM 2338 C C . VAL A 1 169 ? -25.47437 -14.36877 -37.39393 1.000 22.71342 149 VAL A C 1
ATOM 2339 O O . VAL A 1 169 ? -24.29111 -14.51116 -37.77845 1.000 22.06827 149 VAL A O 1
ATOM 2352 N N . ASP A 1 170 ? -26.49137 -14.90659 -38.05506 1.000 21.49425 150 ASP A N 1
ATOM 2353 C CA . ASP A 1 170 ? -26.25091 -15.73301 -39.22415 1.000 22.39339 150 ASP A CA 1
ATOM 2354 C C . ASP A 1 170 ? -25.71396 -14.93818 -40.40842 1.000 21.33551 150 ASP A C 1
ATOM 2355 O O . ASP A 1 170 ? -25.03564 -15.50031 -41.25379 1.000 19.56716 150 ASP A O 1
ATOM 2364 N N . ASP A 1 171 ? -25.92257 -13.61311 -40.46774 1.000 17.81039 151 ASP A N 1
ATOM 2365 C CA . ASP A 1 171 ? -25.30823 -12.84152 -41.52170 1.000 16.83560 151 ASP A CA 1
ATOM 2366 C C . ASP A 1 171 ? -23.80790 -12.77336 -41.29729 1.000 17.60642 151 ASP A C 1
ATOM 2367 O O . ASP A 1 171 ? -23.01976 -12.88520 -42.23810 1.000 16.78807 151 ASP A O 1
ATOM 2376 N N . TYR A 1 172 ? -23.37633 -12.55435 -40.05212 1.000 16.32321 152 TYR A N 1
ATOM 2377 C CA . TYR A 1 172 ? -21.93386 -12.58294 -39.78596 1.000 17.79154 152 TYR A CA 1
ATOM 2378 C C . TYR A 1 172 ? -21.35352 -13.96147 -40.11203 1.000 17.72255 152 TYR A C 1
ATOM 2379 O O . TYR A 1 172 ? -20.23957 -14.07055 -40.64540 1.000 17.80068 152 TYR A O 1
ATOM 2397 N N . LEU A 1 173 ? -22.08539 -15.01317 -39.81943 1.000 18.55528 153 LEU A N 1
ATOM 2398 C CA . LEU A 1 173 ? -21.57682 -16.35587 -40.10434 1.000 18.18401 153 LEU A CA 1
ATOM 2399 C C . LEU A 1 173 ? -21.40964 -16.58463 -41.59744 1.000 18.69783 153 LEU A C 1
ATOM 2400 O O . LEU A 1 173 ? -20.42154 -17.21128 -42.01592 1.000 18.51983 153 LEU A O 1
ATOM 2416 N N . ILE A 1 174 ? -22.37251 -16.16981 -42.40983 1.000 18.92621 154 ILE A N 1
ATOM 2417 C CA . ILE A 1 174 ? -22.26259 -16.28294 -43.86151 1.000 17.50692 154 ILE A CA 1
ATOM 2418 C C . ILE A 1 174 ? -21.00236 -15.57839 -44.35229 1.000 17.02600 154 ILE A C 1
ATOM 2419 O O . ILE A 1 174 ? -20.19930 -16.12733 -45.11450 1.000 17.82318 154 ILE A O 1
ATOM 2435 N N . CYS A 1 175 ? -20.79228 -14.36038 -43.90621 1.000 16.63758 155 CYS A N 1
ATOM 2436 C CA . CYS A 1 175 ? -19.61765 -13.64440 -44.36788 1.000 15.84647 155 CYS A CA 1
ATOM 2437 C C . CYS A 1 175 ? -18.35351 -14.29256 -43.87022 1.000 15.50566 155 CYS A C 1
ATOM 2438 O O . CYS A 1 175 ? -17.37889 -14.41012 -44.63441 1.000 16.01492 155 CYS A O 1
ATOM 2446 N N . LEU A 1 176 ? -18.32750 -14.70627 -42.60001 1.000 16.15928 156 LEU A N 1
ATOM 2447 C CA . LEU A 1 176 ? -17.15282 -15.38635 -42.04284 1.000 16.68458 156 LEU A CA 1
ATOM 2448 C C . LEU A 1 176 ? -16.74977 -16.58207 -42.90134 1.000 16.13126 156 LEU A C 1
ATOM 2449 O O . LEU A 1 176 ? -15.55322 -16.75155 -43.25905 1.000 17.42022 156 LEU A O 1
ATOM 2465 N N . GLU A 1 177 ? -17.71189 -17.46423 -43.21218 1.000 17.42727 157 GLU A N 1
ATOM 2466 C CA . GLU A 1 177 ? -17.38060 -18.65698 -43.98598 1.000 18.29254 157 GLU A CA 1
ATOM 2467 C C . GLU A 1 177 ? -16.92028 -18.28319 -45.37835 1.000 18.91158 157 GLU A C 1
ATOM 2468 O O . GLU A 1 177 ? -15.96899 -18.88266 -45.91014 1.000 20.68734 157 GLU A O 1
ATOM 2480 N N . LYS A 1 178 ? -17.58318 -17.30898 -45.99703 1.000 20.07352 158 LYS A N 1
ATOM 2481 C CA . LYS A 1 178 ? -17.28422 -16.97484 -47.38832 1.000 19.43426 158 LYS A CA 1
ATOM 2482 C C . LYS A 1 178 ? -15.93775 -16.28164 -47.55756 1.000 19.82049 158 LYS A C 1
ATOM 2483 O O . LYS A 1 178 ? -15.29728 -16.47603 -48.60244 1.000 23.41797 158 LYS A O 1
ATOM 2502 N N . VAL A 1 179 ? -15.48603 -15.52661 -46.56520 1.000 16.17009 159 VAL A N 1
ATOM 2503 C CA . VAL A 1 179 ? -14.20660 -14.80291 -46.70329 1.000 17.88531 159 VAL A CA 1
ATOM 2504 C C . VAL A 1 179 ? -13.03819 -15.50708 -46.01840 1.000 17.59872 159 VAL A C 1
ATOM 2505 O O . VAL A 1 179 ? -11.87597 -15.10100 -46.21241 1.000 17.42354 159 VAL A O 1
ATOM 2518 N N . TYR A 1 180 ? -13.28855 -16.56869 -45.24751 1.000 18.28481 160 TYR A N 1
ATOM 2519 C CA . TYR A 1 180 ? -12.24522 -17.15998 -44.41276 1.000 18.77052 160 TYR A CA 1
ATOM 2520 C C . TYR A 1 180 ? -10.97035 -17.47045 -45.19766 1.000 19.83261 160 TYR A C 1
ATOM 2521 O O . TYR A 1 180 ? -9.86577 -17.15535 -44.75006 1.000 20.78693 160 TYR A O 1
ATOM 2539 N N . ASN A 1 181 ? -11.11281 -18.13655 -46.34059 1.000 19.38666 161 ASN A N 1
ATOM 2540 C CA . ASN A 1 181 ? -9.96414 -18.58948 -47.12511 1.000 20.91451 161 ASN A CA 1
ATOM 2541 C C . ASN A 1 181 ? -9.30305 -17.46683 -47.93208 1.000 20.83268 161 ASN A C 1
ATOM 2542 O O . ASN A 1 181 ? -8.35412 -17.74696 -48.66497 1.000 23.42543 161 ASN A O 1
ATOM 2553 N N . TYR A 1 182 ? -9.77146 -16.22125 -47.80772 1.000 18.44330 162 TYR A N 1
ATOM 2554 C CA . TYR A 1 182 ? -9.24107 -15.06960 -48.54803 1.000 19.97427 162 TYR A CA 1
ATOM 2555 C C . TYR A 1 182 ? -8.68616 -14.00535 -47.63635 1.000 21.47875 162 TYR A C 1
ATOM 2556 O O . TYR A 1 182 ? -7.97365 -13.09326 -48.12554 1.000 25.34993 162 TYR A O 1
ATOM 2574 N N . ALA A 1 183 ? -8.95955 -14.03528 -46.35202 1.000 18.94809 163 ALA A N 1
ATOM 2575 C CA . ALA A 1 183 ? -8.58791 -12.96525 -45.44616 1.000 16.77810 163 ALA A CA 1
ATOM 2576 C C . ALA A 1 183 ? -7.31188 -13.31292 -44.68960 1.000 18.23762 163 ALA A C 1
ATOM 2577 O O . ALA A 1 183 ? -7.05350 -14.47271 -44.34498 1.000 18.89707 163 ALA A O 1
ATOM 2584 N N . SER A 1 184 ? -6.50027 -12.29241 -44.42919 1.000 16.45284 164 SER A N 1
ATOM 2585 C CA . SER A 1 184 ? -5.40269 -12.41666 -43.48173 1.000 17.18955 164 SER A CA 1
ATOM 2586 C C . SER A 1 184 ? -5.90733 -12.31698 -42.04316 1.000 15.62376 164 SER A C 1
ATOM 2587 O O . SER A 1 184 ? -5.37211 -12.97834 -41.14144 1.000 18.53254 164 SER A O 1
ATOM 2595 N N . TYR A 1 185 ? -6.91698 -11.44759 -41.82137 1.000 14.69546 165 TYR A N 1
ATOM 2596 C CA . TYR A 1 185 ? -7.61360 -11.35390 -40.53720 1.000 15.96245 165 TYR A CA 1
ATOM 2597 C C . TYR A 1 185 ? -9.00834 -10.82627 -40.86508 1.000 14.79275 165 TYR A C 1
ATOM 2598 O O . TYR A 1 185 ? -9.23503 -10.25341 -41.93359 1.000 14.09833 165 TYR A O 1
ATOM 2616 N N . ILE A 1 186 ? -9.94445 -11.05054 -39.94206 1.000 14.00959 166 ILE A N 1
ATOM 2617 C CA . ILE A 1 186 ? -11.33289 -10.62906 -40.12113 1.000 13.46395 166 ILE A CA 1
ATOM 2618 C C . ILE A 1 186 ? -11.69141 -9.71182 -38.97326 1.000 13.13412 166 ILE A C 1
ATOM 2619 O O . ILE A 1 186 ? -11.40004 -10.02580 -37.81353 1.000 15.55533 166 ILE A O 1
ATOM 2635 N N . THR A 1 187 ? -12.37242 -8.57909 -39.29580 1.000 14.45567 167 THR A N 1
ATOM 2636 C CA . THR A 1 187 ? -12.86047 -7.63333 -38.31261 1.000 14.26359 167 THR A CA 1
ATOM 2637 C C . THR A 1 187 ? -14.38481 -7.69960 -38.22648 1.000 12.54615 167 THR A C 1
ATOM 2638 O O . THR A 1 187 ? -15.07083 -7.67938 -39.26177 1.000 14.22896 167 THR A O 1
ATOM 2649 N N . VAL A 1 188 ? -14.88642 -7.67194 -36.99884 1.000 13.28248 168 VAL A N 1
ATOM 2650 C CA . VAL A 1 188 ? -16.30551 -7.51982 -36.69043 1.000 13.46268 168 VAL A CA 1
ATOM 2651 C C . VAL A 1 188 ? -16.45573 -6.28039 -35.81944 1.000 14.02336 168 VAL A C 1
ATOM 2652 O O . VAL A 1 188 ? -15.87438 -6.19814 -34.74009 1.000 16.19543 168 VAL A O 1
ATOM 2665 N N . ASN A 1 189 ? -17.33101 -5.36037 -36.23154 1.000 14.73127 169 ASN A N 1
ATOM 2666 C CA . ASN A 1 189 ? -17.60951 -4.19381 -35.43446 1.000 14.72451 169 ASN A CA 1
ATOM 2667 C C . ASN A 1 189 ? -18.66134 -4.51572 -34.38728 1.000 17.22196 169 ASN A C 1
ATOM 2668 O O . ASN A 1 189 ? -19.64390 -5.22984 -34.67412 1.000 19.54401 169 ASN A O 1
ATOM 2679 N N . ILE A 1 190 ? -18.47279 -4.02050 -33.18564 1.000 17.35866 170 ILE A N 1
ATOM 2680 C CA . ILE A 1 190 ? -19.45377 -4.29201 -32.14016 1.000 19.90130 170 ILE A CA 1
ATOM 2681 C C . ILE A 1 190 ? -20.09458 -3.01067 -31.67007 1.000 26.68645 170 ILE A C 1
ATOM 2682 O O . ILE A 1 190 ? -19.49747 -1.92948 -31.71007 1.000 26.07120 170 ILE A O 1
ATOM 2698 N N . SER A 1 191 ? -21.35001 -3.13767 -31.22817 1.000 27.38757 171 SER A N 1
ATOM 2699 C CA . SER A 1 191 ? -22.13472 -2.03822 -30.68413 1.000 37.90238 171 SER A CA 1
ATOM 2700 C C . SER A 1 191 ? -21.91670 -1.94415 -29.17565 1.000 47.52842 171 SER A C 1
ATOM 2701 O O . SER A 1 191 ? -21.52751 -2.91317 -28.51776 1.000 52.42650 171 SER A O 1
ATOM 2709 N N . SER A 1 192 ? -22.17100 -0.75702 -28.63310 1.000 55.70537 172 SER A N 1
ATOM 2710 C CA . SER A 1 192 ? -22.01886 -0.50810 -27.19760 1.000 62.91620 172 SER A CA 1
ATOM 2711 C C . SER A 1 192 ? -22.65961 -1.59716 -26.33502 1.000 62.25508 172 SER A C 1
ATOM 2712 O O . SER A 1 192 ? -22.22804 -1.84531 -25.20552 1.000 63.01042 172 SER A O 1
ATOM 2720 N N . SER A 1 203 ? -27.94760 -5.70439 -24.45783 1.000 58.43616 183 SER A N 1
ATOM 2721 C CA . SER A 1 203 ? -26.90913 -5.33365 -25.39776 1.000 59.48938 183 SER A CA 1
ATOM 2722 C C . SER A 1 203 ? -25.65605 -6.13568 -25.10023 1.000 52.69464 183 SER A C 1
ATOM 2723 O O . SER A 1 203 ? -24.96533 -6.59420 -26.01311 1.000 54.89447 183 SER A O 1
ATOM 2730 N N . GLY A 1 204 ? -25.35596 -6.29050 -23.80984 1.000 51.30703 184 GLY A N 1
ATOM 2731 C CA . GLY A 1 204 ? -24.23285 -7.13386 -23.42923 1.000 48.15613 184 GLY A CA 1
ATOM 2732 C C . GLY A 1 204 ? -24.48472 -8.59179 -23.75304 1.000 43.89980 184 GLY A C 1
ATOM 2733 O O . GLY A 1 204 ? -23.57991 -9.30427 -24.20412 1.000 40.76034 184 GLY A O 1
ATOM 2737 N N . ASP A 1 205 ? -25.71773 -9.05321 -23.54265 1.000 46.57401 185 ASP A N 1
ATOM 2738 C CA . ASP A 1 205 ? -26.08067 -10.41813 -23.90539 1.000 41.37334 185 ASP A CA 1
ATOM 2739 C C . ASP A 1 205 ? -25.87638 -10.66148 -25.39050 1.000 43.74515 185 ASP A C 1
ATOM 2740 O O . ASP A 1 205 ? -25.38401 -11.72422 -25.79298 1.000 41.04111 185 ASP A O 1
ATOM 2749 N N . ALA A 1 206 ? -26.24026 -9.68525 -26.22325 1.000 40.29518 186 ALA A N 1
ATOM 2750 C CA . ALA A 1 206 ? -26.11026 -9.85128 -27.66678 1.000 41.15342 186 ALA A CA 1
ATOM 2751 C C . ALA A 1 206 ? -24.65250 -9.97731 -28.08096 1.000 39.02088 186 ALA A C 1
ATOM 2752 O O . ALA A 1 206 ? -24.31631 -10.78936 -28.95770 1.000 37.67618 186 ALA A O 1
ATOM 2759 N N . LEU A 1 207 ? -23.77147 -9.16100 -27.49564 1.000 35.34174 187 LEU A N 1
ATOM 2760 C CA . LEU A 1 207 ? -22.35412 -9.27197 -27.81003 1.000 33.94488 187 LEU A CA 1
ATOM 2761 C C . LEU A 1 207 ? -21.83487 -10.65609 -27.44314 1.000 30.64588 187 LEU A C 1
ATOM 2762 O O . LEU A 1 207 ? -21.16915 -11.32150 -28.24985 1.000 28.01304 187 LEU A O 1
ATOM 2778 N N . THR A 1 208 ? -22.13300 -11.10947 -26.22975 1.000 30.44931 188 THR A N 1
ATOM 2779 C CA . THR A 1 208 ? -21.61591 -12.40546 -25.79205 1.000 29.54238 188 THR A CA 1
ATOM 2780 C C . THR A 1 208 ? -22.09434 -13.52497 -26.71004 1.000 36.49815 188 THR A C 1
ATOM 2781 O O . THR A 1 208 ? -21.30795 -14.40922 -27.08432 1.000 30.91955 188 THR A O 1
ATOM 2792 N N . GLU A 1 209 ? -23.37197 -13.50673 -27.09464 1.000 36.21852 189 GLU A N 1
ATOM 2793 C CA . GLU A 1 209 ? -23.89438 -14.55970 -27.96155 1.000 34.88155 189 GLU A CA 1
ATOM 2794 C C . GLU A 1 209 ? -23.22211 -14.52688 -29.32045 1.000 36.28781 189 GLU A C 1
ATOM 2795 O O . GLU A 1 209 ? -22.89152 -15.57712 -29.88641 1.000 34.94015 189 GLU A O 1
ATOM 2807 N N . LEU A 1 210 ? -23.02466 -13.32628 -29.86937 1.000 29.92883 190 LEU A N 1
ATOM 2808 C CA . LEU A 1 210 ? -22.38053 -13.20488 -31.16881 1.000 30.87612 190 LEU A CA 1
ATOM 2809 C C . LEU A 1 210 ? -20.96537 -13.76512 -31.11327 1.000 29.47604 190 LEU A C 1
ATOM 2810 O O . LEU A 1 210 ? -20.56489 -14.55402 -31.98297 1.000 28.54561 190 LEU A O 1
ATOM 2826 N N . LEU A 1 211 ? -20.19691 -13.37022 -30.08985 1.000 27.20336 191 LEU A N 1
ATOM 2827 C CA . LEU A 1 211 ? -18.80010 -13.80446 -30.00260 1.000 28.83446 191 LEU A CA 1
ATOM 2828 C C . LEU A 1 211 ? -18.70348 -15.30617 -29.79317 1.000 30.13646 191 LEU A C 1
ATOM 2829 O O . LEU A 1 211 ? -17.83435 -15.96726 -30.37890 1.000 28.51826 191 LEU A O 1
ATOM 2845 N N . GLN A 1 212 ? -19.57316 -15.87369 -28.96084 1.000 30.13165 192 GLN A N 1
ATOM 2846 C CA . GLN A 1 212 ? -19.56881 -17.32367 -28.76945 1.000 29.62241 192 GLN A CA 1
ATOM 2847 C C . GLN A 1 212 ? -19.76651 -18.03304 -30.10363 1.000 35.74780 192 GLN A C 1
ATOM 2848 O O . GLN A 1 212 ? -19.04522 -18.98125 -30.42711 1.000 32.54748 192 GLN A O 1
ATOM 2862 N N . THR A 1 213 ? -20.75904 -17.60076 -30.88291 1.000 29.96407 193 THR A N 1
ATOM 2863 C CA . THR A 1 213 ? -21.03689 -18.24371 -32.16364 1.000 25.46563 193 THR A CA 1
ATOM 2864 C C . THR A 1 213 ? -19.90999 -18.02317 -33.17754 1.000 24.90596 193 THR A C 1
ATOM 2865 O O . THR A 1 213 ? -19.49455 -18.96680 -33.87346 1.000 24.72120 193 THR A O 1
ATOM 2876 N N . LEU A 1 214 ? -19.42129 -16.77998 -33.31040 1.000 22.48255 194 LEU A N 1
ATOM 2877 C CA . LEU A 1 214 ? -18.38436 -16.51560 -34.30385 1.000 20.76699 194 LEU A CA 1
ATOM 2878 C C . LEU A 1 214 ? -17.07442 -17.19832 -33.94406 1.000 22.08310 194 LEU A C 1
ATOM 2879 O O . LEU A 1 214 ? -16.37388 -17.71386 -34.82301 1.000 21.70307 194 LEU A O 1
ATOM 2895 N N . LYS A 1 215 ? -16.71826 -17.22019 -32.65892 1.000 22.44006 195 LYS A N 1
ATOM 2896 C CA . LYS A 1 215 ? -15.46953 -17.85130 -32.26839 1.000 22.61197 195 LYS A CA 1
ATOM 2897 C C . LYS A 1 215 ? -15.54676 -19.35301 -32.50942 1.000 23.05509 195 LYS A C 1
ATOM 2898 O O . LYS A 1 215 ? -14.61392 -19.95528 -33.04908 1.000 26.35100 195 LYS A O 1
ATOM 2917 N N . ALA A 1 216 ? -16.66510 -19.98103 -32.14044 1.000 24.76827 196 ALA A N 1
ATOM 2918 C CA . ALA A 1 216 ? -16.80170 -21.41224 -32.38783 1.000 24.42554 196 ALA A CA 1
ATOM 2919 C C . ALA A 1 216 ? -16.69796 -21.71522 -33.87553 1.000 25.07342 196 ALA A C 1
ATOM 2920 O O . ALA A 1 216 ? -16.03888 -22.68051 -34.27882 1.000 25.49634 196 ALA A O 1
ATOM 2927 N N . ARG A 1 217 ? -17.33882 -20.90911 -34.71467 1.000 21.64451 197 ARG A N 1
ATOM 2928 C CA . ARG A 1 217 ? -17.27745 -21.15400 -36.15224 1.000 20.90286 197 ARG A CA 1
ATOM 2929 C C . ARG A 1 217 ? -15.88138 -20.91833 -36.70332 1.000 21.57346 197 ARG A C 1
ATOM 2930 O O . ARG A 1 217 ? -15.41530 -21.65458 -37.58723 1.000 20.23093 197 ARG A O 1
ATOM 2951 N N . GLN A 1 218 ? -15.20798 -19.85490 -36.25011 1.000 19.48361 198 GLN A N 1
ATOM 2952 C CA . GLN A 1 218 ? -13.85454 -19.59383 -36.70007 1.000 18.06852 198 GLN A CA 1
ATOM 2953 C C . GLN A 1 218 ? -12.96672 -20.80083 -36.44379 1.000 21.30390 198 GLN A C 1
ATOM 2954 O O . GLN A 1 218 ? -12.15346 -21.17729 -37.29409 1.000 19.97578 198 GLN A O 1
ATOM 2968 N N . LEU A 1 219 ? -13.10146 -21.41045 -35.26956 1.000 20.83287 199 LEU A N 1
ATOM 2969 C CA . LEU A 1 219 ? -12.27250 -22.56766 -34.93020 1.000 21.19608 199 LEU A CA 1
ATOM 2970 C C . LEU A 1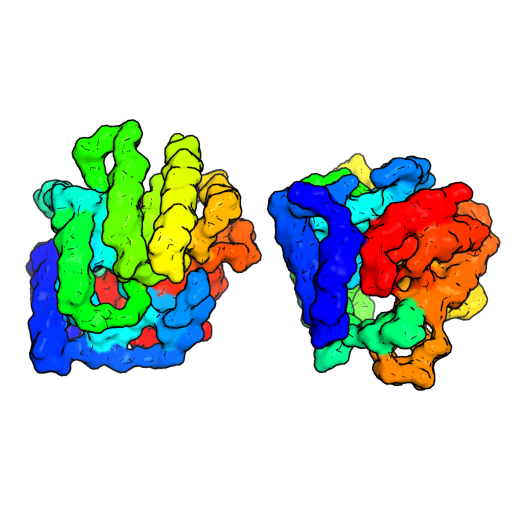 219 ? -12.57983 -23.75817 -35.83361 1.000 21.79241 199 LEU A C 1
ATOM 2971 O O . LEU A 1 219 ? -11.66978 -24.52434 -36.19943 1.000 24.28126 199 LEU A O 1
ATOM 2987 N N . GLU A 1 220 ? -13.86566 -23.93267 -36.21279 1.000 22.48802 200 GLU A N 1
ATOM 2988 C CA . GLU A 1 220 ? -14.21807 -24.99489 -37.14478 1.000 23.17898 200 GLU A CA 1
ATOM 2989 C C . GLU A 1 220 ? -13.61210 -24.74754 -38.51830 1.000 21.29198 200 GLU A C 1
ATOM 2990 O O . GLU A 1 220 ? -13.05558 -25.67142 -39.13526 1.000 23.17026 200 GLU A O 1
ATOM 3002 N N . LEU A 1 221 ? -13.68479 -23.48545 -39.00151 1.000 19.52606 201 LEU A N 1
ATOM 3003 C CA . LEU A 1 221 ? -13.13737 -23.17263 -40.31258 1.000 19.40854 201 LEU A CA 1
ATOM 3004 C C . LEU A 1 221 ? -11.61881 -23.32681 -40.32479 1.000 20.16186 201 LEU A C 1
ATOM 3005 O O . LEU A 1 221 ? -11.04693 -23.71374 -41.33605 1.000 22.07888 201 LEU A O 1
ATOM 3021 N N . ALA A 1 222 ? -10.94847 -22.99471 -39.21982 1.000 19.62574 202 ALA A N 1
ATOM 3022 C CA . ALA A 1 222 ? -9.50499 -23.13043 -39.16033 1.000 20.87039 202 ALA A CA 1
ATOM 3023 C C . ALA A 1 222 ? -9.10872 -24.58571 -39.36500 1.000 22.57839 202 ALA A C 1
ATOM 3024 O O . ALA A 1 222 ? -8.10531 -24.87194 -40.01442 1.000 24.23149 202 ALA A O 1
ATOM 3031 N N . GLU A 1 223 ? -9.90876 -25.50756 -38.83109 1.000 23.92832 203 GLU A N 1
ATOM 3032 C CA . GLU A 1 223 ? -9.62863 -26.92891 -39.04591 1.000 28.05771 203 GLU A CA 1
ATOM 3033 C C . GLU A 1 223 ? -9.90431 -27.32438 -40.49291 1.000 28.80307 203 GLU A C 1
ATOM 3034 O O . GLU A 1 223 ? -9.09203 -28.02382 -41.13576 1.000 31.61245 203 GLU A O 1
ATOM 3046 N N . GLN A 1 224 ? -11.05310 -26.90646 -41.00956 1.000 27.49853 204 GLN A N 1
ATOM 3047 C CA A GLN A 1 224 ? -11.44771 -27.22546 -42.38261 0.476 31.62162 204 GLN A CA 1
ATOM 3048 C CA B GLN A 1 224 ? -11.42244 -27.25479 -42.37421 0.524 31.65914 204 GLN A CA 1
ATOM 3049 C C . GLN A 1 224 ? -10.42674 -26.71814 -43.40111 1.000 31.11883 204 GLN A C 1
ATOM 3050 O O . GLN A 1 224 ? -10.11766 -27.41534 -44.37937 1.000 35.77290 204 GLN A O 1
ATOM 3077 N N . TYR A 1 225 ? -9.89003 -25.52255 -43.19326 1.000 29.47987 205 TYR A N 1
ATOM 3078 C CA . TYR A 1 225 ? -8.97407 -24.91569 -44.16126 1.000 30.04243 205 TYR A CA 1
ATOM 3079 C C . TYR A 1 225 ? -7.49941 -25.05616 -43.77819 1.000 29.05575 205 TYR A C 1
ATOM 3080 O O . TYR A 1 225 ? -6.62898 -24.52952 -44.48946 1.000 36.10978 205 TYR A O 1
ATOM 3098 N N . ASN A 1 226 ? -7.21029 -25.70108 -42.66321 1.000 27.82065 206 ASN A N 1
ATOM 3099 C CA . ASN A 1 226 ? -5.83905 -25.91776 -42.22772 1.000 28.25383 206 ASN A CA 1
ATOM 3100 C C . ASN A 1 226 ? -5.05311 -24.63531 -42.04956 1.000 26.77103 206 ASN A C 1
ATOM 3101 O O . ASN A 1 226 ? -3.85262 -24.59598 -42.30216 1.000 27.95416 206 ASN A O 1
ATOM 3112 N N . HIS A 1 227 ? -5.70972 -23.58027 -41.58265 1.000 25.11514 207 HIS A N 1
ATOM 3113 C CA . HIS A 1 227 ? -4.97246 -22.37882 -41.18678 1.000 23.84364 207 HIS A CA 1
ATOM 3114 C C . HIS A 1 227 ? -5.84324 -21.47080 -40.34482 1.000 22.37235 207 HIS A C 1
ATOM 3115 O O . HIS A 1 227 ? -7.07909 -21.47030 -40.46122 1.000 22.07109 207 HIS A O 1
ATOM 3129 N N . TYR A 1 228 ? -5.18963 -20.68972 -39.49149 1.000 24.27250 208 TYR A N 1
ATOM 3130 C CA . TYR A 1 228 ? -5.84270 -19.82689 -38.52110 1.000 23.10552 208 TYR A CA 1
ATOM 3131 C C . TYR A 1 228 ? -5.89526 -18.40343 -39.05730 1.000 19.65430 208 TYR A C 1
ATOM 3132 O O . TYR A 1 228 ? -4.84399 -17.82643 -39.39427 1.000 22.10732 208 TYR A O 1
ATOM 3150 N N . VAL A 1 229 ? -7.09325 -17.83286 -39.12604 1.000 18.65909 209 VAL A N 1
ATOM 3151 C CA . VAL A 1 229 ? -7.34113 -16.45745 -39.52427 1.000 18.25317 209 VAL A CA 1
ATOM 3152 C C . VAL A 1 229 ? -7.76379 -15.68069 -38.27963 1.000 18.24476 209 VAL A C 1
ATOM 3153 O O . VAL A 1 229 ? -8.87367 -15.90786 -37.76620 1.000 17.57387 209 VAL A O 1
ATOM 3166 N N . PRO A 1 230 ? -6.94870 -14.74212 -37.77216 1.000 16.91936 210 PRO A N 1
ATOM 3167 C CA . PRO A 1 230 ? -7.31892 -14.00351 -36.56140 1.000 17.29131 210 PRO A CA 1
ATOM 3168 C C . PRO A 1 230 ? -8.61449 -13.23494 -36.68717 1.000 16.94994 210 PRO A C 1
ATOM 3169 O O . PRO A 1 230 ? -8.94519 -12.71960 -37.75285 1.000 16.22917 210 PRO A O 1
ATOM 3180 N N . LEU A 1 231 ? -9.34356 -13.16361 -35.56333 1.000 16.88625 211 LEU A N 1
ATOM 3181 C CA . LEU A 1 231 ? -10.57611 -12.41020 -35.42633 1.000 17.13102 211 LEU A CA 1
ATOM 3182 C C . LEU A 1 231 ? -10.31293 -11.17885 -34.57560 1.000 17.52342 211 LEU A C 1
ATOM 3183 O O . LEU A 1 231 ? -9.74948 -11.27977 -33.47116 1.000 18.59804 211 LEU A O 1
ATOM 3199 N N . VAL A 1 232 ? -10.67012 -10.00917 -35.12531 1.000 16.45667 212 VAL A N 1
ATOM 3200 C CA . VAL A 1 232 ? -10.46038 -8.70326 -34.51618 1.000 16.85707 212 VAL A CA 1
ATOM 3201 C C . VAL A 1 232 ? -11.81716 -8.05973 -34.31329 1.000 15.36442 212 VAL A C 1
ATOM 3202 O O . VAL A 1 232 ? -12.67359 -8.10424 -35.19268 1.000 15.93517 212 VAL A O 1
ATOM 3215 N N . LEU A 1 233 ? -12.03478 -7.45134 -33.13826 1.000 17.05409 213 LEU A N 1
ATOM 3216 C CA A LEU A 1 233 ? -13.23855 -6.66818 -32.89502 0.428 16.09925 213 LEU A CA 1
ATOM 3217 C CA B LEU A 1 233 ? -13.23729 -6.66658 -32.90788 0.572 16.08802 213 LEU A CA 1
ATOM 3218 C C . LEU A 1 233 ? -12.90106 -5.18258 -33.00799 1.000 15.33945 213 LEU A C 1
ATOM 3219 O O . LEU A 1 233 ? -11.76367 -4.78285 -32.77914 1.000 16.71525 213 LEU A O 1
ATOM 3250 N N . LYS A 1 234 ? -13.90015 -4.37991 -33.36638 1.000 16.08816 214 LYS A N 1
ATOM 3251 C CA . LYS A 1 234 ? -13.72344 -2.92860 -33.53913 1.000 14.96898 214 LYS A CA 1
ATOM 3252 C C . LYS A 1 234 ? -14.83192 -2.21792 -32.78068 1.000 15.62380 214 LYS A C 1
ATOM 3253 O O . LYS A 1 234 ? -15.99732 -2.54343 -32.95637 1.000 15.70211 214 LYS A O 1
ATOM 3272 N N . VAL A 1 235 ? -14.44194 -1.22703 -31.97243 1.000 17.05427 215 VAL A N 1
ATOM 3273 C CA . VAL A 1 235 ? -15.39634 -0.51378 -31.12277 1.000 15.67825 215 VAL A CA 1
ATOM 3274 C C . VAL A 1 235 ? -15.42854 0.96389 -31.48716 1.000 17.10938 215 VAL A C 1
ATOM 3275 O O . VAL A 1 235 ? -14.47713 1.51948 -32.03351 1.000 17.70393 215 VAL A O 1
ATOM 3288 N N . ALA A 1 236 ? -16.55089 1.59862 -31.13719 1.000 18.42021 216 ALA A N 1
ATOM 3289 C CA . ALA A 1 236 ? -16.67026 3.04416 -31.17210 1.000 18.59800 216 ALA A CA 1
ATOM 3290 C C . ALA A 1 236 ? -16.04191 3.65432 -29.91851 1.000 20.57504 216 ALA A C 1
ATOM 3291 O O . ALA A 1 236 ? -15.79939 2.96853 -28.92260 1.000 21.61791 216 ALA A O 1
ATOM 3298 N N . PRO A 1 237 ? -15.78040 4.96173 -29.93087 1.000 19.61964 217 PRO A N 1
ATOM 3299 C CA . PRO A 1 237 ? -15.10556 5.60173 -28.80049 1.000 21.99515 217 PRO A CA 1
ATOM 3300 C C . PRO A 1 237 ? -16.04268 6.08825 -27.71354 1.000 23.20317 217 PRO A C 1
ATOM 3301 O O . PRO A 1 237 ? -15.58076 6.52597 -26.66014 1.000 27.48745 217 PRO A O 1
ATOM 3312 N N . ASP A 1 238 ? -17.34371 5.95998 -27.93836 1.000 22.92076 218 ASP A N 1
ATOM 3313 C CA . ASP A 1 238 ? -18.34573 6.54080 -27.03840 1.000 24.99943 218 ASP A CA 1
ATOM 3314 C C . ASP A 1 238 ? -18.74877 5.47998 -26.01945 1.000 31.81420 218 ASP A C 1
ATOM 3315 O O . ASP A 1 238 ? -19.84721 4.91731 -26.05128 1.000 35.66372 218 ASP A O 1
ATOM 3324 N N . LEU A 1 239 ? -17.80994 5.19562 -25.11722 1.000 29.33246 219 LEU A N 1
ATOM 3325 C CA . LEU A 1 239 ? -17.92767 4.08591 -24.18238 1.000 29.28078 219 LEU A CA 1
ATOM 3326 C C . LEU A 1 239 ? -17.73244 4.59564 -22.76785 1.000 37.53450 219 LEU A C 1
ATOM 3327 O O . LEU A 1 239 ? -16.90550 5.48177 -22.53292 1.000 38.65595 219 LEU A O 1
ATOM 3343 N N . THR A 1 240 ? -18.49068 4.02318 -21.82982 1.000 36.32311 220 THR A N 1
ATOM 3344 C CA . THR A 1 240 ? -18.28258 4.28202 -20.41472 1.000 38.12650 220 THR A CA 1
ATOM 3345 C C . THR A 1 240 ? -17.16216 3.38628 -19.87985 1.000 43.25474 220 THR A C 1
ATOM 3346 O O . THR A 1 240 ? -16.73923 2.42598 -20.52707 1.000 36.46102 220 THR A O 1
ATOM 3357 N N . ALA A 1 241 ? -16.67859 3.71533 -18.67975 1.000 43.36313 221 ALA A N 1
ATOM 3358 C CA . ALA A 1 241 ? -15.70110 2.84666 -18.02571 1.000 47.54435 221 ALA A CA 1
ATOM 3359 C C . ALA A 1 241 ? -16.24735 1.43333 -17.87918 1.000 43.80713 221 ALA A C 1
ATOM 3360 O O . ALA A 1 241 ? -15.52858 0.45153 -18.11925 1.000 41.37922 221 ALA A O 1
ATOM 3367 N N . GLU A 1 242 ? -17.52783 1.31105 -17.51717 1.000 43.27687 222 GLU A N 1
ATOM 3368 C CA . GLU A 1 242 ? -18.14367 -0.00811 -17.39467 1.000 43.57626 222 GLU A CA 1
ATOM 3369 C C . GLU A 1 242 ? -18.17406 -0.72791 -18.73622 1.000 40.24036 222 GLU A C 1
ATOM 3370 O O . GLU A 1 242 ? -17.99287 -1.95260 -18.79618 1.000 37.85781 222 GLU A O 1
ATOM 3382 N N . ASP A 1 243 ? -18.40870 0.01778 -19.82549 1.000 37.39574 223 ASP A N 1
ATOM 3383 C CA . ASP A 1 243 ? -18.36417 -0.57362 -21.16064 1.000 37.08797 223 ASP A CA 1
ATOM 3384 C C . ASP A 1 243 ? -16.98367 -1.14006 -21.45986 1.000 33.02304 223 ASP A C 1
ATOM 3385 O O . ASP A 1 243 ? -16.85806 -2.24994 -21.99389 1.000 32.00604 223 ASP A O 1
ATOM 3394 N N . VAL A 1 244 ? -15.93258 -0.35996 -21.17610 1.000 34.95153 224 VAL A N 1
ATOM 3395 C CA . VAL A 1 244 ? -14.57307 -0.80803 -21.48780 1.000 33.83452 224 VAL A CA 1
ATOM 3396 C C . VAL A 1 244 ? -14.23309 -2.06139 -20.68982 1.000 33.72807 224 VAL A C 1
ATOM 3397 O O . VAL A 1 244 ? -13.60108 -2.99313 -21.20821 1.000 32.01659 224 VAL A O 1
ATOM 3410 N N . GLU A 1 245 ? -14.62435 -2.08956 -19.41604 1.000 35.16261 225 GLU A N 1
ATOM 3411 C CA . GLU A 1 245 ? -14.39053 -3.25693 -18.56775 1.000 36.52485 225 GLU A CA 1
ATOM 3412 C C . GLU A 1 245 ? -15.11307 -4.47855 -19.11964 1.000 39.22850 225 GLU A C 1
ATOM 3413 O O . GLU A 1 245 ? -14.52682 -5.57155 -19.22734 1.000 35.17492 225 GLU A O 1
ATOM 3425 N N . PHE A 1 246 ? -16.38498 -4.31172 -19.49248 1.000 37.13547 226 PHE A N 1
ATOM 3426 C CA . PHE A 1 246 ? -17.15655 -5.43645 -20.01096 1.000 38.57572 226 PHE A CA 1
ATOM 3427 C C . PHE A 1 246 ? -16.56333 -5.95368 -21.31321 1.000 33.71907 226 PHE A C 1
ATOM 3428 O O . PHE A 1 246 ? -16.35464 -7.16286 -21.47603 1.000 32.42016 226 PHE A O 1
ATOM 3445 N N . ILE A 1 247 ? -16.26866 -5.05058 -22.25054 1.000 28.39861 227 ILE A N 1
ATOM 3446 C CA . ILE A 1 247 ? -15.71560 -5.47016 -23.53280 1.000 27.97412 227 ILE A CA 1
ATOM 3447 C C . ILE A 1 247 ? -14.36966 -6.15536 -23.32747 1.000 30.17237 227 ILE A C 1
ATOM 3448 O O . ILE A 1 247 ? -14.08468 -7.19003 -23.93492 1.000 28.04185 227 ILE A O 1
ATOM 3464 N N . SER A 1 248 ? -13.52659 -5.59293 -22.45859 1.000 28.11501 228 SER A N 1
ATOM 3465 C CA . SER A 1 248 ? -12.22927 -6.20992 -22.18261 1.000 27.17242 228 SER A CA 1
ATOM 3466 C C . SER A 1 248 ? -12.39151 -7.63304 -21.66123 1.000 30.16307 228 SER A C 1
ATOM 3467 O O . SER A 1 248 ? -11.64687 -8.53322 -22.06802 1.000 30.36661 228 SER A O 1
ATOM 3475 N N . ALA A 1 249 ? -13.36127 -7.85685 -20.76988 1.000 29.91118 229 ALA A N 1
ATOM 3476 C CA . ALA A 1 249 ? -13.59595 -9.19939 -20.25704 1.000 33.93690 229 ALA A CA 1
ATOM 3477 C C . ALA A 1 249 ? -14.01494 -10.15293 -21.36987 1.000 31.32442 229 ALA A C 1
ATOM 3478 O O . ALA A 1 249 ? -13.58179 -11.31192 -21.39214 1.000 32.56419 229 ALA A O 1
ATOM 3485 N N . GLN A 1 250 ? -14.86698 -9.68895 -22.28728 1.000 31.61166 230 GLN A N 1
ATOM 3486 C CA . GLN A 1 250 ? -15.29440 -10.51480 -23.41490 1.000 32.30790 230 GLN A CA 1
ATOM 3487 C C . GLN A 1 250 ? -14.12186 -10.85471 -24.33345 1.000 31.39528 230 GLN A C 1
ATOM 3488 O O . GLN A 1 250 ? -13.98467 -11.99491 -24.78796 1.000 31.85583 230 GLN A O 1
ATOM 3502 N N . LEU A 1 251 ? -13.29121 -9.86513 -24.66355 1.000 27.29050 231 LEU A N 1
ATOM 3503 C CA . LEU A 1 251 ? -12.14001 -10.13744 -25.51296 1.000 26.33482 231 LEU A CA 1
ATOM 3504 C C . LEU A 1 251 ? -11.28270 -11.24719 -24.92569 1.000 29.19976 231 LEU A C 1
ATOM 3505 O O . LEU A 1 251 ? -10.81637 -12.14227 -25.64582 1.000 28.05824 231 LEU A O 1
ATOM 3521 N N . LEU A 1 252 ? -11.05520 -11.20032 -23.61678 1.000 27.83656 232 LEU A N 1
ATOM 3522 C CA . LEU A 1 252 ? -10.21845 -12.19640 -22.97116 1.000 29.81894 232 LEU A CA 1
ATOM 3523 C C . LEU A 1 252 ? -10.92796 -13.53831 -22.87916 1.000 30.99040 232 LEU A C 1
ATOM 3524 O O . LEU A 1 252 ? -10.31019 -14.59109 -23.09785 1.000 33.70866 232 LEU A O 1
ATOM 3540 N N . ASP A 1 253 ? -12.22473 -13.53454 -22.55518 1.000 31.10436 233 ASP A N 1
ATOM 3541 C CA . ASP A 1 253 ? -12.91712 -14.80598 -22.35658 1.000 30.53711 233 ASP A CA 1
ATOM 3542 C C . ASP A 1 253 ? -12.99929 -15.59452 -23.65952 1.000 31.36992 233 ASP A C 1
ATOM 3543 O O . ASP A 1 253 ? -12.89014 -16.83026 -23.65153 1.000 33.27430 233 ASP A O 1
ATOM 3552 N N . PHE A 1 254 ? -13.19069 -14.90248 -24.78120 1.000 29.81323 234 PHE A N 1
ATOM 3553 C CA . PHE A 1 254 ? -13.31119 -15.53386 -26.08895 1.000 26.54813 234 PHE A CA 1
ATOM 3554 C C . PHE A 1 254 ? -12.00230 -15.57592 -26.85561 1.000 29.62893 234 PHE A C 1
ATOM 3555 O O . PHE A 1 254 ? -11.98560 -16.05239 -27.99259 1.000 31.75296 234 PHE A O 1
ATOM 3572 N N . LYS A 1 255 ? -10.90561 -15.11052 -26.25995 1.000 26.58639 235 LYS A N 1
ATOM 3573 C CA . LYS A 1 255 ? -9.58688 -15.20395 -26.88167 1.000 25.30535 235 LYS A CA 1
ATOM 3574 C C . LYS A 1 255 ? -9.57879 -14.51868 -28.24424 1.000 26.79217 235 LYS A C 1
ATOM 3575 O O . LYS A 1 255 ? -9.06149 -15.03185 -29.23390 1.000 25.94046 235 LYS A O 1
ATOM 3594 N N . ILE A 1 256 ? -10.18202 -13.33398 -28.29404 1.000 23.33834 236 ILE A N 1
ATOM 3595 C CA . ILE A 1 256 ? -10.15430 -12.50945 -29.49162 1.000 23.89072 236 ILE A CA 1
ATOM 3596 C C . ILE A 1 256 ? -8.71925 -12.06167 -29.76658 1.000 22.65818 236 ILE A C 1
ATOM 3597 O O . ILE A 1 256 ? -7.94166 -11.78166 -28.84026 1.000 22.90656 236 ILE A O 1
ATOM 3613 N N . ASP A 1 257 ? -8.35041 -11.97688 -31.05318 1.000 19.10353 237 ASP A N 1
ATOM 3614 C CA . ASP A 1 257 ? -6.94750 -11.81987 -31.41247 1.000 19.52541 237 ASP A CA 1
ATOM 3615 C C . ASP A 1 257 ? -6.47427 -10.36539 -31.45119 1.000 19.43941 237 ASP A C 1
ATOM 3616 O O . ASP A 1 257 ? -5.25668 -10.12992 -31.34497 1.000 20.81277 237 ASP A O 1
ATOM 3625 N N . GLY A 1 258 ? -7.39497 -9.39696 -31.58414 1.000 19.51974 238 GLY A N 1
ATOM 3626 C CA . GLY A 1 258 ? -6.98419 -7.99774 -31.59780 1.000 18.42497 238 GLY A CA 1
ATOM 3627 C C . GLY A 1 258 ? -8.20167 -7.11186 -31.44761 1.000 18.16430 238 GLY A C 1
ATOM 3628 O O . GLY A 1 258 ? -9.33960 -7.55100 -31.61044 1.000 18.03295 238 GLY A O 1
ATOM 3632 N N . LEU A 1 259 ? -7.93831 -5.84266 -31.14151 1.000 16.32231 239 LEU A N 1
ATOM 3633 C CA . LEU A 1 259 ? -8.99744 -4.85050 -30.93926 1.000 17.42090 239 LEU A CA 1
ATOM 3634 C C . LEU A 1 259 ? -8.62610 -3.57913 -31.68856 1.000 16.04507 239 LEU A C 1
ATOM 3635 O O . LEU A 1 259 ? -7.53897 -3.02073 -31.46636 1.000 17.54444 239 LEU A O 1
ATOM 3651 N N . ILE A 1 260 ? -9.54446 -3.11330 -32.54333 1.000 16.44982 240 ILE A N 1
ATOM 3652 C CA . ILE A 1 260 ? -9.39957 -1.81979 -33.22459 1.000 14.66248 240 ILE A CA 1
ATOM 3653 C C . ILE A 1 260 ? -10.14955 -0.77438 -32.40497 1.000 16.08574 240 ILE A C 1
ATOM 3654 O O . ILE A 1 260 ? -11.35377 -0.92418 -32.13750 1.000 15.68498 240 ILE A O 1
ATOM 3670 N N . VAL A 1 261 ? -9.42628 0.28682 -32.04453 1.000 16.23028 241 VAL A N 1
ATOM 3671 C CA . VAL A 1 261 ? -9.92756 1.41361 -31.24572 1.000 16.21342 241 VAL A CA 1
ATOM 3672 C C . VAL A 1 261 ? -9.48999 2.66135 -32.00979 1.000 16.11180 241 VAL A C 1
ATOM 3673 O O . VAL A 1 261 ? -8.31020 3.00215 -31.98631 1.000 17.24139 241 VAL A O 1
ATOM 3686 N N . THR A 1 262 ? -10.40585 3.33141 -32.71780 1.000 16.82412 242 THR A N 1
ATOM 3687 C CA . THR A 1 262 ? -11.84744 3.18016 -32.69515 1.000 15.94005 242 THR A CA 1
ATOM 3688 C C . THR A 1 262 ? -12.49283 3.51873 -34.05264 1.000 14.79379 242 THR A C 1
ATOM 3689 O O . THR A 1 262 ? -11.82082 4.01939 -35.00217 1.000 15.83849 242 THR A O 1
ATOM 3700 N N . ASN A 1 263 ? -13.79802 3.25136 -34.11949 1.000 14.67325 243 ASN A N 1
ATOM 3701 C CA . ASN A 1 263 ? -14.67587 3.74759 -35.17512 1.000 13.99142 243 ASN A CA 1
ATOM 3702 C C . ASN A 1 263 ? -14.96390 5.24702 -34.94029 1.000 15.18626 243 ASN A C 1
ATOM 3703 O O . ASN A 1 263 ? -14.34262 5.89238 -34.09529 1.000 16.12568 243 ASN A O 1
ATOM 3714 N N . THR A 1 264 ? -15.90756 5.78738 -35.69444 1.000 14.85687 244 THR A N 1
ATOM 3715 C CA . THR A 1 264 ? -16.30388 7.19480 -35.58342 1.000 13.58978 244 THR A CA 1
ATOM 3716 C C . THR A 1 264 ? -17.09186 7.46030 -34.30284 1.000 16.98739 244 THR A C 1
ATOM 3717 O O . THR A 1 264 ? -17.63779 6.56123 -33.66296 1.000 17.70603 244 THR A O 1
ATOM 3728 N N . THR A 1 265 ? -17.17434 8.75260 -33.94414 1.000 15.86811 245 THR A N 1
ATOM 3729 C CA . THR A 1 265 ? -17.90177 9.20975 -32.75941 1.000 17.31762 245 THR A CA 1
ATOM 3730 C C . THR A 1 265 ? -19.23755 9.87027 -33.08674 1.000 18.37314 245 THR A C 1
ATOM 3731 O O . THR A 1 265 ? -19.41744 10.55162 -34.10648 1.000 18.44451 245 THR A O 1
ATOM 3742 N N . LEU A 1 266 ? -20.17814 9.69332 -32.16603 1.000 18.88225 246 LEU A N 1
ATOM 3743 C CA . LEU A 1 266 ? -21.43849 10.42885 -32.18718 1.000 18.65795 246 LEU A CA 1
ATOM 3744 C C . LEU A 1 266 ? -21.29440 11.84991 -31.66124 1.000 21.40533 246 LEU A C 1
ATOM 3745 O O . LEU A 1 266 ? -22.20262 12.67354 -31.84814 1.000 22.78314 246 LEU A O 1
ATOM 3761 N N . SER A 1 267 ? -20.15671 12.18554 -31.04507 1.000 20.53454 247 SER A N 1
ATOM 3762 C CA . SER A 1 267 ? -19.93041 13.53324 -30.55939 1.000 23.35334 247 SER A CA 1
ATOM 3763 C C . SER A 1 267 ? -19.80623 14.51725 -31.71708 1.000 22.64920 247 SER A C 1
ATOM 3764 O O . SER A 1 267 ? -19.38094 14.16838 -32.82172 1.000 22.36574 247 SER A O 1
ATOM 3772 N N . ARG A 1 268 ? -20.18604 15.76464 -31.45634 1.000 24.33843 248 ARG A N 1
ATOM 3773 C CA A ARG A 1 268 ? -19.95678 16.86943 -32.37996 0.495 25.46812 248 ARG A CA 1
ATOM 3774 C CA B ARG A 1 268 ? -19.93936 16.86521 -32.37947 0.505 25.47177 248 ARG A CA 1
ATOM 3775 C C . ARG A 1 268 ? -18.97255 17.88383 -31.80986 1.000 23.82960 248 ARG A C 1
ATOM 3776 O O . ARG A 1 268 ? -18.83553 18.98332 -32.36280 1.000 23.45879 248 ARG A O 1
ATOM 3817 N N . GLU A 1 269 ? -18.29367 17.55277 -30.71756 1.000 26.70388 249 GLU A N 1
ATOM 3818 C CA . GLU A 1 269 ? -17.29092 18.46356 -30.17511 1.000 27.25411 249 GLU A CA 1
ATOM 3819 C C . GLU A 1 269 ? -16.21843 18.75777 -31.21372 1.000 24.96093 249 GLU A C 1
ATOM 3820 O O . GLU A 1 269 ? -15.61618 17.84298 -31.78141 1.000 26.72811 249 GLU A O 1
ATOM 3832 N N . GLY A 1 270 ? -16.00137 20.04793 -31.47236 1.000 28.63516 250 GLY A N 1
ATOM 3833 C CA . GLY A 1 270 ? -15.03553 20.51048 -32.44287 1.000 31.28053 250 GLY A CA 1
ATOM 3834 C C . GLY A 1 270 ? -15.63093 20.93252 -33.77030 1.000 27.78065 250 GLY A C 1
ATOM 3835 O O . GLY A 1 270 ? -14.90485 21.50692 -34.59895 1.000 28.89676 250 GLY A O 1
ATOM 3839 N N . VAL A 1 271 ? -16.92349 20.67671 -34.00337 1.000 23.08893 251 VAL A N 1
ATOM 3840 C CA . VAL A 1 271 ? -17.54955 21.07769 -35.25874 1.000 24.16961 251 VAL A CA 1
ATOM 3841 C C . VAL A 1 271 ? -18.88733 21.79346 -35.06582 1.000 22.08575 251 VAL A C 1
ATOM 3842 O O . VAL A 1 271 ? -19.56098 22.09442 -36.05648 1.000 23.18277 251 VAL A O 1
ATOM 3855 N N . GLU A 1 272 ? -19.24734 22.10743 -33.82401 1.000 25.03902 252 GLU A N 1
ATOM 3856 C CA . GLU A 1 272 ? -20.58309 22.65051 -33.55053 1.000 26.80374 252 GLU A CA 1
ATOM 3857 C C . GLU A 1 272 ? -20.82427 23.98474 -34.24224 1.000 26.95977 252 GLU A C 1
ATOM 3858 O O . GLU A 1 272 ? -21.98552 24.37039 -34.44807 1.000 30.15321 252 GLU A O 1
ATOM 3870 N N . ASN A 1 273 ? -19.77862 24.74227 -34.55770 1.000 26.14473 253 ASN A N 1
ATOM 3871 C CA . ASN A 1 273 ? -19.94136 26.06570 -35.14192 1.000 26.24014 253 ASN A CA 1
ATOM 3872 C C . ASN A 1 273 ? -19.48006 26.12876 -36.59519 1.000 25.31025 253 ASN A C 1
ATOM 3873 O O . ASN A 1 273 ? -19.18895 27.21047 -37.11832 1.000 26.34225 253 ASN A O 1
ATOM 3884 N N . LEU A 1 274 ? -19.42881 24.98926 -37.26783 1.000 23.26071 254 LEU A N 1
ATOM 3885 C CA . LEU A 1 274 ? -19.05065 24.93454 -38.65435 1.000 22.28725 254 LEU A CA 1
ATOM 3886 C C . LEU A 1 274 ? -20.14840 24.30242 -39.48519 1.000 21.42454 254 LEU A C 1
ATOM 3887 O O . LEU A 1 274 ? -20.93746 23.47704 -38.97229 1.000 21.53700 254 LEU A O 1
ATOM 3903 N N . PRO A 1 275 ? -20.21410 24.62282 -40.77312 1.000 21.23645 255 PRO A N 1
ATOM 3904 C CA . PRO A 1 275 ? -21.21561 23.98630 -41.63844 1.000 20.57943 255 PRO A CA 1
ATOM 3905 C C . PRO A 1 275 ? -21.11947 22.46720 -41.57421 1.000 19.41241 255 PRO A C 1
ATOM 3906 O O . PRO A 1 275 ? -20.04160 21.87049 -41.51558 1.000 19.34320 255 PRO A O 1
ATOM 3917 N N . TYR A 1 276 ? -22.27333 21.81696 -41.58178 1.000 18.92796 256 TYR A N 1
ATOM 3918 C CA . TYR A 1 276 ? -22.48066 20.38764 -41.54437 1.000 17.80676 256 TYR A CA 1
ATOM 3919 C C . TYR A 1 276 ? -22.17954 19.79515 -40.17161 1.000 18.25722 256 TYR A C 1
ATOM 3920 O O . TYR A 1 276 ? -22.32996 18.58859 -39.98445 1.000 18.58952 256 TYR A O 1
ATOM 3938 N N . GLY A 1 277 ? -21.83782 20.61733 -39.18686 1.000 19.67022 257 GLY A N 1
ATOM 3939 C CA . GLY A 1 277 ? -21.46989 20.14048 -37.87150 1.000 20.84805 257 GLY A CA 1
ATOM 3940 C C . GLY A 1 277 ? -22.61869 19.60232 -37.04269 1.000 21.73035 257 GLY A C 1
ATOM 3941 O O . GLY A 1 277 ? -22.36824 19.11503 -35.93451 1.000 24.97826 257 GLY A O 1
ATOM 3945 N N . ASN A 1 278 ? -23.84982 19.71179 -37.53839 1.000 22.56845 258 ASN A N 1
ATOM 3946 C CA . ASN A 1 278 ? -25.02147 19.13174 -36.88604 1.000 24.45722 258 ASN A CA 1
ATOM 3947 C C . ASN A 1 278 ? -25.62184 18.00672 -37.70035 1.000 25.30163 258 ASN A C 1
ATOM 3948 O O . ASN A 1 278 ? -26.73294 17.56462 -37.39040 1.000 27.46376 258 ASN A O 1
ATOM 3959 N N . GLU A 1 279 ? -24.91548 17.52472 -38.72005 1.000 20.12186 259 GLU A N 1
ATOM 3960 C CA . GLU A 1 279 ? -25.41230 16.37948 -39.47883 1.000 19.04746 259 GLU A CA 1
ATOM 3961 C C . GLU A 1 279 ? -25.31952 15.11495 -38.65380 1.000 17.25325 259 GLU A C 1
ATOM 3962 O O . GLU A 1 279 ? -24.36850 14.88938 -37.90760 1.000 20.22762 259 GLU A O 1
ATOM 3974 N N . SER A 1 280 ? -26.34017 14.24632 -38.80536 1.000 19.55026 260 SER A N 1
ATOM 3975 C CA A SER A 1 280 ? -26.31767 12.96144 -38.12747 0.364 19.48374 260 SER A CA 1
ATOM 3976 C CA B SER A 1 280 ? -26.31338 12.96408 -38.12235 0.402 19.47875 260 SER A CA 1
ATOM 3977 C CA C SER A 1 280 ? -26.34130 12.94790 -38.14700 0.234 19.50565 260 SER A CA 1
ATOM 3978 C C . SER A 1 280 ? -25.31729 12.01107 -38.78428 1.000 17.61304 260 SER A C 1
ATOM 3979 O O . SER A 1 280 ? -25.09081 12.04328 -39.99628 1.000 17.70697 260 SER A O 1
ATOM 4001 N N . GLY A 1 281 ? -24.71171 11.19352 -37.96766 1.000 17.09263 261 GLY A N 1
ATOM 4002 C CA . GLY A 1 281 ? -23.76500 10.17714 -38.40685 1.000 18.16182 261 GLY A CA 1
ATOM 4003 C C . GLY A 1 281 ? -22.54783 10.14283 -37.51602 1.000 18.54479 261 GLY A C 1
ATOM 4004 O O . GLY A 1 281 ? -22.57808 10.53521 -36.35450 1.000 18.69495 261 GLY A O 1
ATOM 4008 N N . GLY A 1 282 ? -21.45249 9.60104 -38.05818 1.000 16.57368 262 GLY A N 1
ATOM 4009 C CA . GLY A 1 282 ? -20.21856 9.43058 -37.30369 1.000 14.88021 262 GLY A CA 1
ATOM 4010 C C . GLY A 1 282 ? -19.19504 10.47453 -37.73872 1.000 13.73215 262 GLY A C 1
ATOM 4011 O O . GLY A 1 282 ? -19.01260 10.71439 -38.92521 1.000 15.43260 262 GLY A O 1
ATOM 4015 N N . LEU A 1 283 ? -18.54434 11.06996 -36.75359 1.000 15.99819 263 LEU A N 1
ATOM 4016 C CA . LEU A 1 283 ? -17.51792 12.09748 -36.96216 1.000 16.39239 263 LEU A CA 1
ATOM 4017 C C . LEU A 1 283 ? -16.13898 11.44893 -36.91814 1.000 16.56679 263 LEU A C 1
ATOM 4018 O O . LEU A 1 283 ? -15.83860 10.63375 -36.03493 1.000 15.66610 263 LEU A O 1
ATOM 4034 N N . SER A 1 284 ? -15.30446 11.79047 -37.90187 1.000 14.96182 264 SER A N 1
ATOM 4035 C CA . SER A 1 284 ? -13.93040 11.31986 -38.00730 1.000 15.38794 264 SER A CA 1
ATOM 4036 C C . SER A 1 284 ? -13.01942 12.48576 -38.34888 1.000 15.27877 264 SER A C 1
ATOM 4037 O O . SER A 1 284 ? -13.43547 13.63959 -38.48503 1.000 16.12996 264 SER A O 1
ATOM 4045 N N . GLY A 1 285 ? -11.73534 12.15148 -38.51173 1.000 15.66869 265 GLY A N 1
ATOM 4046 C CA . GLY A 1 285 ? -10.72438 13.21091 -38.66986 1.000 15.90322 265 GLY A CA 1
ATOM 4047 C C . GLY A 1 285 ? -10.29916 13.83372 -37.34885 1.000 17.12438 265 GLY A C 1
ATOM 4048 O O . GLY A 1 285 ? -10.43663 13.25634 -36.27490 1.000 18.14936 265 GLY A O 1
ATOM 4052 N N . ALA A 1 286 ? -9.75425 15.03677 -37.43793 1.000 17.79453 266 ALA A N 1
ATOM 4053 C CA . ALA A 1 286 ? -9.07578 15.61316 -36.27521 1.000 19.31926 266 ALA A CA 1
ATOM 4054 C C . ALA A 1 286 ? -9.92012 15.60288 -35.01226 1.000 21.34615 266 ALA A C 1
ATOM 4055 O O . ALA A 1 286 ? -9.37689 15.30820 -33.93992 1.000 21.90947 266 ALA A O 1
ATOM 4062 N N . PRO A 1 287 ? -11.21952 15.93972 -35.03797 1.000 21.35830 267 PRO A N 1
ATOM 4063 C CA . PRO A 1 287 ? -11.95985 16.01633 -33.77795 1.000 21.62355 267 PRO A CA 1
ATOM 4064 C C . PRO A 1 287 ? -12.14518 14.68337 -33.06082 1.000 22.33445 267 PRO A C 1
ATOM 4065 O O . PRO A 1 287 ? -12.58767 14.70594 -31.89936 1.000 25.48460 267 PRO A O 1
ATOM 4076 N N . VAL A 1 288 ? -11.82751 13.54265 -33.67471 1.000 18.50645 268 VAL A N 1
ATOM 4077 C CA . VAL A 1 288 ? -11.94190 12.26678 -32.97855 1.000 19.89146 268 VAL A CA 1
ATOM 4078 C C . VAL A 1 288 ? -10.59028 11.78306 -32.45380 1.000 19.30602 268 VAL A C 1
ATOM 4079 O O . VAL A 1 288 ? -10.53355 10.77080 -31.74259 1.000 20.78719 268 VAL A O 1
ATOM 4092 N N . PHE A 1 289 ? -9.51333 12.52807 -32.69331 1.000 20.07007 269 PHE A N 1
ATOM 4093 C CA . PHE A 1 289 ? -8.19723 12.05119 -32.27359 1.000 20.52270 269 PHE A CA 1
ATOM 4094 C C . PHE A 1 289 ? -8.12664 11.85784 -30.76114 1.000 21.85958 269 PHE A C 1
ATOM 4095 O O . PHE A 1 289 ? -7.71697 10.79896 -30.28155 1.000 23.85468 269 PHE A O 1
ATOM 4112 N N . GLU A 1 290 ? -8.52247 12.87942 -29.98181 1.000 24.04453 270 GLU A N 1
ATOM 4113 C CA . GLU A 1 290 ? -8.34079 12.79389 -28.52891 1.000 26.33764 270 GLU A CA 1
ATOM 4114 C C . GLU A 1 290 ? -9.22394 11.70071 -27.92623 1.000 25.31654 270 GLU A C 1
ATOM 4115 O O . GLU A 1 290 ? -8.73472 10.86241 -27.15417 1.000 27.78279 270 GLU A O 1
ATOM 4127 N N . LYS A 1 291 ? -10.49713 11.63902 -28.32285 1.000 24.58076 271 LYS A N 1
ATOM 4128 C CA . LYS A 1 291 ? -11.40268 10.63528 -27.74927 1.000 26.22264 271 LYS A CA 1
ATOM 4129 C C . LYS A 1 291 ? -10.97438 9.21999 -28.11660 1.000 25.91122 271 LYS A C 1
ATOM 4130 O O . LYS A 1 291 ? -10.97497 8.32443 -27.26209 1.000 26.88500 271 LYS A O 1
ATOM 4149 N N . SER A 1 292 ? -10.63117 8.99130 -29.39335 1.000 21.67833 272 SER A N 1
ATOM 4150 C CA . SER A 1 292 ? -10.22060 7.65082 -29.80823 1.000 18.21653 272 SER A CA 1
ATOM 4151 C C . SER A 1 292 ? -8.92086 7.26564 -29.12740 1.000 19.71407 272 SER A C 1
ATOM 4152 O O . SER A 1 292 ? -8.72698 6.09496 -28.77331 1.000 20.64259 272 SER A O 1
ATOM 4160 N N . THR A 1 293 ? -7.99492 8.20954 -28.96040 1.000 21.60952 273 THR A N 1
ATOM 4161 C CA . THR A 1 293 ? -6.71265 7.87124 -28.33661 1.000 22.52930 273 THR A CA 1
ATOM 4162 C C . THR A 1 293 ? -6.88808 7.57993 -26.84988 1.000 24.11896 273 THR A C 1
ATOM 4163 O O . THR A 1 293 ? -6.26044 6.66176 -26.31440 1.000 27.04123 273 THR A O 1
ATOM 4174 N N . GLU A 1 294 ? -7.76898 8.32267 -26.17266 1.000 26.16264 274 GLU A N 1
ATOM 4175 C CA . GLU A 1 294 ? -8.05134 8.03458 -24.76837 1.000 29.32360 274 GLU A CA 1
ATOM 4176 C C . GLU A 1 294 ? -8.72935 6.67440 -24.60729 1.000 27.87010 274 GLU A C 1
ATOM 4177 O O . GLU A 1 294 ? -8.46661 5.95563 -23.63777 1.000 31.88315 274 GLU A O 1
ATOM 4189 N N . CYS A 1 295 ? -9.61571 6.32008 -25.53048 1.000 26.09091 275 CYS A N 1
ATOM 4190 C CA . CYS A 1 295 ? -10.24676 5.00800 -25.48955 1.000 25.51618 275 CYS A CA 1
ATOM 4191 C C . CYS A 1 295 ? -9.18962 3.92227 -25.62170 1.000 25.73099 275 CYS A C 1
ATOM 4192 O O . CYS A 1 295 ? -9.17503 2.95112 -24.85455 1.000 27.24602 275 CYS A O 1
ATOM 4200 N N . LEU A 1 296 ? -8.27155 4.10574 -26.56087 1.000 25.74006 276 LEU A N 1
ATOM 4201 C CA . LEU A 1 296 ? -7.12088 3.21073 -26.68495 1.000 24.64279 276 LEU A CA 1
ATOM 4202 C C . LEU A 1 296 ? -6.35781 3.10262 -25.37421 1.000 28.20855 276 LEU A C 1
ATOM 4203 O O . LEU A 1 296 ? -6.00604 1.99774 -24.93089 1.000 28.44395 276 LEU A O 1
ATOM 4219 N N . ARG A 1 297 ? -6.07041 4.24398 -24.73184 1.000 27.30783 277 ARG A N 1
ATOM 4220 C CA . ARG A 1 297 ? -5.36813 4.22261 -23.45733 1.000 29.08282 277 ARG A CA 1
ATOM 4221 C C . ARG A 1 297 ? -6.12095 3.40547 -22.41004 1.000 32.36340 277 ARG A C 1
ATOM 4222 O O . ARG A 1 297 ? -5.50819 2.64890 -21.64723 1.000 31.57495 277 ARG A O 1
ATOM 4243 N N . LEU A 1 298 ? -7.44179 3.55822 -22.33795 1.000 32.98969 278 LEU A N 1
ATOM 4244 C CA . LEU A 1 298 ? -8.20647 2.82774 -21.32564 1.000 33.27930 278 LEU A CA 1
ATOM 4245 C C . LEU A 1 298 ? -8.15817 1.32479 -21.57654 1.000 30.71716 278 LEU A C 1
ATOM 4246 O O . LEU A 1 298 ? -7.94284 0.54025 -20.64050 1.000 33.25704 278 LEU A O 1
ATOM 4262 N N . PHE A 1 299 ? -8.33624 0.90409 -22.83031 1.000 30.85648 279 PHE A N 1
ATOM 4263 C CA . PHE A 1 299 ? -8.24912 -0.52543 -23.13381 1.000 29.07245 279 PHE A CA 1
ATOM 4264 C C . PHE A 1 299 ? -6.84451 -1.05590 -22.90132 1.000 31.21491 279 PHE A C 1
ATOM 4265 O O . PHE A 1 299 ? -6.67539 -2.19857 -22.45522 1.000 30.20588 279 PHE A O 1
ATOM 4282 N N . ALA A 1 300 ? -5.81843 -0.25020 -23.19982 1.000 27.84871 280 ALA A N 1
ATOM 4283 C CA . ALA A 1 300 ? -4.44550 -0.69581 -22.97466 1.000 28.84837 280 ALA A CA 1
ATOM 4284 C C . ALA A 1 300 ? -4.20446 -0.97115 -21.50056 1.000 32.26584 280 ALA A C 1
ATOM 4285 O O . ALA A 1 300 ? -3.53056 -1.94770 -21.13877 1.000 33.29678 280 ALA A O 1
ATOM 4292 N N . GLN A 1 301 ? -4.75963 -0.12034 -20.63548 1.000 32.58457 281 GLN A N 1
ATOM 4293 C CA . GLN A 1 301 ? -4.59023 -0.29165 -19.19751 1.000 36.81807 281 GLN A CA 1
ATOM 4294 C C . GLN A 1 301 ? -5.30997 -1.53882 -18.70675 1.000 36.76388 281 GLN A C 1
ATOM 4295 O O . GLN A 1 301 ? -4.82815 -2.22262 -17.79703 1.000 40.87536 281 GLN A O 1
ATOM 4309 N N . THR A 1 302 ? -6.46493 -1.84063 -19.29082 1.000 35.86638 282 THR A N 1
ATOM 4310 C CA . THR A 1 302 ? -7.24663 -2.98930 -18.85776 1.000 41.06876 282 THR A CA 1
ATOM 4311 C C . THR A 1 302 ? -6.65240 -4.29494 -19.37813 1.000 40.12793 282 THR A C 1
ATOM 4312 O O . THR A 1 302 ? -6.54518 -5.27251 -18.62750 1.000 42.44235 282 THR A O 1
ATOM 4323 N N . LEU A 1 303 ? -6.22971 -4.32132 -20.64344 1.000 36.74007 283 LEU A N 1
ATOM 4324 C CA . LEU A 1 303 ? -5.79507 -5.56131 -21.27199 1.000 35.99849 283 LEU A CA 1
ATOM 4325 C C . LEU A 1 303 ? -4.36222 -5.94026 -20.92053 1.000 39.77941 283 LEU A C 1
ATOM 4326 O O . LEU A 1 303 ? -3.99963 -7.11445 -21.06523 1.000 38.26476 283 LEU A O 1
ATOM 4342 N N . LYS A 1 304 ? -3.54485 -4.98318 -20.47294 1.000 38.49934 284 LYS A N 1
ATOM 4343 C CA . LYS A 1 304 ? -2.22307 -5.27109 -19.90869 1.000 37.85851 284 LYS A CA 1
ATOM 4344 C C . LYS A 1 304 ? -1.38953 -6.15863 -20.83263 1.000 35.76862 284 LYS A C 1
ATOM 4345 O O . LYS A 1 304 ? -0.76170 -7.13082 -20.40669 1.000 36.96544 284 LYS A O 1
ATOM 4364 N N . GLY A 1 305 ? -1.37002 -5.80091 -22.10692 1.000 34.30832 285 GLY A N 1
ATOM 4365 C CA . GLY A 1 305 ? -0.53096 -6.45003 -23.08552 1.000 34.54447 285 GLY A CA 1
ATOM 4366 C C . GLY A 1 305 ? -1.04752 -7.76332 -23.63250 1.000 36.25483 285 GLY A C 1
ATOM 4367 O O . GLY A 1 305 ? -0.36015 -8.37966 -24.45694 1.000 34.68079 285 GLY A O 1
ATOM 4371 N N . GLN A 1 306 ? -2.23008 -8.21120 -23.21822 1.000 31.65043 286 GLN A N 1
ATOM 4372 C CA . GLN A 1 306 ? -2.68507 -9.54696 -23.58030 1.000 34.49073 286 GLN A CA 1
ATOM 4373 C C . GLN A 1 306 ? -3.32870 -9.60929 -24.95609 1.000 31.56747 286 GLN A C 1
ATOM 4374 O O . GLN A 1 306 ? -3.38041 -10.69779 -25.55327 1.000 32.62991 286 GLN A O 1
ATOM 4388 N N . ILE A 1 307 ? -3.81639 -8.48344 -25.47177 1.000 27.80473 287 ILE A N 1
ATOM 4389 C CA . ILE A 1 307 ? -4.50130 -8.45522 -26.76391 1.000 27.64550 287 ILE A CA 1
ATOM 4390 C C . ILE A 1 307 ? -3.97895 -7.25614 -27.54499 1.000 27.61974 287 ILE A C 1
ATOM 4391 O O . ILE A 1 307 ? -4.10263 -6.11086 -27.08066 1.000 28.09631 287 ILE A O 1
ATOM 4407 N N . PRO A 1 308 ? -3.41480 -7.46865 -28.73195 1.000 22.65573 288 PRO A N 1
ATOM 4408 C CA . PRO A 1 308 ? -2.87919 -6.34134 -29.51318 1.000 23.79943 288 PRO A CA 1
ATOM 4409 C C . PRO A 1 308 ? -3.94774 -5.31198 -29.84082 1.000 22.13307 288 PRO A C 1
ATOM 4410 O O . PRO A 1 308 ? -5.08737 -5.64479 -30.16563 1.000 21.51995 288 PRO A O 1
ATOM 4421 N N . LEU A 1 309 ? -3.54404 -4.03844 -29.82378 1.000 21.88606 289 LEU A N 1
ATOM 4422 C CA . LEU A 1 309 ? -4.44196 -2.91888 -30.07181 1.000 20.51911 289 LEU A CA 1
ATOM 4423 C C . LEU A 1 309 ? -4.03608 -2.22771 -31.36700 1.000 17.99775 289 LEU A C 1
ATOM 4424 O O . LEU A 1 309 ? -2.82716 -2.03562 -31.62814 1.000 20.10143 289 LEU A O 1
ATOM 4440 N N . ILE A 1 310 ? -5.03206 -1.88579 -32.16632 1.000 17.64915 290 ILE A N 1
ATOM 4441 C CA . ILE A 1 310 ? -4.85529 -1.21231 -33.45016 1.000 16.71832 290 ILE A CA 1
ATOM 4442 C C . ILE A 1 310 ? -5.48733 0.16595 -33.29205 1.000 17.52300 290 ILE A C 1
ATOM 4443 O O . ILE A 1 310 ? -6.70703 0.28728 -33.09513 1.000 16.97037 290 ILE A O 1
ATOM 4459 N N . GLY A 1 311 ? -4.66188 1.21587 -33.32339 1.000 17.64767 291 GLY A N 1
ATOM 4460 C CA . GLY A 1 311 ? -5.10827 2.57752 -33.02803 1.000 17.03049 291 GLY A CA 1
ATOM 4461 C C . GLY A 1 311 ? -5.57296 3.29906 -34.27692 1.000 15.69068 291 GLY A C 1
ATOM 4462 O O . GLY A 1 311 ? -4.83714 3.39205 -35.25997 1.000 18.26471 291 GLY A O 1
ATOM 4466 N N . VAL A 1 312 ? -6.81586 3.81137 -34.23130 1.000 15.37186 292 VAL A N 1
ATOM 4467 C CA . VAL A 1 312 ? -7.45841 4.44047 -35.36989 1.000 16.14075 292 VAL A CA 1
ATOM 4468 C C . VAL A 1 312 ? -8.26168 5.61667 -34.84429 1.000 16.89556 292 VAL A C 1
ATOM 4469 O O . VAL A 1 312 ? -8.93378 5.50898 -33.80819 1.000 16.66760 292 VAL A O 1
ATOM 4482 N N . GLY A 1 313 ? -8.21079 6.73447 -35.55501 1.000 15.91339 293 GLY A N 1
ATOM 4483 C CA . GLY A 1 313 ? -9.05323 7.89503 -35.28377 1.000 16.21106 293 GLY A CA 1
ATOM 4484 C C . GLY A 1 313 ? -8.24882 9.17816 -35.25431 1.000 17.23673 293 GLY A C 1
ATOM 4485 O O . GLY A 1 313 ? -7.40352 9.39241 -34.38055 1.000 18.30450 293 GLY A O 1
ATOM 4489 N N . GLY A 1 314 ? -8.48890 10.01810 -36.27307 1.000 15.29161 294 GLY A N 1
ATOM 4490 C CA . GLY A 1 314 ? -7.90137 11.34171 -36.31089 1.000 18.21881 294 GLY A CA 1
ATOM 4491 C C . GLY A 1 314 ? -6.41703 11.39033 -36.58662 1.000 19.63373 294 GLY A C 1
ATOM 4492 O O . GLY A 1 314 ? -5.77898 12.39335 -36.26613 1.000 21.38178 294 GLY A O 1
ATOM 4496 N N . ILE A 1 315 ? -5.85205 10.36810 -37.21050 1.000 18.02954 295 ILE A N 1
ATOM 4497 C CA . ILE A 1 315 ? -4.45387 10.44549 -37.61444 1.000 18.71440 295 ILE A CA 1
ATOM 4498 C C . ILE A 1 315 ? -4.37940 11.30576 -38.87182 1.000 19.65953 295 ILE A C 1
ATOM 4499 O O . ILE A 1 315 ? -4.77359 10.86303 -39.95544 1.000 19.72993 295 ILE A O 1
ATOM 4515 N N . LEU A 1 316 ? -3.88173 12.55523 -38.72287 1.000 21.18011 296 LEU A N 1
ATOM 4516 C CA A LEU A 1 316 ? -3.64694 13.46346 -39.83275 0.930 21.97202 296 LEU A CA 1
ATOM 4517 C CA B LEU A 1 316 ? -3.64714 13.46405 -39.83521 0.070 22.08938 296 LEU A CA 1
ATOM 4518 C C . LEU A 1 316 ? -2.16854 13.71287 -40.11702 1.000 21.42455 296 LEU A C 1
ATOM 4519 O O . LEU A 1 316 ? -1.83460 14.32343 -41.14665 1.000 23.99827 296 LEU A O 1
ATOM 4550 N N . SER A 1 317 ? -1.27836 13.26053 -39.24538 1.000 22.94932 297 SER A N 1
ATOM 4551 C CA . SER A 1 317 ? 0.15060 13.44146 -39.39392 1.000 22.96667 297 SER A CA 1
ATOM 4552 C C . SER A 1 317 ? 0.86449 12.27625 -38.73585 1.000 25.83256 297 SER A C 1
ATOM 4553 O O . SER A 1 317 ? 0.28247 11.55009 -37.91725 1.000 25.41555 297 SER A O 1
ATOM 4561 N N . GLY A 1 318 ? 2.14276 12.09847 -39.08082 1.000 24.64081 298 GLY A N 1
ATOM 4562 C CA . GLY A 1 318 ? 2.87653 10.99283 -38.48219 1.000 26.88009 298 GLY A CA 1
ATOM 4563 C C . GLY A 1 318 ? 2.95486 11.09754 -36.97064 1.000 31.45196 298 GLY A C 1
ATOM 4564 O O . GLY A 1 318 ? 2.94458 10.09058 -36.26616 1.000 28.69106 298 GLY A O 1
ATOM 4568 N N . GLU A 1 319 ? 2.99238 12.31606 -36.44934 1.000 35.36654 299 GLU A N 1
ATOM 4569 C CA A GLU A 1 319 ? 3.06738 12.50449 -35.00623 0.640 38.73269 299 GLU A CA 1
ATOM 4570 C CA B GLU A 1 319 ? 3.06774 12.50117 -35.00382 0.360 38.63284 299 GLU A CA 1
ATOM 4571 C C . GLU A 1 319 ? 1.88570 11.84239 -34.30044 1.000 31.28096 299 GLU A C 1
ATOM 4572 O O . GLU A 1 319 ? 2.03460 11.30313 -33.19171 1.000 32.85046 299 GLU A O 1
ATOM 4595 N N . GLN A 1 320 ? 0.70778 11.87212 -34.92189 1.000 26.21286 300 GLN A N 1
ATOM 4596 C CA . GLN A 1 320 ? -0.44929 11.25007 -34.30749 1.000 25.60117 300 GLN A CA 1
ATOM 4597 C C . GLN A 1 320 ? -0.35692 9.73225 -34.34437 1.000 25.06579 300 GLN A C 1
ATOM 4598 O O . GLN A 1 320 ? -0.86262 9.07136 -33.43115 1.000 23.52612 300 GLN A O 1
ATOM 4612 N N . ALA A 1 321 ? 0.25315 9.16057 -35.39347 1.000 23.00392 301 ALA A N 1
ATOM 4613 C CA . ALA A 1 321 ? 0.45789 7.71642 -35.40584 1.000 22.79959 301 ALA A CA 1
ATOM 4614 C C . ALA A 1 321 ? 1.40531 7.29435 -34.29523 1.000 26.00034 301 ALA A C 1
ATOM 4615 O O . ALA A 1 321 ? 1.16748 6.29231 -33.60823 1.000 25.04322 301 ALA A O 1
ATOM 4622 N N . ALA A 1 322 ? 2.47950 8.04981 -34.08839 1.000 25.82530 302 ALA A N 1
ATOM 4623 C CA . ALA A 1 322 ? 3.37579 7.75774 -32.98110 1.000 27.04853 302 ALA A CA 1
ATOM 4624 C C . ALA A 1 322 ? 2.67167 7.87433 -31.64083 1.000 27.52654 302 ALA A C 1
ATOM 4625 O O . ALA A 1 322 ? 2.94999 7.10635 -30.71464 1.000 29.23066 302 ALA A O 1
ATOM 4632 N N . ALA A 1 323 ? 1.75882 8.84088 -31.51298 1.000 28.59434 303 ALA A N 1
ATOM 4633 C CA . ALA A 1 323 ? 1.02730 9.00585 -30.26364 1.000 28.17244 303 ALA A CA 1
ATOM 4634 C C . ALA A 1 323 ? 0.13946 7.80093 -29.96120 1.000 29.37354 303 ALA A C 1
ATOM 4635 O O . ALA A 1 323 ? -0.01529 7.42576 -28.79084 1.000 31.03239 303 ALA A O 1
ATOM 4642 N N . LYS A 1 324 ? -0.45751 7.18715 -30.99232 1.000 26.94346 304 LYS A N 1
ATOM 4643 C CA . LYS A 1 324 ? -1.24006 5.97112 -30.76622 1.000 24.28411 304 LYS A CA 1
ATOM 4644 C C . LYS A 1 324 ? -0.33843 4.86247 -30.22957 1.000 25.61529 304 LYS A C 1
ATOM 4645 O O . LYS A 1 324 ? -0.70206 4.14407 -29.29316 1.000 24.92628 304 LYS A O 1
ATOM 4664 N N . GLN A 1 325 ? 0.85113 4.71500 -30.82346 1.000 24.47304 305 GLN A N 1
ATOM 4665 C CA . GLN A 1 325 ? 1.78992 3.68866 -30.39481 1.000 29.24674 305 GLN A CA 1
ATOM 4666 C C . GLN A 1 325 ? 2.20759 3.91005 -28.94539 1.000 31.83594 305 GLN A C 1
ATOM 4667 O O . GLN A 1 325 ? 2.27459 2.96000 -28.15970 1.000 31.88636 305 GLN A O 1
ATOM 4681 N N . GLN A 1 326 ? 2.45275 5.16682 -28.55937 1.000 32.61348 306 GLN A N 1
ATOM 4682 C CA . GLN A 1 326 ? 2.80457 5.46884 -27.17519 1.000 39.72878 306 GLN A CA 1
ATOM 4683 C C . GLN A 1 326 ? 1.64449 5.19528 -26.22573 1.000 35.02200 306 GLN A C 1
ATOM 4684 O O . GLN A 1 326 ? 1.87515 4.84555 -25.06179 1.000 41.64377 306 GLN A O 1
ATOM 4698 N N . ALA A 1 327 ? 0.40463 5.32411 -26.69266 1.000 31.02588 307 ALA A N 1
ATOM 4699 C CA . ALA A 1 327 ? -0.76371 5.03530 -25.87146 1.000 32.27056 307 ALA A CA 1
ATOM 4700 C C . ALA A 1 327 ? -1.08192 3.54367 -25.80761 1.000 31.30317 307 ALA A C 1
ATOM 4701 O O . ALA A 1 327 ? -2.03746 3.16086 -25.12091 1.000 35.40611 307 ALA A O 1
ATOM 4708 N N . GLY A 1 328 ? -0.33385 2.70814 -26.52227 1.000 29.50683 308 GLY A N 1
ATOM 4709 C CA . GLY A 1 328 ? -0.48994 1.27138 -26.38005 1.000 30.09707 308 GLY A CA 1
ATOM 4710 C C . GLY A 1 328 ? -0.75017 0.50005 -27.65115 1.000 29.18746 308 GLY A C 1
ATOM 4711 O O . GLY A 1 328 ? -0.87920 -0.73164 -27.58639 1.000 26.79225 308 GLY A O 1
ATOM 4715 N N . ALA A 1 329 ? -0.85824 1.17146 -28.79705 1.000 25.27579 309 ALA A N 1
ATOM 4716 C CA . ALA A 1 329 ? -1.16316 0.48819 -30.05198 1.000 22.55638 309 ALA A CA 1
ATOM 4717 C C . ALA A 1 329 ? 0.07796 -0.16417 -30.64180 1.000 23.19409 309 ALA A C 1
ATOM 4718 O O . ALA A 1 329 ? 1.18563 0.38758 -30.57866 1.000 26.45988 309 ALA A O 1
ATOM 4725 N N . THR A 1 330 ? -0.10799 -1.36472 -31.21587 1.000 22.57190 310 THR A N 1
ATOM 4726 C CA . THR A 1 330 ? 0.94572 -2.01920 -31.98133 1.000 22.05478 310 THR A CA 1
ATOM 4727 C C . THR A 1 330 ? 0.86252 -1.63617 -33.45804 1.000 20.42067 310 THR A C 1
ATOM 4728 O O . THR A 1 330 ? 1.90147 -1.55175 -34.13542 1.000 23.35369 310 THR A O 1
ATOM 4739 N N . LEU A 1 331 ? -0.34536 -1.49381 -33.97660 1.000 18.82778 311 LEU A N 1
ATOM 4740 C CA . LEU A 1 331 ? -0.59904 -1.10130 -35.35187 1.000 18.92701 311 LEU A CA 1
ATOM 4741 C C . LEU A 1 331 ? -1.49101 0.12727 -35.32792 1.000 17.92497 311 LEU A C 1
ATOM 4742 O O . LEU A 1 331 ? -2.12092 0.42492 -34.29877 1.000 18.94367 311 LEU A O 1
ATOM 4758 N N . VAL A 1 332 ? -1.55770 0.84916 -36.45931 1.000 17.49984 312 VAL A N 1
ATOM 4759 C CA . VAL A 1 332 ? -2.53771 1.92024 -36.62666 1.000 15.92364 312 VAL A CA 1
ATOM 4760 C C . VAL A 1 332 ? -3.24957 1.74082 -37.96137 1.000 14.94181 312 VAL A C 1
ATOM 4761 O O . VAL A 1 332 ? -2.76650 1.01416 -38.84676 1.000 16.43875 312 VAL A O 1
ATOM 4774 N N . GLN A 1 333 ? -4.38763 2.42312 -38.11167 1.000 14.38397 313 GLN A N 1
ATOM 4775 C CA . GLN A 1 333 ? -5.01468 2.53354 -39.41468 1.000 13.90489 313 GLN A CA 1
ATOM 4776 C C . GLN A 1 333 ? -5.39347 3.98534 -39.64372 1.000 15.59095 313 GLN A C 1
ATOM 4777 O O . GLN A 1 333 ? -5.63770 4.73360 -38.69792 1.000 15.49892 313 GLN A O 1
ATOM 4791 N N . ILE A 1 334 ? -5.42114 4.35283 -40.91736 1.000 13.93177 314 ILE A N 1
ATOM 4792 C CA . ILE A 1 334 ? -5.74938 5.71817 -41.34752 1.000 13.90949 314 ILE A CA 1
ATOM 4793 C C . ILE A 1 334 ? -6.90578 5.68068 -42.33948 1.000 14.88510 314 ILE A C 1
ATOM 4794 O O . ILE A 1 334 ? -7.14581 4.68363 -43.02039 1.000 14.89297 314 ILE A O 1
ATOM 4810 N N . TYR A 1 335 ? -7.62530 6.80185 -42.41801 1.000 16.08149 315 TYR A N 1
ATOM 4811 C CA . TYR A 1 335 ? -8.70975 6.99371 -43.39504 1.000 14.31967 315 TYR A CA 1
ATOM 4812 C C . TYR A 1 335 ? -8.85690 8.49227 -43.63632 1.000 14.62485 315 TYR A C 1
ATOM 4813 O O . TYR A 1 335 ? -8.41668 9.00438 -44.66936 1.000 14.35818 315 TYR A O 1
ATOM 4831 N N . SER A 1 336 ? -9.47967 9.22014 -42.69498 1.000 14.39198 316 SER A N 1
ATOM 4832 C CA . SER A 1 336 ? -9.84452 10.60792 -42.97812 1.000 14.49177 316 SER A CA 1
ATOM 4833 C C . SER A 1 336 ? -8.62867 11.48216 -43.25931 1.000 16.80516 316 SER A C 1
ATOM 4834 O O . SER A 1 336 ? -8.74372 12.46276 -44.02004 1.000 17.90506 316 SER A O 1
ATOM 4842 N N . GLY A 1 337 ? -7.45659 11.12876 -42.72010 1.000 15.60319 317 GLY A N 1
ATOM 4843 C CA . GLY A 1 337 ? -6.26673 11.90801 -43.02125 1.000 17.15823 317 GLY A CA 1
ATOM 4844 C C . GLY A 1 337 ? -5.83973 11.83240 -44.46930 1.000 20.38687 317 GLY A C 1
ATOM 4845 O O . GLY A 1 337 ? -5.16940 12.75135 -44.97227 1.000 21.07302 317 GLY A O 1
ATOM 4849 N N . LEU A 1 338 ? -6.23153 10.78167 -45.17153 1.000 16.82936 318 LEU A N 1
ATOM 4850 C CA . LEU A 1 338 ? -5.98406 10.73293 -46.59601 1.000 17.64386 318 LEU A CA 1
ATOM 4851 C C . LEU A 1 338 ? -6.77496 11.76777 -47.35923 1.000 18.59081 318 LEU A C 1
ATOM 4852 O O . LEU A 1 338 ? -6.34551 12.17476 -48.43880 1.000 22.05082 318 LEU A O 1
ATOM 4868 N N . ILE A 1 339 ? -7.91098 12.22689 -46.81824 1.000 17.07089 319 ILE A N 1
ATOM 4869 C CA . ILE A 1 339 ? -8.70231 13.23195 -47.52301 1.000 19.11088 319 ILE A CA 1
ATOM 4870 C C . ILE A 1 339 ? -8.04719 14.58857 -47.41528 1.000 21.64179 319 ILE A C 1
ATOM 4871 O O . ILE A 1 339 ? -8.07758 15.37349 -48.36789 1.000 22.83341 319 ILE A O 1
ATOM 4887 N N . TYR A 1 340 ? -7.38075 14.86465 -46.30119 1.000 18.57695 320 TYR A N 1
ATOM 4888 C CA . TYR A 1 340 ? -6.79560 16.16752 -46.05212 1.000 19.76338 320 TYR A CA 1
ATOM 4889 C C . TYR A 1 340 ? -5.30996 16.16206 -46.37361 1.000 21.53641 320 TYR A C 1
ATOM 4890 O O . TYR A 1 340 ? -4.87631 16.89376 -47.25224 1.000 26.14813 320 TYR A O 1
ATOM 4908 N N . THR A 1 341 ? -4.55064 15.30794 -45.69576 1.000 21.15276 321 THR A N 1
ATOM 4909 C CA . THR A 1 341 ? -3.10701 15.27358 -45.91566 1.000 21.17746 321 THR A CA 1
ATOM 4910 C C . THR A 1 341 ? -2.77358 14.59144 -47.22506 1.000 21.65284 321 THR A C 1
ATOM 4911 O O . THR A 1 341 ? -1.80251 14.97470 -47.90464 1.000 25.06495 321 THR A O 1
ATOM 4922 N N . GLY A 1 342 ? -3.52367 13.55845 -47.57516 1.000 21.81780 322 GLY A N 1
ATOM 4923 C CA . GLY A 1 342 ? -3.33521 12.87828 -48.82966 1.000 24.67186 322 GLY A CA 1
ATOM 4924 C C . GLY A 1 342 ? -2.50439 11.62717 -48.67415 1.000 22.97871 322 GLY A C 1
ATOM 4925 O O . GLY A 1 342 ? -2.10566 11.25114 -47.57628 1.000 21.61111 322 GLY A O 1
ATOM 4929 N N . PRO A 1 343 ? -2.23738 10.97440 -49.79911 1.000 22.61147 323 PRO A N 1
ATOM 4930 C CA . PRO A 1 343 ? -1.52139 9.68516 -49.75203 1.000 23.50975 323 PRO A CA 1
ATOM 4931 C C . PRO A 1 343 ? -0.14890 9.71653 -49.09685 1.000 23.44660 323 PRO A C 1
ATOM 4932 O O . PRO A 1 343 ? 0.29036 8.67581 -48.59307 1.000 23.93475 323 PRO A O 1
ATOM 4943 N N . THR A 1 344 ? 0.56634 10.83398 -49.07536 1.000 24.21065 324 THR A N 1
ATOM 4944 C CA . THR A 1 344 ? 1.86699 10.81120 -48.42006 1.000 24.34619 324 THR A CA 1
ATOM 4945 C C . THR A 1 344 ? 1.73935 10.57967 -46.91709 1.000 23.81553 324 THR A C 1
ATOM 4946 O O . THR A 1 344 ? 2.74181 10.28953 -46.26398 1.000 24.56432 324 THR A O 1
ATOM 4957 N N . LEU A 1 345 ? 0.52900 10.64194 -46.35588 1.000 22.22266 325 LEU A N 1
ATOM 4958 C CA . LEU A 1 345 ? 0.37343 10.33657 -44.94348 1.000 21.25167 325 LEU A CA 1
ATOM 4959 C C . LEU A 1 345 ? 0.84119 8.91522 -44.60874 1.000 21.67458 325 LEU A C 1
ATOM 4960 O O . LEU A 1 345 ? 1.33858 8.67977 -43.50015 1.000 23.17670 325 LEU A O 1
ATOM 4976 N N . VAL A 1 346 ? 0.72087 7.95941 -45.54153 1.000 22.89670 326 VAL A N 1
ATOM 4977 C CA . VAL A 1 346 ? 1.22974 6.60373 -45.26340 1.000 24.22173 326 VAL A CA 1
ATOM 4978 C C . VAL A 1 346 ? 2.71329 6.65330 -44.93587 1.000 22.09121 326 VAL A C 1
ATOM 4979 O O . VAL A 1 346 ? 3.16863 6.09111 -43.92682 1.000 22.72052 326 VAL A O 1
ATOM 4992 N N . LYS A 1 347 ? 3.48935 7.32890 -45.79474 1.000 23.50933 327 LYS A N 1
ATOM 4993 C CA . LYS A 1 347 ? 4.93397 7.41712 -45.62573 1.000 25.90140 327 LYS A CA 1
ATOM 4994 C C . LYS A 1 347 ? 5.28139 8.15668 -44.34853 1.000 25.65045 327 LYS A C 1
ATOM 4995 O O . LYS A 1 347 ? 6.14292 7.73076 -43.58811 1.000 26.42631 327 LYS A O 1
ATOM 5014 N N . GLN A 1 348 ? 4.55226 9.24591 -44.05927 1.000 25.20162 328 GLN A N 1
ATOM 5015 C CA . GLN A 1 348 ? 4.80936 9.98340 -42.83603 1.000 26.72376 328 GLN A CA 1
ATOM 5016 C C . GLN A 1 348 ? 4.58486 9.14773 -41.58701 1.000 25.97006 328 GLN A C 1
ATOM 5017 O O . GLN A 1 348 ? 5.31913 9.27528 -40.60695 1.000 28.57473 328 GLN A O 1
ATOM 5031 N N . CYS A 1 349 ? 3.54019 8.32329 -41.57167 1.000 23.59002 329 CYS A N 1
ATOM 5032 C CA . CYS A 1 349 ? 3.22088 7.57251 -40.35992 1.000 23.27816 329 CYS A CA 1
ATOM 5033 C C . CYS A 1 349 ? 4.25608 6.48360 -40.10160 1.000 27.69051 329 CYS A C 1
ATOM 5034 O O . CYS A 1 349 ? 4.63942 6.22635 -38.95383 1.000 27.49251 329 CYS A O 1
ATOM 5042 N N . VAL A 1 350 ? 4.70062 5.83136 -41.15151 1.000 24.73316 330 VAL A N 1
ATOM 5043 C CA . VAL A 1 350 ? 5.72601 4.80710 -40.95156 1.000 28.23261 330 VAL A CA 1
ATOM 5044 C C . VAL A 1 350 ? 7.01228 5.44812 -40.44027 1.000 31.79359 330 VAL A C 1
ATOM 5045 O O . VAL A 1 350 ? 7.63723 4.94631 -39.48929 1.000 34.31171 330 VAL A O 1
ATOM 5058 N N . GLU A 1 351 ? 7.40970 6.58898 -41.02727 1.000 29.21725 331 GLU A N 1
ATOM 5059 C CA . GLU A 1 351 ? 8.63856 7.25705 -40.58158 1.000 29.53627 331 GLU A CA 1
ATOM 5060 C C . GLU A 1 351 ? 8.55248 7.60251 -39.10402 1.000 38.70711 331 GLU A C 1
ATOM 5061 O O . GLU A 1 351 ? 9.52921 7.46221 -38.36632 1.000 40.86125 331 GLU A O 1
ATOM 5073 N N . ALA A 1 352 ? 7.37833 8.05612 -38.65480 1.000 29.84754 332 ALA A N 1
ATOM 5074 C CA . ALA A 1 352 ? 7.27008 8.64028 -37.31927 1.000 32.90737 332 ALA A CA 1
ATOM 5075 C C . ALA A 1 352 ? 7.20094 7.57410 -36.23049 1.000 32.50207 332 ALA A C 1
ATOM 5076 O O . ALA A 1 352 ? 7.54992 7.85278 -35.07872 1.000 41.31455 332 ALA A O 1
ATOM 5083 N N . MET A 1 353 ? 6.66738 6.39953 -36.54264 1.000 32.76831 333 MET A N 1
ATOM 5084 C CA . MET A 1 353 ? 6.48456 5.38579 -35.52117 1.000 32.18729 333 MET A CA 1
ATOM 5085 C C . MET A 1 353 ? 7.83155 4.77600 -35.14703 1.000 46.49346 333 MET A C 1
ATOM 5086 O O . MET A 1 353 ? 8.71704 4.61942 -35.99472 1.000 48.69275 333 MET A O 1
ATOM 5100 N N . THR A 1 354 ? 7.98230 4.44648 -33.86532 1.000 46.09578 334 THR A N 1
ATOM 5101 C CA . THR A 1 354 ? 9.24628 3.91295 -33.34696 1.000 53.31178 334 THR A CA 1
ATOM 5102 C C . THR A 1 354 ? 9.34956 2.43557 -33.64438 1.000 45.71331 334 THR A C 1
ATOM 5103 O O . THR A 1 354 ? 8.43876 1.68764 -33.30717 1.000 46.49042 334 THR A O 1
ATOM 5114 N N . VAL B 1 15 ? -8.06305 -35.25396 -18.63505 1.000 77.24219 -5 VAL B N 1
ATOM 5115 C CA . VAL B 1 15 ? -8.72964 -34.77722 -17.38500 1.000 73.91781 -5 VAL B CA 1
ATOM 5116 C C . VAL B 1 15 ? -7.68475 -34.06402 -16.51974 1.000 67.27149 -5 VAL B C 1
ATOM 5117 O O . VAL B 1 15 ? -6.49257 -34.11945 -16.82336 1.000 65.49416 -5 VAL B O 1
ATOM 5130 N N . PRO B 1 16 ? -8.11487 -33.39010 -15.45131 1.000 67.06191 -4 PRO B N 1
ATOM 5131 C CA . PRO B 1 16 ? -7.15043 -32.63729 -14.63417 1.000 61.33597 -4 PRO B CA 1
ATOM 5132 C C . PRO B 1 16 ? -6.08305 -33.56298 -14.06804 1.000 55.51130 -4 PRO B C 1
ATOM 5133 O O . PRO B 1 16 ? -6.38184 -34.65165 -13.56962 1.000 55.97701 -4 PRO B O 1
ATOM 5144 N N . ARG B 1 17 ? -4.83047 -33.12969 -14.16040 1.000 45.26754 -3 ARG B N 1
ATOM 5145 C CA . ARG B 1 17 ? -3.70353 -33.91464 -13.68658 1.000 44.30218 -3 ARG B CA 1
ATOM 5146 C C . ARG B 1 17 ? -2.92379 -33.13181 -12.64095 1.000 45.00776 -3 ARG B C 1
ATOM 5147 O O . ARG B 1 17 ? -3.06520 -31.91280 -12.50478 1.000 41.83205 -3 ARG B O 1
ATOM 5168 N N . GLY B 1 18 ? -2.08801 -33.85565 -11.90481 1.000 41.17154 -2 GLY B N 1
ATOM 5169 C CA . GLY B 1 18 ? -1.33776 -33.24180 -10.83195 1.000 45.78538 -2 GLY B CA 1
ATOM 5170 C C . GLY B 1 18 ? -0.31536 -32.24748 -11.34369 1.000 44.09966 -2 GLY B C 1
ATOM 5171 O O . GLY B 1 18 ? 0.27832 -32.41605 -12.41015 1.000 38.38343 -2 GLY B O 1
ATOM 5175 N N . SER B 1 19 ? -0.11579 -31.18871 -10.55470 1.000 42.25663 -1 SER B N 1
ATOM 5176 C CA . SER B 1 19 ? 0.89608 -30.18895 -10.88251 1.000 39.12270 -1 SER B CA 1
ATOM 5177 C C . SER B 1 19 ? 2.27908 -30.81814 -10.95096 1.000 40.38139 -1 SER B C 1
ATOM 5178 O O . SER B 1 19 ? 3.11177 -30.43116 -11.78122 1.000 40.06194 -1 SER B O 1
ATOM 5186 N N . HIS B 1 20 ? 2.54867 -31.79038 -10.08137 1.000 40.84945 0 HIS B N 1
ATOM 5187 C CA . HIS B 1 20 ? 3.86220 -32.41495 -10.09381 1.000 36.05493 0 HIS B CA 1
ATOM 5188 C C . HIS B 1 20 ? 4.07142 -33.23720 -11.36195 1.000 35.11749 0 HIS B C 1
ATOM 5189 O O . HIS B 1 20 ? 5.17995 -33.26992 -11.90984 1.000 34.70079 0 HIS B O 1
ATOM 5203 N N . MET B 1 21 ? 3.02152 -33.91201 -11.84180 1.000 36.00390 1 MET B N 1
ATOM 5204 C CA . MET B 1 21 ? 3.14094 -34.66229 -13.08720 1.000 34.60269 1 MET B CA 1
ATOM 5205 C C . MET B 1 21 ? 3.50743 -33.73599 -14.23548 1.000 36.76214 1 MET B C 1
ATOM 5206 O O . MET B 1 21 ? 4.37996 -34.04913 -15.04759 1.000 34.42289 1 MET B O 1
ATOM 5220 N N . LEU B 1 22 ? 2.83221 -32.59029 -14.32446 1.000 35.68563 2 LEU B N 1
ATOM 5221 C CA . LEU B 1 22 ? 3.06754 -31.67253 -15.43217 1.000 34.39715 2 LEU B CA 1
ATOM 5222 C C . LEU B 1 22 ? 4.48998 -31.12599 -15.39304 1.000 33.41977 2 LEU B C 1
ATOM 5223 O O . LEU B 1 22 ? 5.19135 -31.12311 -16.41561 1.000 35.57662 2 LEU B O 1
ATOM 5239 N N . TYR B 1 23 ? 4.94581 -30.68359 -14.21454 1.000 34.20184 3 TYR B N 1
ATOM 5240 C CA . TYR B 1 23 ? 6.33716 -30.25943 -14.09088 1.000 32.13382 3 TYR B CA 1
ATOM 5241 C C . TYR B 1 23 ? 7.28592 -31.38655 -14.47860 1.000 34.17336 3 TYR B C 1
ATOM 5242 O O . TYR B 1 23 ? 8.26657 -31.16861 -15.19869 1.000 35.21870 3 TYR B O 1
ATOM 5260 N N . SER B 1 24 ? 7.00739 -32.60618 -14.00714 1.000 34.57053 4 SER B N 1
ATOM 5261 C CA . SER B 1 24 ? 7.88759 -33.72786 -14.31265 1.000 35.60774 4 SER B CA 1
ATOM 5262 C C . SER B 1 24 ? 7.95264 -34.00739 -15.81281 1.000 34.52245 4 SER B C 1
ATOM 5263 O O . SER B 1 24 ? 9.00613 -34.39306 -16.33067 1.000 34.29143 4 SER B O 1
ATOM 5271 N N . LEU B 1 25 ? 6.84549 -33.81318 -16.52552 1.000 34.30768 5 LEU B N 1
ATOM 5272 C CA . LEU B 1 25 ? 6.84943 -34.05914 -17.96428 1.000 35.29243 5 LEU B CA 1
ATOM 5273 C C . LEU B 1 25 ? 7.66332 -32.99409 -18.68443 1.000 35.18280 5 LEU B C 1
ATOM 5274 O O . LEU B 1 25 ? 8.41432 -33.30000 -19.62043 1.000 37.06799 5 LEU B O 1
ATOM 5290 N N . ALA B 1 26 ? 7.57488 -31.74839 -18.22242 1.000 35.89302 6 ALA B N 1
ATOM 5291 C CA . ALA B 1 26 ? 8.27389 -30.64808 -18.87864 1.000 36.98957 6 ALA B CA 1
ATOM 5292 C C . ALA B 1 26 ? 9.73392 -30.51349 -18.45857 1.000 34.57419 6 ALA B C 1
ATOM 5293 O O . ALA B 1 26 ? 10.51742 -29.90756 -19.20297 1.000 35.74770 6 ALA B O 1
ATOM 5300 N N . ARG B 1 27 ? 10.12602 -31.07218 -17.30270 1.000 34.66792 7 ARG B N 1
ATOM 5301 C CA . ARG B 1 27 ? 11.36920 -30.62147 -16.68305 1.000 36.58083 7 ARG B CA 1
ATOM 5302 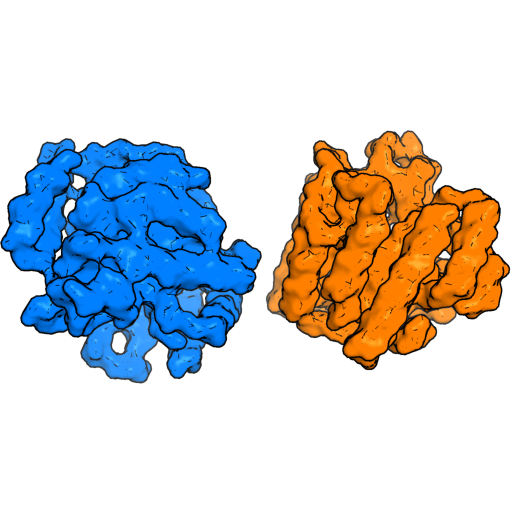C C . ARG B 1 27 ? 12.62718 -30.94727 -17.48861 1.000 37.14355 7 ARG B C 1
ATOM 5303 O O . ARG B 1 27 ? 13.58298 -30.16349 -17.42511 1.000 36.28182 7 ARG B O 1
ATOM 5324 N N . PRO B 1 28 ? 12.68938 -32.05512 -18.24700 1.000 35.84378 8 PRO B N 1
ATOM 5325 C CA . PRO B 1 28 ? 13.87658 -32.25591 -19.09378 1.000 36.02718 8 PRO B CA 1
ATOM 5326 C C . PRO B 1 28 ? 14.08502 -31.13385 -20.08886 1.000 36.81782 8 PRO B C 1
ATOM 5327 O O . PRO B 1 28 ? 15.22583 -30.73493 -20.35470 1.000 37.49167 8 PRO B O 1
ATOM 5338 N N . MET B 1 29 ? 12.99430 -30.62033 -20.65981 1.000 37.83726 9 MET B N 1
ATOM 5339 C CA . MET B 1 29 ? 13.09120 -29.48766 -21.57533 1.000 36.85760 9 MET B CA 1
ATOM 5340 C C . MET B 1 29 ? 13.46581 -28.21425 -20.82725 1.000 37.61459 9 MET B C 1
ATOM 5341 O O . MET B 1 29 ? 14.34620 -27.46483 -21.26779 1.000 37.85558 9 MET B O 1
ATOM 5355 N N . LEU B 1 30 ? 12.80073 -27.95550 -19.70219 1.000 36.87683 10 LEU B N 1
ATOM 5356 C CA . LEU B 1 30 ? 13.08302 -26.75123 -18.92097 1.000 35.41130 10 LEU B CA 1
ATOM 5357 C C . LEU B 1 30 ? 14.53437 -26.72463 -18.46057 1.000 38.30438 10 LEU B C 1
ATOM 5358 O O . LEU B 1 30 ? 15.20214 -25.68324 -18.54100 1.000 39.91173 10 LEU B O 1
ATOM 5374 N N . PHE B 1 31 ? 15.05052 -27.86483 -17.99558 1.000 38.21330 11 PHE B N 1
ATOM 5375 C CA . PHE B 1 31 ? 16.45201 -27.94324 -17.59942 1.000 38.81713 11 PHE B CA 1
ATOM 5376 C C . PHE B 1 31 ? 17.41051 -27.86436 -18.78145 1.000 42.42034 11 PHE B C 1
ATOM 5377 O O . PHE B 1 31 ? 18.61878 -27.73390 -18.56098 1.000 45.33460 11 PHE B O 1
ATOM 5394 N N . SER B 1 32 ? 16.91467 -27.94647 -20.01533 1.000 38.04417 12 SER B N 1
ATOM 5395 C CA . SER B 1 32 ? 17.74447 -27.68813 -21.18916 1.000 40.98183 12 SER B CA 1
ATOM 5396 C C . SER B 1 32 ? 17.79895 -26.21192 -21.55363 1.000 40.76591 12 SER B C 1
ATOM 5397 O O . SER B 1 32 ? 18.54395 -25.84129 -22.46733 1.000 44.57867 12 SER B O 1
ATOM 5405 N N . LEU B 1 33 ? 17.03185 -25.37088 -20.86659 1.000 42.54312 13 LEU B N 1
ATOM 5406 C CA . LEU B 1 33 ? 16.98780 -23.94083 -21.11495 1.000 43.08521 13 LEU B CA 1
ATOM 5407 C C . LEU B 1 33 ? 17.78163 -23.21581 -20.03794 1.000 39.28546 13 LEU B C 1
ATOM 5408 O O . LEU B 1 33 ? 18.00587 -23.73771 -18.94321 1.000 40.34451 13 LEU B O 1
ATOM 5424 N N . ALA B 1 34 ? 18.19909 -21.99431 -20.35383 1.000 43.25236 14 ALA B N 1
ATOM 5425 C CA . ALA B 1 34 ? 18.93082 -21.19881 -19.37551 1.000 41.56931 14 ALA B CA 1
ATOM 5426 C C . ALA B 1 34 ? 18.07911 -21.01100 -18.12007 1.000 39.59201 14 ALA B C 1
ATOM 5427 O O . ALA B 1 34 ? 16.85472 -20.88495 -18.21903 1.000 43.01776 14 ALA B O 1
ATOM 5434 N N . PRO B 1 35 ? 18.68795 -21.00311 -16.92948 1.000 43.37190 15 PRO B N 1
ATOM 5435 C CA . PRO B 1 35 ? 17.87560 -20.97868 -15.69670 1.000 41.47800 15 PRO B CA 1
ATOM 5436 C C . PRO B 1 35 ? 16.79710 -19.90712 -15.65211 1.000 40.16549 15 PRO B C 1
ATOM 5437 O O . PRO B 1 35 ? 15.64439 -20.20601 -15.30587 1.000 39.57144 15 PRO B O 1
ATOM 5448 N N . GLU B 1 36 ? 17.13407 -18.65364 -15.96519 1.000 43.78547 16 GLU B N 1
ATOM 5449 C CA . GLU B 1 36 ? 16.13252 -17.59859 -15.83556 1.000 37.84562 16 GLU B CA 1
ATOM 5450 C C . GLU B 1 36 ? 15.02636 -17.77309 -16.87517 1.000 37.78314 16 GLU B C 1
ATOM 5451 O O . GLU B 1 36 ? 13.84740 -17.54612 -16.57961 1.000 44.55869 16 GLU B O 1
ATOM 5463 N N . ARG B 1 37 ? 15.37601 -18.20709 -18.08829 1.000 40.86273 17 ARG B N 1
ATOM 5464 C CA . ARG B 1 37 ? 14.33999 -18.47075 -19.08002 1.000 39.82619 17 ARG B CA 1
ATOM 5465 C C . ARG B 1 37 ? 13.44068 -19.61301 -18.63455 1.000 39.55679 17 ARG B C 1
ATOM 5466 O O . ARG B 1 37 ? 12.21340 -19.53029 -18.76391 1.000 42.67705 17 ARG B O 1
ATOM 5487 N N . ALA B 1 38 ? 14.03742 -20.69828 -18.12555 1.000 39.98976 18 ALA B N 1
ATOM 5488 C CA . ALA B 1 38 ? 13.25329 -21.81840 -17.61154 1.000 38.62500 18 ALA B CA 1
ATOM 5489 C C . ALA B 1 38 ? 12.31891 -21.37920 -16.49567 1.000 35.62366 18 ALA B C 1
ATOM 5490 O O . ALA B 1 38 ? 11.15682 -21.80873 -16.43928 1.000 37.25101 18 ALA B O 1
ATOM 5497 N N . HIS B 1 39 ? 12.82148 -20.54516 -15.57810 1.000 35.86631 19 HIS B N 1
ATOM 5498 C CA . HIS B 1 39 ? 12.01664 -20.05033 -14.46529 1.000 35.49806 19 HIS B CA 1
ATOM 5499 C C . HIS B 1 39 ? 10.76661 -19.34612 -14.97212 1.000 37.13002 19 HIS B C 1
ATOM 5500 O O . HIS B 1 39 ? 9.64566 -19.65265 -14.54610 1.000 36.26123 19 HIS B O 1
ATOM 5514 N N . GLU B 1 40 ? 10.94088 -18.40269 -15.89868 1.000 37.39749 20 GLU B N 1
ATOM 5515 C CA . GLU B 1 40 ? 9.80549 -17.66019 -16.43038 1.000 39.17983 20 GLU B CA 1
ATOM 5516 C C . GLU B 1 40 ? 8.86435 -18.55597 -17.22010 1.000 37.16011 20 GLU B C 1
ATOM 5517 O O . GLU B 1 40 ? 7.63929 -18.39998 -17.13908 1.000 41.22493 20 GLU B O 1
ATOM 5529 N N . LEU B 1 41 ? 9.40691 -19.49952 -18.00070 1.000 38.71413 21 LEU B N 1
ATOM 5530 C CA . LEU B 1 41 ? 8.54388 -20.37423 -18.78893 1.000 36.83824 21 LEU B CA 1
ATOM 5531 C C . LEU B 1 41 ? 7.74092 -21.31088 -17.89482 1.000 36.96915 21 LEU B C 1
ATOM 5532 O O . LEU B 1 41 ? 6.57767 -21.61030 -18.19153 1.000 40.41661 21 LEU B O 1
ATOM 5548 N N . THR B 1 42 ? 8.33477 -21.77939 -16.79428 1.000 36.44725 22 THR B N 1
ATOM 5549 C CA . THR B 1 42 ? 7.59211 -22.63120 -15.86741 1.000 35.82933 22 THR B CA 1
ATOM 5550 C C . THR B 1 42 ? 6.38510 -21.88765 -15.32079 1.000 36.60785 22 THR B C 1
ATOM 5551 O O . THR B 1 42 ? 5.26565 -22.41628 -15.29471 1.000 38.43620 22 THR B O 1
ATOM 5562 N N . LEU B 1 43 ? 6.59130 -20.63614 -14.91066 1.000 37.29613 23 LEU B N 1
ATOM 5563 C CA . LEU B 1 43 ? 5.50095 -19.84366 -14.36080 1.000 37.51894 23 LEU B CA 1
ATOM 5564 C C . LEU B 1 43 ? 4.43465 -19.54971 -15.40988 1.000 38.55177 23 LEU B C 1
ATOM 5565 O O . LEU B 1 43 ? 3.23604 -19.57773 -15.10239 1.000 39.35101 23 LEU B O 1
ATOM 5581 N N . SER B 1 44 ? 4.84010 -19.25443 -16.65203 1.000 38.99995 24 SER B N 1
ATOM 5582 C CA . SER B 1 44 ? 3.85264 -19.01655 -17.69721 1.000 40.32046 24 SER B CA 1
ATOM 5583 C C . SER B 1 44 ? 3.02922 -20.26508 -17.96796 1.000 43.27725 24 SER B C 1
ATOM 5584 O O . SER B 1 44 ? 1.81166 -20.18874 -18.17446 1.000 42.95367 24 SER B O 1
ATOM 5592 N N . MET B 1 45 ? 3.67867 -21.42325 -17.98108 1.000 41.14182 25 MET B N 1
ATOM 5593 C CA . MET B 1 45 ? 2.96653 -22.66948 -18.23706 1.000 45.78575 25 MET B CA 1
ATOM 5594 C C . MET B 1 45 ? 2.04107 -23.01591 -17.08606 1.000 41.24364 25 MET B C 1
ATOM 5595 O O . MET B 1 45 ? 0.92752 -23.50926 -17.30277 1.000 44.20499 25 MET B O 1
ATOM 5609 N N . LEU B 1 46 ? 2.48374 -22.75973 -15.85822 1.000 37.13269 26 LEU B N 1
ATOM 5610 C CA . LEU B 1 46 ? 1.61793 -22.95663 -14.70309 1.000 38.06419 26 LEU B CA 1
ATOM 5611 C C . LEU B 1 46 ? 0.37386 -22.09156 -14.81551 1.000 41.68652 26 LEU B C 1
ATOM 5612 O O . LEU B 1 46 ? -0.74647 -22.56110 -14.58339 1.000 46.80683 26 LEU B O 1
ATOM 5628 N N . ASP B 1 47 ? 0.55496 -20.81422 -15.16601 1.000 39.75017 27 ASP B N 1
ATOM 5629 C CA . ASP B 1 47 ? -0.58053 -19.92088 -15.35823 1.000 48.24494 27 ASP B CA 1
ATOM 5630 C C . ASP B 1 47 ? -1.58076 -20.52325 -16.33533 1.000 48.49877 27 ASP B C 1
ATOM 5631 O O . ASP B 1 47 ? -2.78584 -20.57410 -16.06502 1.000 51.39220 27 ASP B O 1
ATOM 5640 N N . LYS B 1 48 ? -1.08666 -20.99411 -17.47799 1.000 49.54726 28 LYS B N 1
ATOM 5641 C CA . LYS B 1 48 ? -1.96461 -21.48738 -18.53406 1.000 55.23692 28 LYS B CA 1
ATOM 5642 C C . LYS B 1 48 ? -2.68451 -22.75970 -18.11037 1.000 52.64912 28 LYS B C 1
ATOM 5643 O O . LYS B 1 48 ? -3.90609 -22.87566 -18.27023 1.000 53.49371 28 LYS B O 1
ATOM 5662 N N . ALA B 1 49 ? -1.94287 -23.73530 -17.58452 1.000 47.08795 29 ALA B N 1
ATOM 5663 C CA . ALA B 1 49 ? -2.57810 -24.97124 -17.14541 1.000 51.49844 29 ALA B CA 1
ATOM 5664 C C . ALA B 1 49 ? -3.63983 -24.67847 -16.09833 1.000 55.67340 29 ALA B C 1
ATOM 5665 O O . ALA B 1 49 ? -4.70873 -25.30186 -16.08688 1.000 54.03728 29 ALA B O 1
ATOM 5672 N N . HIS B 1 50 ? -3.36314 -23.71572 -15.21820 1.000 49.88586 30 HIS B N 1
ATOM 5673 C CA . HIS B 1 50 ? -4.32074 -23.34472 -14.18722 1.000 48.41690 30 HIS B CA 1
ATOM 5674 C C . HIS B 1 50 ? -5.57551 -22.74196 -14.80087 1.000 53.29144 30 HIS B C 1
ATOM 5675 O O . HIS B 1 50 ? -6.69641 -23.12360 -14.44498 1.000 52.26739 30 HIS B O 1
ATOM 5689 N N . LYS B 1 51 ? -5.40209 -21.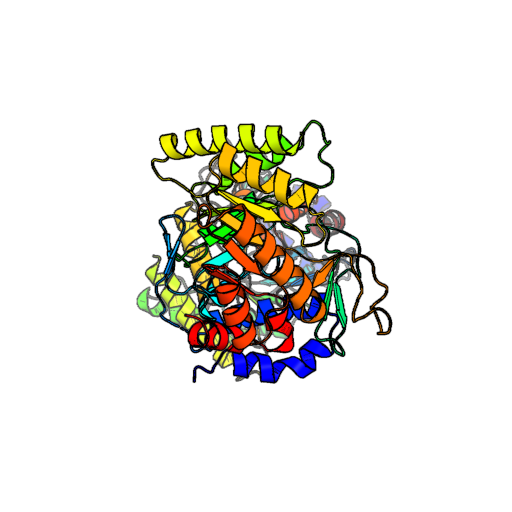78786 -15.71879 1.000 53.18395 31 LYS B N 1
ATOM 5690 C CA . LYS B 1 51 ? -6.54894 -21.11508 -16.31746 1.000 63.08366 31 LYS B CA 1
ATOM 5691 C C . LYS B 1 51 ? -7.40784 -22.08525 -17.11160 1.000 64.20759 31 LYS B C 1
ATOM 5692 O O . LYS B 1 51 ? -8.63645 -21.94601 -17.14358 1.000 66.48096 31 LYS B O 1
ATOM 5711 N N . LEU B 1 52 ? -6.78270 -23.06917 -17.75343 1.000 61.19461 32 LEU B N 1
ATOM 5712 C CA . LEU B 1 52 ? -7.50130 -24.06849 -18.52473 1.000 61.80876 32 LEU B CA 1
ATOM 5713 C C . LEU B 1 52 ? -8.18596 -25.11718 -17.65986 1.000 60.17987 32 LEU B C 1
ATOM 5714 O O . LEU B 1 52 ? -8.91774 -25.95326 -18.19912 1.000 64.05608 32 LEU B O 1
ATOM 5730 N N . GLY B 1 53 ? -7.97190 -25.10120 -16.34871 1.000 60.12025 33 GLY B N 1
ATOM 5731 C CA . GLY B 1 53 ? -8.49563 -26.16011 -15.50831 1.000 63.36436 33 GLY B CA 1
ATOM 5732 C C . GLY B 1 53 ? -7.83063 -27.50253 -15.72267 1.000 64.29925 33 GLY B C 1
ATOM 5733 O O . GLY B 1 53 ? -8.46909 -28.54201 -15.52096 1.000 66.67983 33 GLY B O 1
ATOM 5737 N N . MET B 1 54 ? -6.56043 -27.50967 -16.14113 1.000 68.92685 34 MET B N 1
ATOM 5738 C CA . MET B 1 54 ? -5.81383 -28.74795 -16.32584 1.000 68.33664 34 MET B CA 1
ATOM 5739 C C . MET B 1 54 ? -5.18102 -29.24812 -15.03596 1.000 65.50515 34 MET B C 1
ATOM 5740 O O . MET B 1 54 ? -4.68606 -30.38181 -15.00974 1.000 62.44656 34 MET B O 1
ATOM 5754 N N . MET B 1 55 ? -5.19423 -28.43534 -13.98061 1.000 58.91095 35 MET B N 1
ATOM 5755 C CA . MET B 1 55 ? -4.41494 -28.66154 -12.77113 1.000 59.40545 35 MET B CA 1
ATOM 5756 C C . MET B 1 55 ? -5.33705 -29.11939 -11.65153 1.000 66.84859 35 MET B C 1
ATOM 5757 O O . MET B 1 55 ? -6.07472 -28.30769 -11.07976 1.000 68.71619 35 MET B O 1
ATOM 5771 N N . ARG B 1 56 ? -5.28381 -30.40987 -11.32868 1.000 66.27381 36 ARG B N 1
ATOM 5772 C CA . ARG B 1 56 ? -5.84630 -30.87994 -10.07130 1.000 70.55961 36 ARG B CA 1
ATOM 5773 C C . ARG B 1 56 ? -5.15280 -30.15662 -8.92193 1.000 76.65660 36 ARG B C 1
ATOM 5774 O O . ARG B 1 56 ? -3.92485 -30.00951 -8.91322 1.000 77.46675 36 ARG B O 1
ATOM 5795 N N . GLN B 1 57 ? -5.93695 -29.68910 -7.95915 1.000 79.00531 37 GLN B N 1
ATOM 5796 C CA . GLN B 1 57 ? -5.37052 -28.96259 -6.82529 1.000 74.92818 37 GLN B CA 1
ATOM 5797 C C . GLN B 1 57 ? -6.13555 -29.24615 -5.53724 1.000 76.67201 37 GLN B C 1
ATOM 5798 O O . GLN B 1 57 ? -6.12358 -30.37315 -5.03426 1.000 76.47805 37 GLN B O 1
ATOM 5812 N N . GLU B 1 60 ? -5.01138 -29.04887 1.24183 1.000 66.76206 40 GLU B N 1
ATOM 5813 C CA . GLU B 1 60 ? -4.08183 -29.57808 2.23709 1.000 68.67781 40 GLU B CA 1
ATOM 5814 C C . GLU B 1 60 ? -4.19437 -28.85026 3.58281 1.000 63.60093 40 GLU B C 1
ATOM 5815 O O . GLU B 1 60 ? -3.80694 -27.67318 3.71888 1.000 49.37338 40 GLU B O 1
ATOM 5826 N N . ALA B 1 61 ? -4.70457 -29.58385 4.57441 1.000 61.91356 41 ALA B N 1
ATOM 5827 C CA . ALA B 1 61 ? -5.21280 -29.01557 5.81490 1.000 55.64613 41 ALA B CA 1
ATOM 5828 C C . ALA B 1 61 ? -4.30822 -29.38072 6.98445 1.000 55.99153 41 ALA B C 1
ATOM 5829 O O . ALA B 1 61 ? -4.16189 -30.56163 7.31946 1.000 60.42135 41 ALA B O 1
ATOM 5836 N N . LYS B 1 62 ? -3.72855 -28.35832 7.61731 1.000 51.96909 42 LYS B N 1
ATOM 5837 C CA . LYS B 1 62 ? -2.97772 -28.52085 8.86529 1.000 49.00069 42 LYS B CA 1
ATOM 5838 C C . LYS B 1 62 ? -3.02036 -27.18119 9.59400 1.000 49.11740 42 LYS B C 1
ATOM 5839 O O . LYS B 1 62 ? -2.01800 -26.45448 9.67234 1.000 46.09960 42 LYS B O 1
ATOM 5858 N N . PRO B 1 63 ? -4.18888 -26.80908 10.12030 1.000 49.68107 43 PRO B N 1
ATOM 5859 C CA . PRO B 1 63 ? -4.37156 -25.44302 10.63410 1.000 51.02857 43 PRO B CA 1
ATOM 5860 C C . PRO B 1 63 ? -3.35803 -25.07859 11.70831 1.000 52.22114 43 PRO B C 1
ATOM 5861 O O . PRO B 1 63 ? -3.14145 -25.81966 12.67092 1.000 50.84988 43 PRO B O 1
ATOM 5872 N N . THR B 1 64 ? -2.74809 -23.90700 11.53693 1.000 51.05326 44 THR B N 1
ATOM 5873 C CA . THR B 1 64 ? -1.69448 -23.42391 12.42135 1.000 48.61839 44 THR B CA 1
ATOM 5874 C C . THR B 1 64 ? -1.93822 -21.94725 12.68484 1.000 45.46165 44 THR B C 1
ATOM 5875 O O . THR B 1 64 ? -2.03577 -21.15603 11.74005 1.000 47.87567 44 THR B O 1
ATOM 5886 N N . THR B 1 65 ? -2.03391 -21.57889 13.95822 1.000 46.38754 45 THR B N 1
ATOM 5887 C CA . THR B 1 65 ? -2.22317 -20.19088 14.35344 1.000 49.82414 45 THR B CA 1
ATOM 5888 C C . THR B 1 65 ? -0.86379 -19.55980 14.61691 1.000 49.31421 45 THR B C 1
ATOM 5889 O O . THR B 1 65 ? -0.05066 -20.10615 15.37192 1.000 50.61895 45 THR B O 1
ATOM 5900 N N . CYS B 1 66 ? -0.62576 -18.40466 13.99962 1.000 42.64318 46 CYS B N 1
ATOM 5901 C CA . CYS B 1 66 ? 0.66245 -17.73808 14.10923 1.000 43.04047 46 CYS B CA 1
ATOM 5902 C C . CYS B 1 66 ? 0.46260 -16.26328 13.79844 1.000 40.93888 46 CYS B C 1
ATOM 5903 O O . CYS B 1 66 ? -0.15656 -15.91784 12.79017 1.000 41.67162 46 CYS B O 1
ATOM 5911 N N . MET B 1 67 ? 0.97393 -15.39950 14.67439 1.000 42.45422 47 MET B N 1
ATOM 5912 C CA . MET B 1 67 ? 0.86366 -13.95504 14.48651 1.000 44.19114 47 MET B CA 1
ATOM 5913 C C . MET B 1 67 ? -0.59463 -13.50343 14.42946 1.000 44.49134 47 MET B C 1
ATOM 5914 O O . MET B 1 67 ? -0.92596 -12.50842 13.77435 1.000 46.18190 47 MET B O 1
ATOM 5928 N N . GLY B 1 68 ? -1.47940 -14.23666 15.10354 1.000 42.38245 48 GLY B N 1
ATOM 5929 C CA . GLY B 1 68 ? -2.89479 -13.91395 15.06911 1.000 46.58953 48 GLY B CA 1
ATOM 5930 C C . GLY B 1 68 ? -3.59016 -14.23224 13.76657 1.000 45.15610 48 GLY B C 1
ATOM 5931 O O . GLY B 1 68 ? -4.70675 -13.75143 13.54143 1.000 50.07273 48 GLY B O 1
ATOM 5935 N N . ILE B 1 69 ? -2.95924 -15.02570 12.90430 1.000 44.57725 49 ILE B N 1
ATOM 5936 C CA . ILE B 1 69 ? -3.51446 -15.44382 11.62305 1.000 47.19289 49 ILE B CA 1
ATOM 5937 C C . ILE B 1 69 ? -3.71957 -16.95186 11.66713 1.000 48.30713 49 ILE B C 1
ATOM 5938 O O . ILE B 1 69 ? -2.88322 -17.68543 12.20695 1.000 44.66260 49 ILE B O 1
ATOM 5954 N N . GLU B 1 70 ? -4.83060 -17.41170 11.09900 1.000 48.90442 50 GLU B N 1
ATOM 5955 C CA . GLU B 1 70 ? -5.10354 -18.84069 10.97046 1.000 53.59132 50 GLU B CA 1
ATOM 5956 C C . GLU B 1 70 ? -4.56206 -19.28675 9.61569 1.000 48.31800 50 GLU B C 1
ATOM 5957 O O . GLU B 1 70 ? -5.17025 -19.03354 8.57318 1.000 50.10467 50 GLU B O 1
ATOM 5969 N N . PHE B 1 71 ? -3.40509 -19.93410 9.62678 1.000 47.36156 51 PHE B N 1
ATOM 5970 C CA . PHE B 1 71 ? -2.85062 -20.49392 8.39894 1.000 43.74973 51 PHE B CA 1
ATOM 5971 C C . PHE B 1 71 ? -3.49939 -21.84642 8.12416 1.000 42.39370 51 PHE B C 1
ATOM 5972 O O . PHE B 1 71 ? -3.54150 -22.69692 9.01858 1.000 45.47634 51 PHE B O 1
ATOM 5989 N N . PRO B 1 72 ? -4.03087 -22.07871 6.91783 1.000 42.97676 52 PRO B N 1
ATOM 5990 C CA . PRO B 1 72 ? -4.63556 -23.39193 6.64196 1.000 45.52549 52 PRO B CA 1
ATOM 5991 C C . PRO B 1 72 ? -3.63641 -24.53339 6.70970 1.000 45.58646 52 PRO B C 1
ATOM 5992 O O . PRO B 1 72 ? -4.01983 -25.66090 7.04830 1.000 46.25252 52 PRO B O 1
ATOM 6003 N N . ASN B 1 73 ? -2.37461 -24.27254 6.39058 1.000 41.23057 53 ASN B N 1
ATOM 6004 C CA . ASN B 1 73 ? -1.27896 -25.18389 6.69345 1.000 38.95013 53 ASN B CA 1
ATOM 6005 C C . ASN B 1 73 ? -0.02265 -24.34080 6.84358 1.000 39.81191 53 ASN B C 1
ATOM 6006 O O . ASN B 1 73 ? -0.01090 -23.15768 6.48220 1.000 39.71695 53 ASN B O 1
ATOM 6017 N N . PRO B 1 74 ? 1.04970 -24.90903 7.40756 1.000 40.96922 54 PRO B N 1
ATOM 6018 C CA . PRO B 1 74 ? 2.19839 -24.07284 7.78025 1.000 39.46038 54 PRO B CA 1
ATOM 6019 C C . PRO B 1 74 ? 3.30791 -24.00482 6.73837 1.000 35.71162 54 PRO B C 1
ATOM 6020 O O . PRO B 1 74 ? 4.45293 -23.70964 7.08783 1.000 35.50482 54 PRO B O 1
ATOM 6031 N N . VAL B 1 75 ? 2.99701 -24.26329 5.47422 1.000 34.13107 55 VAL B N 1
ATOM 6032 C CA . VAL B 1 75 ? 4.00324 -24.33902 4.41468 1.000 32.12558 55 VAL B CA 1
ATOM 6033 C C . VAL B 1 75 ? 3.74352 -23.21381 3.43160 1.000 33.68027 55 VAL B C 1
ATOM 6034 O O . VAL B 1 75 ? 2.73476 -23.21824 2.71113 1.000 34.12568 55 VAL B O 1
ATOM 6047 N N . GLY B 1 76 ? 4.65420 -22.24663 3.36056 1.000 30.82986 56 GLY B N 1
ATOM 6048 C CA . GLY B 1 76 ? 4.47401 -21.11434 2.48747 1.000 29.80678 56 GLY B CA 1
ATOM 6049 C C . GLY B 1 76 ? 5.46364 -21.06432 1.33263 1.000 31.59285 56 GLY B C 1
ATOM 6050 O O . GLY B 1 76 ? 6.47382 -21.75185 1.32076 1.000 29.80731 56 GLY B O 1
ATOM 6054 N N . LEU B 1 77 ? 5.13356 -20.21908 0.34745 1.000 29.33502 57 LEU B N 1
ATOM 6055 C CA . LEU B 1 77 ? 6.05727 -19.89646 -0.73636 1.000 28.27629 57 LEU B CA 1
ATOM 6056 C C . LEU B 1 77 ? 6.93879 -18.73263 -0.29104 1.000 28.91707 57 LEU B C 1
ATOM 6057 O O . LEU B 1 77 ? 6.42890 -17.68126 0.11706 1.000 28.85942 57 LEU B O 1
ATOM 6073 N N . ALA B 1 78 ? 8.25533 -18.92363 -0.36290 1.000 29.22047 58 ALA B N 1
ATOM 6074 C CA . ALA B 1 78 ? 9.17364 -17.87148 0.05010 1.000 29.99902 58 ALA B CA 1
ATOM 6075 C C . ALA B 1 78 ? 9.21547 -16.76862 -1.00378 1.000 26.34589 58 ALA B C 1
ATOM 6076 O O . ALA B 1 78 ? 8.89515 -16.97608 -2.17718 1.000 26.70645 58 ALA B O 1
ATOM 6083 N N . ALA B 1 79 ? 9.60726 -15.57421 -0.55578 1.000 29.46108 59 ALA B N 1
ATOM 6084 C CA . ALA B 1 79 ? 9.71482 -14.45031 -1.47595 1.000 26.61153 59 ALA B CA 1
ATOM 6085 C C . ALA B 1 79 ? 10.74892 -14.72101 -2.55810 1.000 27.16483 59 ALA B C 1
ATOM 6086 O O . ALA B 1 79 ? 11.70921 -15.46954 -2.37118 1.000 29.07377 59 ALA B O 1
ATOM 6093 N N . GLY B 1 80 ? 10.55072 -14.08595 -3.70610 1.000 25.55182 60 GLY B N 1
ATOM 6094 C CA . GLY B 1 80 ? 11.53401 -14.11087 -4.77150 1.000 26.55847 60 GLY B CA 1
ATOM 6095 C C . GLY B 1 80 ? 11.16916 -14.98789 -5.94116 1.000 27.48369 60 GLY B C 1
ATOM 6096 O O . GLY B 1 80 ? 11.82413 -14.89603 -6.98421 1.000 30.98334 60 GLY B O 1
ATOM 6100 N N . LEU B 1 81 ? 10.17872 -15.87123 -5.78878 1.000 28.88591 61 LEU B N 1
ATOM 6101 C CA . LEU B 1 81 ? 9.74214 -16.70733 -6.90239 1.000 28.36700 61 LEU B CA 1
ATOM 6102 C C . LEU B 1 81 ? 8.72755 -15.95394 -7.75158 1.000 30.16716 61 LEU B C 1
ATOM 6103 O O . LEU B 1 81 ? 8.83013 -15.92966 -8.98209 1.000 32.62248 61 LEU B O 1
ATOM 6119 N N . ASP B 1 82 ? 7.77341 -15.29596 -7.10164 1.000 30.21225 62 ASP B N 1
ATOM 6120 C CA . ASP B 1 82 ? 6.82573 -14.39859 -7.75401 1.000 31.27543 62 ASP B CA 1
ATOM 6121 C C . ASP B 1 82 ? 7.09276 -12.99606 -7.20601 1.000 31.24981 62 ASP B C 1
ATOM 6122 O O . ASP B 1 82 ? 6.42894 -12.52942 -6.28193 1.000 31.90244 62 ASP B O 1
ATOM 6131 N N . LYS B 1 83 ? 8.07192 -12.31172 -7.80224 1.000 30.37506 63 LYS B N 1
ATOM 6132 C CA . LYS B 1 83 ? 8.48278 -11.01860 -7.26158 1.000 31.86836 63 LYS B CA 1
ATOM 6133 C C . LYS B 1 83 ? 7.40468 -9.95743 -7.44455 1.000 33.79340 63 LYS B C 1
ATOM 6134 O O . LYS B 1 83 ? 7.32253 -9.01562 -6.64075 1.000 33.21074 63 LYS B O 1
ATOM 6153 N N . ASN B 1 84 ? 6.55558 -10.09726 -8.46251 1.000 33.98284 64 ASN B N 1
ATOM 6154 C CA . ASN B 1 84 ? 5.56656 -9.07252 -8.78694 1.000 33.30525 64 ASN B CA 1
ATOM 6155 C C . ASN B 1 84 ? 4.13963 -9.45201 -8.42335 1.000 34.76975 64 ASN B C 1
ATOM 6156 O O . ASN B 1 84 ? 3.22893 -8.64761 -8.63947 1.000 38.02360 64 ASN B O 1
ATOM 6167 N N . GLY B 1 85 ? 3.91505 -10.63254 -7.85577 1.000 32.93576 65 GLY B N 1
ATOM 6168 C CA . GLY B 1 85 ? 2.55045 -11.05645 -7.59532 1.000 36.36563 65 GLY B CA 1
ATOM 6169 C C . GLY B 1 85 ? 1.76150 -11.34704 -8.85313 1.000 34.71719 65 GLY B C 1
ATOM 6170 O O . GLY B 1 85 ? 0.54141 -11.17390 -8.86831 1.000 36.19264 65 GLY B O 1
ATOM 6174 N N . ALA B 1 86 ? 2.42727 -11.80518 -9.90658 1.000 33.41608 66 ALA B N 1
ATOM 6175 C CA . ALA B 1 86 ? 1.78529 -12.02222 -11.20002 1.000 34.41837 66 ALA B CA 1
ATOM 6176 C C . ALA B 1 86 ? 1.26442 -13.44278 -11.38524 1.000 35.30252 66 ALA B C 1
ATOM 6177 O O . ALA B 1 86 ? 0.61256 -13.71535 -12.39637 1.000 40.71637 66 ALA B O 1
ATOM 6184 N N . HIS B 1 87 ? 1.51850 -14.34873 -10.43170 1.000 35.49050 67 HIS B N 1
ATOM 6185 C CA . HIS B 1 87 ? 1.19407 -15.75901 -10.60918 1.000 37.38341 67 HIS B CA 1
ATOM 6186 C C . HIS B 1 87 ? 0.49021 -16.33405 -9.39062 1.000 38.40582 67 HIS B C 1
ATOM 6187 O O . HIS B 1 87 ? 0.52796 -17.55172 -9.18277 1.000 39.39939 67 HIS B O 1
ATOM 6201 N N . ILE B 1 88 ? -0.16787 -15.48371 -8.60158 1.000 36.47936 68 ILE B N 1
ATOM 6202 C CA . ILE B 1 88 ? -0.66236 -15.88669 -7.28837 1.000 35.91299 68 ILE B CA 1
ATOM 6203 C C . ILE B 1 88 ? -1.67122 -17.02546 -7.40275 1.000 38.89968 68 ILE B C 1
ATOM 6204 O O . ILE B 1 88 ? -1.61644 -18.00154 -6.64375 1.000 40.27182 68 ILE B O 1
ATOM 6220 N N . ASP B 1 89 ? -2.62907 -16.90370 -8.32000 1.000 41.38556 69 ASP B N 1
ATOM 6221 C CA . ASP B 1 89 ? -3.72662 -17.86854 -8.34671 1.000 43.39046 69 ASP B CA 1
ATOM 6222 C C . ASP B 1 89 ? -3.23664 -19.25585 -8.74524 1.000 43.84050 69 ASP B C 1
ATOM 6223 O O . ASP B 1 89 ? -3.68103 -20.2670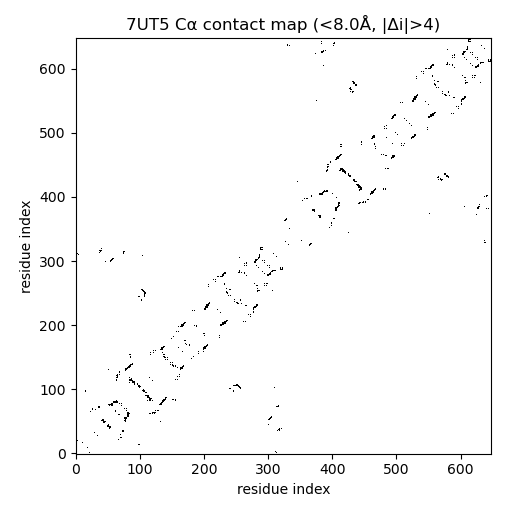6 -8.18174 1.000 44.73763 69 ASP B O 1
ATOM 6232 N N . ALA B 1 90 ? -2.32037 -19.32694 -9.70565 1.000 41.66191 70 ALA B N 1
ATOM 6233 C CA . ALA B 1 90 ? -1.79926 -20.62294 -10.12002 1.000 42.88807 70 ALA B CA 1
ATOM 6234 C C . ALA B 1 90 ? -0.89042 -21.21569 -9.05501 1.000 38.63729 70 ALA B C 1
ATOM 6235 O O . ALA B 1 90 ? -0.91362 -22.42914 -8.81909 1.000 38.64144 70 ALA B O 1
ATOM 6242 N N . LEU B 1 91 ? -0.08356 -20.37562 -8.39354 1.000 38.39415 71 LEU B N 1
ATOM 6243 C CA . LEU B 1 91 ? 0.77014 -20.86763 -7.31771 1.000 38.80708 71 LEU B CA 1
ATOM 6244 C C . LEU B 1 91 ? -0.05906 -21.35078 -6.13303 1.000 36.75459 71 LEU B C 1
ATOM 6245 O O . LEU B 1 91 ? 0.28277 -22.36061 -5.50397 1.000 37.78918 71 LEU B O 1
ATOM 6261 N N . ALA B 1 92 ? -1.16044 -20.65874 -5.81690 1.000 36.47963 72 ALA B N 1
ATOM 6262 C CA . ALA B 1 92 ? -2.00517 -21.10349 -4.71434 1.000 38.49491 72 ALA B CA 1
ATOM 6263 C C . ALA B 1 92 ? -2.57814 -22.48957 -4.97636 1.000 40.28164 72 ALA B C 1
ATOM 6264 O O . ALA B 1 92 ? -2.81729 -23.25498 -4.03052 1.000 39.34209 72 ALA B O 1
ATOM 6271 N N . GLY B 1 93 ? -2.80316 -22.83419 -6.24227 1.000 38.28683 73 GLY B N 1
ATOM 6272 C CA . GLY B 1 93 ? -3.26522 -24.16525 -6.58249 1.000 42.61085 73 GLY B CA 1
ATOM 6273 C C . GLY B 1 93 ? -2.27961 -25.26702 -6.25542 1.000 43.09668 73 GLY B C 1
ATOM 6274 O O . GLY B 1 93 ? -2.66931 -26.43969 -6.25090 1.000 45.70399 73 GLY B O 1
ATOM 6278 N N . LEU B 1 94 ? -1.02105 -24.93287 -5.98504 1.000 39.30177 74 LEU B N 1
ATOM 6279 C CA . LEU B 1 94 ? -0.07359 -25.95287 -5.55605 1.000 37.98407 74 LEU B CA 1
ATOM 6280 C C . LEU B 1 94 ? -0.26319 -26.35038 -4.09210 1.000 41.83547 74 LEU B C 1
ATOM 6281 O O . LEU B 1 94 ? 0.36134 -27.31929 -3.64267 1.000 39.47323 74 LEU B O 1
ATOM 6297 N N . GLY B 1 95 ? -1.09181 -25.62378 -3.34081 1.000 39.03935 75 GLY B N 1
ATOM 6298 C CA . GLY B 1 95 ? -1.47161 -26.02830 -2.00245 1.000 38.74807 75 GLY B CA 1
ATOM 6299 C C . GLY B 1 95 ? -0.78604 -25.30568 -0.86314 1.000 34.87719 75 GLY B C 1
ATOM 6300 O O . GLY B 1 95 ? -0.96083 -25.71367 0.29225 1.000 36.01175 75 GLY B O 1
ATOM 6304 N N . PHE B 1 96 ? -0.01904 -24.25460 -1.14062 1.000 33.82457 76 PHE B N 1
ATOM 6305 C CA . PHE B 1 96 ? 0.64003 -23.51981 -0.06775 1.000 30.16499 76 PHE B CA 1
ATOM 6306 C C . PHE B 1 96 ? -0.38162 -23.02994 0.94848 1.000 34.32804 76 PHE B C 1
ATOM 6307 O O . PHE B 1 96 ? -1.49062 -22.63489 0.58978 1.000 35.11625 76 PHE B O 1
ATOM 6324 N N . GLY B 1 97 ? 0.01556 -23.03709 2.22168 1.000 33.58237 77 GLY B N 1
ATOM 6325 C CA . GLY B 1 97 ? -0.78025 -22.39880 3.25781 1.000 35.13578 77 GLY B CA 1
ATOM 6326 C C . GLY B 1 97 ? -0.71147 -20.89051 3.21771 1.000 33.61289 77 GLY B C 1
ATOM 6327 O O . GLY B 1 97 ? -1.62991 -20.22508 3.71075 1.000 34.39991 77 GLY B O 1
ATOM 6331 N N . PHE B 1 98 ? 0.35917 -20.33947 2.64329 1.000 33.56629 78 PHE B N 1
ATOM 6332 C CA . PHE B 1 98 ? 0.49513 -18.90223 2.46086 1.000 32.14915 78 PHE B CA 1
ATOM 6333 C C . PHE B 1 98 ? 1.51434 -18.64760 1.35676 1.000 28.81341 78 PHE B C 1
ATOM 6334 O O . PHE B 1 98 ? 2.31838 -19.51904 1.01294 1.000 30.05420 78 PHE B O 1
ATOM 6351 N N . ILE B 1 99 ? 1.44052 -17.44977 0.77978 1.000 29.74329 79 ILE B N 1
ATOM 6352 C CA . ILE B 1 99 ? 2.25813 -17.07391 -0.35851 1.000 28.37516 79 ILE B CA 1
ATOM 6353 C C . ILE B 1 99 ? 2.88808 -15.72443 -0.06233 1.000 28.63543 79 ILE B C 1
ATOM 6354 O O . ILE B 1 99 ? 2.17482 -14.77127 0.25413 1.000 29.16865 79 ILE B O 1
ATOM 6370 N N . GLU B 1 100 ? 4.21017 -15.63828 -0.19082 1.000 29.05534 80 GLU B N 1
ATOM 6371 C CA . GLU B 1 100 ? 4.92099 -14.37178 -0.03341 1.000 27.54349 80 GLU B CA 1
ATOM 6372 C C . GLU B 1 100 ? 5.37922 -13.90789 -1.40260 1.000 28.92850 80 GLU B C 1
ATOM 6373 O O . GLU B 1 100 ? 6.07363 -14.64355 -2.10986 1.000 29.28781 80 GLU B O 1
ATOM 6385 N N . ILE B 1 101 ? 4.97093 -12.70244 -1.77842 1.000 25.97237 81 ILE B N 1
ATOM 6386 C CA . ILE B 1 101 ? 5.37456 -12.08245 -3.02966 1.000 28.78735 81 ILE B CA 1
ATOM 6387 C C . ILE B 1 101 ? 6.34499 -10.93909 -2.73014 1.000 28.54112 81 ILE B C 1
ATOM 6388 O O . ILE B 1 101 ? 6.48609 -10.48867 -1.59381 1.000 27.48914 81 ILE B O 1
ATOM 6404 N N . GLY B 1 102 ? 7.04202 -10.48505 -3.78247 1.000 29.10124 82 GLY B N 1
ATOM 6405 C CA . GLY B 1 102 ? 8.17434 -9.57510 -3.62244 1.000 30.77112 82 GLY B CA 1
ATOM 6406 C C . GLY B 1 102 ? 9.48907 -10.32811 -3.72824 1.000 30.79853 82 GLY B C 1
ATOM 6407 O O . GLY B 1 102 ? 9.52703 -11.51427 -4.06563 1.000 29.81039 82 GLY B O 1
ATOM 6411 N N . THR B 1 103 ? 10.59342 -9.64576 -3.40578 1.000 29.51413 83 THR B N 1
ATOM 6412 C CA . THR B 1 103 ? 10.62579 -8.26476 -2.92743 1.000 28.90272 83 THR B CA 1
ATOM 6413 C C . THR B 1 103 ? 10.23781 -7.25008 -3.99137 1.000 29.09460 83 THR B C 1
ATOM 6414 O O . THR B 1 103 ? 10.70191 -7.29848 -5.14011 1.000 30.85019 83 THR B O 1
ATOM 6425 N N . ILE B 1 104 ? 9.39800 -6.30259 -3.57108 1.000 28.00107 84 ILE B N 1
ATOM 6426 C CA . ILE B 1 104 ? 8.92404 -5.22304 -4.43445 1.000 31.42779 84 ILE B CA 1
ATOM 6427 C C . ILE B 1 104 ? 9.51020 -3.90660 -3.94114 1.000 29.81099 84 ILE B C 1
ATOM 6428 O O . ILE B 1 104 ? 9.71273 -3.71384 -2.73585 1.000 29.32156 84 ILE B O 1
ATOM 6444 N N . THR B 1 105 ? 9.79283 -2.99754 -4.87390 1.000 30.09495 85 THR B N 1
ATOM 6445 C CA . THR B 1 105 ? 10.32576 -1.68064 -4.55105 1.000 31.78608 85 THR B CA 1
ATOM 6446 C C . THR B 1 105 ? 9.37900 -0.57271 -5.03288 1.000 31.70902 85 THR B C 1
ATOM 6447 O O . THR B 1 105 ? 8.48492 -0.82498 -5.84716 1.000 33.21092 85 THR B O 1
ATOM 6458 N N . PRO B 1 106 ? 9.54462 0.66291 -4.55126 1.000 33.05552 86 PRO B N 1
ATOM 6459 C CA . PRO B 1 106 ? 8.58479 1.70918 -4.95453 1.000 36.87155 86 PRO B CA 1
ATOM 6460 C C . PRO B 1 106 ? 8.47864 1.89575 -6.45407 1.000 38.78321 86 PRO B C 1
ATOM 6461 O O . PRO B 1 106 ? 7.36704 2.02152 -6.98553 1.000 37.16717 86 PRO B O 1
ATOM 6472 N N . ARG B 1 107 ? 9.60057 1.90470 -7.15543 1.000 36.86115 87 ARG B N 1
ATOM 6473 C CA . ARG B 1 107 ? 9.62529 2.04172 -8.60244 1.000 36.17629 87 ARG B CA 1
ATOM 6474 C C . ARG B 1 107 ? 10.13886 0.76217 -9.23753 1.000 35.78811 87 ARG B C 1
ATOM 6475 O O . ARG B 1 107 ? 10.85144 -0.01941 -8.59889 1.000 36.51459 87 ARG B O 1
ATOM 6496 N N . PRO B 1 108 ? 9.78137 0.49833 -10.49563 1.000 37.65398 88 PRO B N 1
ATOM 6497 C CA . PRO B 1 108 ? 10.35814 -0.66213 -11.18143 1.000 36.18072 88 PRO B CA 1
ATOM 6498 C C . PRO B 1 108 ? 11.86204 -0.50141 -11.30043 1.000 38.10946 88 PRO B C 1
ATOM 6499 O O . PRO B 1 108 ? 12.39160 0.61189 -11.32124 1.000 42.15312 88 PRO B O 1
ATOM 6510 N N . GLN B 1 109 ? 12.55707 -1.63472 -11.39305 1.000 37.19394 89 GLN B N 1
ATOM 6511 C CA . GLN B 1 109 ? 13.98196 -1.61003 -11.69449 1.000 39.15062 89 GLN B CA 1
ATOM 6512 C C . GLN B 1 109 ? 14.36947 -2.95543 -12.29650 1.000 36.86710 89 GLN B C 1
ATOM 6513 O O . GLN B 1 109 ? 13.74088 -3.98329 -12.01393 1.000 37.25931 89 GLN B O 1
ATOM 6527 N N . SER B 1 110 ? 15.42280 -2.92716 -13.11397 1.000 41.07216 90 SER B N 1
ATOM 6528 C CA . SER B 1 110 ? 15.77398 -4.06301 -13.95084 1.000 39.86842 90 SER B CA 1
ATOM 6529 C C . SER B 1 110 ? 16.58228 -5.12005 -13.21992 1.000 44.18466 90 SER B C 1
ATOM 6530 O O . SER B 1 110 ? 16.65507 -6.26000 -13.69997 1.000 42.65917 90 SER B O 1
ATOM 6538 N N . GLY B 1 111 ? 17.20276 -4.77296 -12.09908 1.000 38.14263 91 GLY B N 1
ATOM 6539 C CA . GLY B 1 111 ? 18.12631 -5.66858 -11.43844 1.000 42.08899 91 GLY B CA 1
ATOM 6540 C C . GLY B 1 111 ? 19.48988 -5.68053 -12.11669 1.000 42.38101 91 GLY B C 1
ATOM 6541 O O . GLY B 1 111 ? 19.83343 -4.82085 -12.93899 1.000 43.22839 91 GLY B O 1
ATOM 6545 N N . ASN B 1 112 ? 20.27615 -6.69161 -11.75848 1.000 42.37790 92 ASN B N 1
ATOM 6546 C CA . ASN B 1 112 ? 21.63634 -6.80535 -12.25455 1.000 43.98395 92 ASN B CA 1
ATOM 6547 C C . ASN B 1 112 ? 21.65273 -7.33456 -13.68317 1.000 46.25970 92 ASN B C 1
ATOM 6548 O O . ASN B 1 112 ? 20.68548 -7.94401 -14.14566 1.000 44.30089 92 ASN B O 1
ATOM 6559 N N . PRO B 1 113 ? 22.75278 -7.12990 -14.40459 1.000 49.79429 93 PRO B N 1
ATOM 6560 C CA . PRO B 1 113 ? 22.84382 -7.68715 -15.75645 1.000 48.59099 93 PRO B CA 1
ATOM 6561 C C . PRO B 1 113 ? 22.94181 -9.20264 -15.73620 1.000 49.82936 93 PRO B C 1
ATOM 6562 O O . PRO B 1 113 ? 23.41707 -9.81032 -14.77110 1.000 47.41880 93 PRO B O 1
ATOM 6573 N N . LYS B 1 114 ? 22.47583 -9.81196 -16.82779 1.000 47.73695 94 LYS B N 1
ATOM 6574 C CA . LYS B 1 114 ? 22.47965 -11.25759 -16.98440 1.000 45.97219 94 LYS B CA 1
ATOM 6575 C C . LYS B 1 114 ? 23.79720 -11.72573 -17.57517 1.000 51.33307 94 LYS B C 1
ATOM 6576 O O . LYS B 1 114 ? 24.49489 -10.95973 -18.24486 1.000 51.57620 94 LYS B O 1
ATOM 6595 N N . PRO B 1 115 ? 24.17863 -12.99233 -17.33721 1.000 48.34652 95 PRO B N 1
ATOM 6596 C CA . PRO B 1 115 ? 23.47201 -13.98567 -16.51832 1.000 49.42846 95 PRO B CA 1
ATOM 6597 C C . PRO B 1 115 ? 23.56587 -13.67956 -15.03086 1.000 46.88427 95 PRO B C 1
ATOM 6598 O O . PRO B 1 115 ? 24.57073 -13.13877 -14.55908 1.000 46.51358 95 PRO B O 1
ATOM 6609 N N . ARG B 1 116 ? 22.50513 -14.02549 -14.29823 1.000 42.22162 96 ARG B N 1
ATOM 6610 C CA . ARG B 1 116 ? 22.43366 -13.70626 -12.88197 1.000 41.81804 96 ARG B CA 1
ATOM 6611 C C . ARG B 1 116 ? 21.73630 -14.80501 -12.08892 1.000 42.26393 96 ARG B C 1
ATOM 6612 O O . ARG B 1 116 ? 21.46692 -14.60711 -10.90010 1.000 41.44130 96 ARG B O 1
ATOM 6633 N N . LEU B 1 117 ? 21.45428 -15.95315 -12.70923 1.000 41.88132 97 LEU B N 1
ATOM 6634 C CA . LEU B 1 117 ? 20.77237 -17.06390 -12.05584 1.000 37.58844 97 LEU B CA 1
ATOM 6635 C C . LEU B 1 117 ? 21.39335 -18.35365 -12.56766 1.000 38.18025 97 LEU B C 1
ATOM 6636 O O . LEU B 1 117 ? 21.49882 -18.56524 -13.78151 1.000 42.82746 97 LEU B O 1
ATOM 6652 N N . PHE B 1 118 ? 21.82065 -19.19966 -11.63963 1.000 39.47637 98 PHE B N 1
ATOM 6653 C CA . PHE B 1 118 ? 22.64915 -20.34717 -11.98226 1.000 39.95181 98 PHE B CA 1
ATOM 6654 C C . PHE B 1 118 ? 22.16215 -21.56583 -11.22067 1.000 40.19160 98 PHE B C 1
ATOM 6655 O O . PHE B 1 118 ? 21.94550 -21.49904 -10.00582 1.000 39.23614 98 PHE B O 1
ATOM 6672 N N . ARG B 1 119 ? 21.98762 -22.66561 -11.94729 1.000 45.35475 99 ARG B N 1
ATOM 6673 C CA . ARG B 1 119 ? 21.70105 -23.95923 -11.34965 1.000 43.49441 99 ARG B CA 1
ATOM 6674 C C . ARG B 1 119 ? 23.01346 -24.70748 -11.15406 1.000 44.52505 99 ARG B C 1
ATOM 6675 O O . ARG B 1 119 ? 23.84708 -24.77158 -12.06826 1.000 46.64282 99 ARG B O 1
ATOM 6696 N N . ILE B 1 120 ? 23.19944 -25.25735 -9.96115 1.000 47.43170 100 ILE B N 1
ATOM 6697 C CA . ILE B 1 120 ? 24.28168 -26.20137 -9.68977 1.000 47.72069 100 ILE B CA 1
ATOM 6698 C C . ILE B 1 120 ? 23.61711 -27.53493 -9.36050 1.000 48.39363 100 ILE B C 1
ATOM 6699 O O . ILE B 1 120 ? 23.45808 -27.87447 -8.17834 1.000 44.99792 100 ILE B O 1
ATOM 6715 N N . PRO B 1 121 ? 23.20443 -28.30607 -10.36930 1.000 46.69923 101 PRO B N 1
ATOM 6716 C CA . PRO B 1 121 ? 22.39264 -29.50277 -10.09511 1.000 44.49477 101 PRO B CA 1
ATOM 6717 C C . PRO B 1 121 ? 23.09859 -30.55072 -9.25718 1.000 51.75299 101 PRO B C 1
ATOM 6718 O O . PRO B 1 121 ? 22.43602 -31.24117 -8.47496 1.000 47.33004 101 PRO B O 1
ATOM 6729 N N . GLU B 1 122 ? 24.41884 -30.70618 -9.41018 1.000 49.04452 102 GLU B N 1
ATOM 6730 C CA . GLU B 1 122 ? 25.12858 -31.73897 -8.66100 1.000 59.67729 102 GLU B CA 1
ATOM 6731 C C . GLU B 1 122 ? 24.94058 -31.56628 -7.15831 1.000 52.87886 102 GLU B C 1
ATOM 6732 O O . GLU B 1 122 ? 25.02139 -32.54477 -6.40359 1.000 53.97254 102 GLU B O 1
ATOM 6744 N N . ALA B 1 123 ? 24.69600 -30.33519 -6.70936 1.000 52.09956 103 ALA B N 1
ATOM 6745 C CA . ALA B 1 123 ? 24.51422 -30.02007 -5.30154 1.000 46.75082 103 ALA B CA 1
ATOM 6746 C C . ALA B 1 123 ? 23.07427 -29.65722 -4.96963 1.000 44.34119 103 ALA B C 1
ATOM 6747 O O . ALA B 1 123 ? 22.79890 -29.23051 -3.84258 1.000 46.15711 103 ALA B O 1
ATOM 6754 N N . LYS B 1 124 ? 22.15421 -29.81131 -5.92274 1.000 44.38216 104 LYS B N 1
ATOM 6755 C CA . LYS B 1 124 ? 20.77041 -29.35734 -5.76650 1.000 43.44168 104 LYS B CA 1
ATOM 6756 C C . LYS B 1 124 ? 20.73369 -27.93791 -5.20442 1.000 39.55777 104 LYS B C 1
ATOM 6757 O O . LYS B 1 124 ? 20.04834 -27.64019 -4.22512 1.000 40.85477 104 LYS B O 1
ATOM 6776 N N . ALA B 1 125 ? 21.49308 -27.05400 -5.84933 1.000 39.68634 105 ALA B N 1
ATOM 6777 C CA . ALA B 1 125 ? 21.72607 -25.71277 -5.34410 1.000 41.51194 105 ALA B CA 1
ATOM 6778 C C . ALA B 1 125 ? 21.43065 -24.69224 -6.42870 1.000 37.10140 105 ALA B C 1
ATOM 6779 O O . ALA B 1 125 ? 21.36140 -25.01773 -7.61651 1.000 40.07886 105 ALA B O 1
ATOM 6786 N N . ILE B 1 126 ? 21.26045 -23.44554 -5.98856 1.000 36.74300 106 ILE B N 1
ATOM 6787 C CA . ILE B 1 126 ? 21.06039 -22.29650 -6.86231 1.000 34.91727 106 ILE B CA 1
ATOM 6788 C C . ILE B 1 126 ? 21.95781 -21.17775 -6.35029 1.000 37.69625 106 ILE B C 1
ATOM 6789 O O . ILE B 1 126 ? 22.12591 -21.01809 -5.13822 1.000 37.98564 106 ILE B O 1
ATOM 6805 N N . ILE B 1 127 ? 22.55831 -20.41925 -7.27033 1.000 37.85000 107 ILE B N 1
ATOM 6806 C CA . ILE B 1 127 ? 23.19211 -19.14857 -6.93598 1.000 37.67705 107 ILE B CA 1
ATOM 6807 C C . ILE B 1 127 ? 22.48593 -18.06769 -7.73644 1.000 36.90286 107 ILE B C 1
ATOM 6808 O O . ILE B 1 127 ? 22.28293 -18.22359 -8.94775 1.000 37.41972 107 ILE B O 1
ATOM 6824 N N . ASN B 1 128 ? 22.09692 -16.98597 -7.06812 1.000 37.63199 108 ASN B N 1
ATOM 6825 C CA . ASN B 1 128 ? 21.46997 -15.86399 -7.75243 1.000 33.66868 108 ASN B CA 1
ATOM 6826 C C . ASN B 1 128 ? 22.07151 -14.54062 -7.30040 1.000 37.67682 108 ASN B C 1
ATOM 6827 O O . ASN B 1 128 ? 22.44012 -14.36297 -6.13208 1.000 36.85728 108 ASN B O 1
ATOM 6838 N N . ARG B 1 129 ? 22.15974 -13.61299 -8.24580 1.000 37.55096 109 ARG B N 1
ATOM 6839 C CA . ARG B 1 129 ? 22.39000 -12.20035 -7.95898 1.000 39.52618 109 ARG B CA 1
ATOM 6840 C C . ARG B 1 129 ? 21.38403 -11.38259 -8.76930 1.000 38.18882 109 ARG B C 1
ATOM 6841 O O . ARG B 1 129 ? 21.73942 -10.53207 -9.58755 1.000 40.33068 109 ARG B O 1
ATOM 6862 N N . MET B 1 130 ? 20.09971 -11.66878 -8.54343 1.000 36.57996 110 MET B N 1
ATOM 6863 C CA . MET B 1 130 ? 19.05574 -11.04437 -9.34900 1.000 36.35415 110 MET B CA 1
ATOM 6864 C C . MET B 1 130 ? 19.12694 -9.52825 -9.25772 1.000 36.59431 110 MET B C 1
ATOM 6865 O O . MET B 1 130 ? 18.97190 -8.83243 -10.26693 1.000 36.53274 110 MET B O 1
ATOM 6879 N N . GLY B 1 131 ? 19.36309 -8.99941 -8.06177 1.000 36.26213 111 GLY B N 1
ATOM 6880 C CA . GLY B 1 131 ? 19.44615 -7.55869 -7.90409 1.000 40.18050 111 GLY B CA 1
ATOM 6881 C C . GLY B 1 131 ? 18.11056 -6.87880 -7.71456 1.000 33.93972 111 GLY B C 1
ATOM 6882 O O . GLY B 1 131 ? 17.96264 -5.69994 -8.07864 1.000 36.69979 111 GLY B O 1
ATOM 6886 N N . PHE B 1 132 ? 17.12881 -7.58117 -7.15340 1.000 34.49153 112 PHE B N 1
ATOM 6887 C CA . PHE B 1 132 ? 15.81743 -7.00539 -6.86076 1.000 31.90570 112 PHE B CA 1
ATOM 6888 C C . PHE B 1 132 ? 15.14017 -6.45963 -8.11701 1.000 34.39438 112 PHE B C 1
ATOM 6889 O O . PHE B 1 132 ? 14.59831 -5.35130 -8.13060 1.000 34.78904 112 PHE B O 1
ATOM 6906 N N . ASN B 1 133 ? 15.18349 -7.25041 -9.18662 1.000 34.06984 113 ASN B N 1
ATOM 6907 C CA . ASN B 1 133 ? 14.40364 -6.94745 -10.38046 1.000 35.33925 113 ASN B CA 1
ATOM 6908 C C . ASN B 1 133 ? 12.91732 -7.05658 -10.04026 1.000 34.90614 113 ASN B C 1
ATOM 6909 O O . ASN B 1 133 ? 12.48178 -8.04793 -9.45226 1.000 37.25429 113 ASN B O 1
ATOM 6920 N N . ASN B 1 134 ? 12.14159 -6.03026 -10.38592 1.000 33.18158 114 ASN B N 1
ATOM 6921 C CA . ASN B 1 134 ? 10.70605 -6.06121 -10.12666 1.000 35.55824 114 ASN B CA 1
ATOM 6922 C C . ASN B 1 134 ? 10.02652 -4.92257 -10.87595 1.000 33.52700 114 ASN B C 1
ATOM 6923 O O . ASN B 1 134 ? 10.67709 -3.97561 -11.33275 1.000 36.02580 114 ASN B O 1
ATOM 6934 N N . ASP B 1 135 ? 8.69859 -5.02205 -10.98075 1.000 35.37991 115 ASP B N 1
ATOM 6935 C CA . ASP B 1 135 ? 7.90150 -4.08508 -11.76611 1.000 36.21201 115 ASP B CA 1
ATOM 6936 C C . ASP B 1 135 ? 7.41739 -2.88743 -10.96098 1.000 37.86324 115 ASP B C 1
ATOM 6937 O O . ASP B 1 135 ? 6.71753 -2.03033 -11.51456 1.000 39.18321 115 ASP B O 1
ATOM 6946 N N . GLY B 1 136 ? 7.75649 -2.80558 -9.67871 1.000 35.82875 116 GLY B N 1
ATOM 6947 C CA . GLY B 1 136 ? 7.32220 -1.70271 -8.84798 1.000 34.66110 116 GLY B CA 1
ATOM 6948 C C . GLY B 1 136 ? 6.01656 -1.99482 -8.13712 1.000 36.98554 116 GLY B C 1
ATOM 6949 O O . GLY B 1 136 ? 5.21731 -2.83288 -8.55399 1.000 35.12006 116 GLY B O 1
ATOM 6953 N N . VAL B 1 137 ? 5.80618 -1.26272 -7.04012 1.000 34.23009 117 VAL B N 1
ATOM 6954 C CA . VAL B 1 137 ? 4.72196 -1.57993 -6.10726 1.000 34.36225 117 VAL B CA 1
ATOM 6955 C C . VAL B 1 137 ? 3.35728 -1.31631 -6.73705 1.000 34.79184 117 VAL B C 1
ATOM 6956 O O . VAL B 1 137 ? 2.39683 -2.05685 -6.49466 1.000 35.04383 117 VAL B O 1
ATOM 6969 N N . ASP B 1 138 ? 3.24603 -0.27517 -7.56969 1.000 37.62321 118 ASP B N 1
ATOM 6970 C CA . ASP B 1 138 ? 1.96333 -0.00098 -8.21231 1.000 36.56614 118 ASP B CA 1
ATOM 6971 C C . ASP B 1 138 ? 1.51381 -1.17608 -9.07511 1.000 39.39024 118 ASP B C 1
ATOM 6972 O O . ASP B 1 138 ? 0.34413 -1.57475 -9.03544 1.000 41.71758 118 ASP B O 1
ATOM 6981 N N . LYS B 1 139 ? 2.43076 -1.75107 -9.85116 1.000 36.51712 119 LYS B N 1
ATOM 6982 C CA . LYS B 1 139 ? 2.08210 -2.90026 -10.68523 1.000 38.73407 119 LYS B CA 1
ATOM 6983 C C . LYS B 1 139 ? 1.73045 -4.11377 -9.83211 1.000 38.72563 119 LYS B C 1
ATOM 6984 O O . LYS B 1 139 ? 0.80368 -4.86448 -10.16412 1.000 39.41904 119 LYS B O 1
ATOM 7003 N N . LEU B 1 140 ? 2.46497 -4.33098 -8.73586 1.000 34.50086 120 LEU B N 1
ATOM 7004 C CA . LEU B 1 140 ? 2.14509 -5.45482 -7.85772 1.000 33.80130 120 LEU B CA 1
ATOM 7005 C C . LEU B 1 140 ? 0.72446 -5.32727 -7.32813 1.000 33.34797 120 LEU B C 1
ATOM 7006 O O . LEU B 1 140 ? -0.02412 -6.31189 -7.28829 1.000 39.13583 120 LEU B O 1
ATOM 7022 N N . ILE B 1 141 ? 0.32831 -4.11745 -6.92616 1.000 35.28359 121 ILE B N 1
ATOM 7023 C CA . ILE B 1 141 ? -1.01135 -3.92670 -6.37691 1.000 36.88635 121 ILE B CA 1
ATOM 7024 C C . ILE B 1 141 ? -2.06685 -4.22347 -7.43368 1.000 41.28170 121 ILE B C 1
ATOM 7025 O O . ILE B 1 141 ? -3.10408 -4.83399 -7.14154 1.000 42.65753 121 ILE B O 1
ATOM 7041 N N . GLU B 1 142 ? -1.82611 -3.79971 -8.67793 1.000 39.03058 122 GLU B N 1
ATOM 7042 C CA . GLU B 1 142 ? -2.76045 -4.12642 -9.75105 1.000 41.44904 122 GLU B CA 1
ATOM 7043 C C . GLU B 1 142 ? -2.84703 -5.63425 -9.95662 1.000 44.45467 122 GLU B C 1
ATOM 7044 O O . GLU B 1 142 ? -3.93153 -6.17582 -10.20443 1.000 45.88689 122 GLU B O 1
ATOM 7056 N N . ASN B 1 143 ? -1.71333 -6.32741 -9.86134 1.000 43.66165 123 ASN B N 1
ATOM 7057 C CA . ASN B 1 143 ? -1.71968 -7.77941 -9.99366 1.000 38.86155 123 ASN B CA 1
ATOM 7058 C C . ASN B 1 143 ? -2.51766 -8.42323 -8.86921 1.000 41.91418 123 ASN B C 1
ATOM 7059 O O . ASN B 1 143 ? -3.33765 -9.31831 -9.10999 1.000 43.61253 123 ASN B O 1
ATOM 7070 N N . VAL B 1 144 ? -2.27192 -7.98925 -7.62806 1.000 39.98455 124 VAL B N 1
ATOM 7071 C CA . VAL B 1 144 ? -2.99832 -8.53314 -6.48165 1.000 42.80995 124 VAL B CA 1
ATOM 7072 C C . VAL B 1 144 ? -4.49483 -8.28007 -6.63875 1.000 45.04018 124 VAL B C 1
ATOM 7073 O O . VAL B 1 144 ? -5.31651 -9.18738 -6.46895 1.000 44.68675 124 VAL B O 1
ATOM 7086 N N . LYS B 1 145 ? -4.86695 -7.04037 -6.97400 1.000 43.71799 125 LYS B N 1
ATOM 7087 C CA . LYS B 1 145 ? -6.27943 -6.72241 -7.17537 1.000 50.04535 125 LYS B CA 1
ATOM 7088 C C . LYS B 1 145 ? -6.91383 -7.64485 -8.21095 1.000 49.65195 125 LYS B C 1
ATOM 7089 O O . LYS B 1 145 ? -8.06415 -8.06959 -8.05620 1.000 50.81584 125 LYS B O 1
ATOM 7108 N N . ALA B 1 146 ? -6.18796 -7.95903 -9.27867 1.000 45.93867 126 ALA B N 1
ATOM 7109 C CA . ALA B 1 146 ? -6.75326 -8.77881 -10.33986 1.000 49.38326 126 ALA B CA 1
ATOM 7110 C C . ALA B 1 146 ? -6.80806 -10.25660 -9.98064 1.000 49.81449 126 ALA B C 1
ATOM 7111 O O . ALA B 1 146 ? -7.48820 -11.01828 -10.67300 1.000 51.31935 126 ALA B O 1
ATOM 7118 N N . SER B 1 147 ? -6.12272 -10.67631 -8.92295 1.000 48.71985 127 SER B N 1
ATOM 7119 C CA . SER B 1 147 ? -6.10928 -12.08044 -8.54547 1.000 48.26236 127 SER B CA 1
ATOM 7120 C C . SER B 1 147 ? -7.37139 -12.44007 -7.77275 1.000 48.56865 127 SER B C 1
ATOM 7121 O O . SER B 1 147 ? -7.97140 -11.60531 -7.08836 1.000 48.98306 127 SER B O 1
ATOM 7129 N N . LYS B 1 148 ? -7.77529 -13.69935 -7.89233 1.000 51.71564 128 LYS B N 1
ATOM 7130 C CA . LYS B 1 148 ? -8.88969 -14.21456 -7.11180 1.000 54.58815 128 LYS B CA 1
ATOM 7131 C C . LYS B 1 148 ? -8.44893 -14.73423 -5.75201 1.000 53.46663 128 LYS B C 1
ATOM 7132 O O . LYS B 1 148 ? -9.30083 -14.98013 -4.89292 1.000 57.05999 128 LYS B O 1
ATOM 7151 N N . PHE B 1 149 ? -7.14345 -14.88174 -5.53469 1.000 48.31384 129 PHE B N 1
ATOM 7152 C CA . PHE B 1 149 ? -6.63715 -15.38351 -4.26672 1.000 49.50395 129 PHE B CA 1
ATOM 7153 C C . PHE B 1 149 ? -7.10820 -14.50089 -3.12045 1.000 49.80717 129 PHE B C 1
ATOM 7154 O O . PHE B 1 149 ? -6.97780 -13.27545 -3.16792 1.000 55.13244 129 PHE B O 1
ATOM 7171 N N . ARG B 1 150 ? -7.66067 -15.13411 -2.08586 1.000 53.36995 130 ARG B N 1
ATOM 7172 C CA . ARG B 1 150 ? -8.01741 -14.43876 -0.85494 1.000 59.36717 130 ARG B CA 1
ATOM 7173 C C . ARG B 1 150 ? -7.46318 -15.15669 0.37255 1.000 55.02127 130 ARG B C 1
ATOM 7174 O O . ARG B 1 150 ? -7.98395 -14.97960 1.47879 1.000 51.30473 130 ARG B O 1
ATOM 7195 N N . GLY B 1 151 ? -6.41935 -15.96314 0.19779 1.000 42.77890 131 GLY B N 1
ATOM 7196 C CA . GLY B 1 151 ? -5.74086 -16.59666 1.30691 1.000 41.18683 131 GLY B CA 1
ATOM 7197 C C . GLY B 1 151 ? -4.71382 -15.67167 1.93021 1.000 36.99131 131 GLY B C 1
ATOM 7198 O O . GLY B 1 151 ? -4.78855 -14.44347 1.82037 1.000 40.81451 131 GLY B O 1
ATOM 7202 N N . ILE B 1 152 ? -3.73597 -16.28004 2.59550 1.000 34.69255 132 ILE B N 1
ATOM 7203 C CA . ILE B 1 152 ? -2.73317 -15.53201 3.34991 1.000 34.10469 132 ILE B CA 1
ATOM 7204 C C . ILE B 1 152 ? -1.63970 -15.06960 2.38411 1.000 33.34737 132 ILE B C 1
ATOM 7205 O O . ILE B 1 152 ? -0.92218 -15.88598 1.79133 1.000 31.55336 132 ILE B O 1
ATOM 7221 N N . LEU B 1 153 ? -1.53179 -13.74732 2.20320 1.000 30.78554 133 LEU B N 1
ATOM 7222 C CA . LEU B 1 153 ? -0.62133 -13.14103 1.24010 1.000 30.29547 133 LEU B CA 1
ATOM 7223 C C . LEU B 1 153 ? 0.38200 -12.26052 1.97631 1.000 32.74383 133 LEU B C 1
ATOM 7224 O O . LEU B 1 153 ? 0.01618 -11.22884 2.55005 1.000 31.77306 133 LEU B O 1
ATOM 7240 N N . GLY B 1 154 ? 1.64585 -12.66440 1.96687 1.000 29.59453 134 GLY B N 1
ATOM 7241 C CA . GLY B 1 154 ? 2.70612 -11.83339 2.49758 1.000 28.10229 134 GLY B CA 1
ATOM 7242 C C . GLY B 1 154 ? 3.28525 -10.99492 1.37054 1.000 26.64230 134 GLY B C 1
ATOM 7243 O O . GLY B 1 154 ? 3.36857 -11.44098 0.23613 1.000 28.36573 134 GLY B O 1
ATOM 7247 N N . ILE B 1 155 ? 3.63330 -9.75859 1.69520 1.000 27.54285 135 ILE B N 1
ATOM 7248 C CA . ILE B 1 155 ? 4.23705 -8.84212 0.73467 1.000 25.70461 135 ILE B CA 1
ATOM 7249 C C . ILE B 1 155 ? 5.55822 -8.38352 1.31544 1.000 25.57293 135 ILE B C 1
ATOM 7250 O O . ILE B 1 155 ? 5.59967 -7.78412 2.39805 1.000 27.51302 135 ILE B O 1
ATOM 7266 N N . ASN B 1 156 ? 6.63372 -8.65489 0.57758 1.000 27.68976 136 ASN B N 1
ATOM 7267 C CA . ASN B 1 156 ? 7.99854 -8.35993 0.99171 1.000 27.23262 136 ASN B CA 1
ATOM 7268 C C . ASN B 1 156 ? 8.42426 -7.07533 0.29200 1.000 27.40995 136 ASN B C 1
ATOM 7269 O O . ASN B 1 156 ? 8.40422 -6.99669 -0.94259 1.000 28.38684 136 ASN B O 1
ATOM 7280 N N . ILE B 1 157 ? 8.77192 -6.05586 1.08340 1.000 31.21472 137 ILE B N 1
ATOM 7281 C CA . ILE B 1 157 ? 8.97282 -4.70391 0.57450 1.000 30.35779 137 ILE B CA 1
ATOM 7282 C C . ILE B 1 157 ? 10.42323 -4.29210 0.75525 1.000 31.63283 137 ILE B C 1
ATOM 7283 O O . ILE B 1 157 ? 11.06075 -4.62968 1.75753 1.000 31.97957 137 ILE B O 1
ATOM 7299 N N . GLY B 1 158 ? 10.93115 -3.53639 -0.21473 1.000 30.20320 138 GLY B N 1
ATOM 7300 C CA . GLY B 1 158 ? 12.32148 -3.13418 -0.20797 1.000 35.13399 138 GLY B CA 1
ATOM 7301 C C . GLY B 1 158 ? 12.51903 -1.73408 -0.73941 1.000 34.26703 138 GLY B C 1
ATOM 7302 O O . GLY B 1 158 ? 11.56373 -0.96526 -0.88316 1.000 37.93824 138 GLY B O 1
ATOM 7306 N N . LYS B 1 159 ? 13.76474 -1.38846 -1.01172 1.000 37.51703 139 LYS B N 1
ATOM 7307 C CA . LYS B 1 159 ? 14.11391 -0.06398 -1.48970 1.000 40.86040 139 LYS B CA 1
ATOM 7308 C C . LYS B 1 159 ? 14.74074 -0.16158 -2.86950 1.000 41.12894 139 LYS B C 1
ATOM 7309 O O . LYS B 1 159 ? 15.36658 -1.17064 -3.23241 1.000 39.77717 139 LYS B O 1
ATOM 7328 N N . ASN B 1 160 ? 14.56141 0.89851 -3.64729 1.000 41.39955 140 ASN B N 1
ATOM 7329 C CA . ASN B 1 160 ? 15.19889 0.97213 -4.95411 1.000 40.40047 140 ASN B CA 1
ATOM 7330 C C . ASN B 1 160 ? 16.71550 1.08074 -4.80351 1.000 41.33293 140 ASN B C 1
ATOM 7331 O O . ASN B 1 160 ? 17.22671 1.71024 -3.87104 1.000 44.29115 140 ASN B O 1
ATOM 7342 N N . ALA B 1 161 ? 17.43612 0.43910 -5.72309 1.000 42.82338 141 ALA B N 1
ATOM 7343 C CA . ALA B 1 161 ? 18.88926 0.37383 -5.61332 1.000 47.72128 141 ALA B CA 1
ATOM 7344 C C . ALA B 1 161 ? 19.53793 1.74539 -5.73024 1.000 49.54769 141 ALA B C 1
ATOM 7345 O O . ALA B 1 161 ? 20.61590 1.96997 -5.16276 1.000 53.59355 141 ALA B O 1
ATOM 7352 N N . ASP B 1 162 ? 18.92812 2.66557 -6.47287 1.000 48.09533 142 ASP B N 1
ATOM 7353 C CA . ASP B 1 162 ? 19.51363 3.99333 -6.62847 1.000 49.64846 142 ASP B CA 1
ATOM 7354 C C . ASP B 1 162 ? 19.08980 4.97078 -5.53927 1.000 49.90316 142 ASP B C 1
ATOM 7355 O O . ASP B 1 162 ? 19.52165 6.12708 -5.57581 1.000 54.18395 142 ASP B O 1
ATOM 7364 N N . THR B 1 163 ? 18.27975 4.54044 -4.57427 1.000 48.99819 143 THR B N 1
ATOM 7365 C CA . THR B 1 163 ? 17.83910 5.44697 -3.51439 1.000 53.57302 143 THR B CA 1
ATOM 7366 C C . THR B 1 163 ? 18.99547 5.70684 -2.55751 1.000 54.68780 143 THR B C 1
ATOM 7367 O O . THR B 1 163 ? 19.59229 4.75465 -2.04089 1.000 55.99065 143 THR B O 1
ATOM 7378 N N . PRO B 1 164 ? 19.34542 6.96835 -2.29971 1.000 57.65005 144 PRO B N 1
ATOM 7379 C CA . PRO B 1 164 ? 20.45499 7.25003 -1.37950 1.000 61.28281 144 PRO B CA 1
ATOM 7380 C C . PRO B 1 164 ? 20.19510 6.68200 0.00787 1.000 61.68394 144 PRO B C 1
ATOM 7381 O O . PRO B 1 164 ? 19.04800 6.50614 0.42890 1.000 61.66299 144 PRO B O 1
ATOM 7392 N N . VAL B 1 165 ? 21.28473 6.40248 0.72879 1.000 63.62333 145 VAL B N 1
ATOM 7393 C CA . VAL B 1 165 ? 21.15402 5.85828 2.08024 1.000 70.39596 145 VAL B CA 1
ATOM 7394 C C . VAL B 1 165 ? 20.30631 6.77833 2.95093 1.000 66.15457 145 VAL B C 1
ATOM 7395 O O . VAL B 1 165 ? 19.46648 6.31739 3.73373 1.000 62.36062 145 VAL B O 1
ATOM 7408 N N . GLU B 1 166 ? 20.51066 8.09371 2.83068 1.000 62.17508 146 GLU B N 1
ATOM 7409 C CA . GLU B 1 166 ? 19.75431 9.03235 3.65253 1.000 68.47425 146 GLU B CA 1
ATOM 7410 C C . GLU B 1 166 ? 18.26094 9.01648 3.33793 1.000 68.25732 146 GLU B C 1
ATOM 7411 O O . GLU B 1 166 ? 17.46868 9.52859 4.13487 1.000 68.43111 146 GLU B O 1
ATOM 7423 N N . LYS B 1 167 ? 17.85669 8.44330 2.20415 1.000 62.07762 147 LYS B N 1
ATOM 7424 C CA . LYS B 1 167 ? 16.45323 8.38019 1.81437 1.000 60.54078 147 LYS B CA 1
ATOM 7425 C C . LYS B 1 167 ? 15.89956 6.96073 1.86049 1.000 54.48585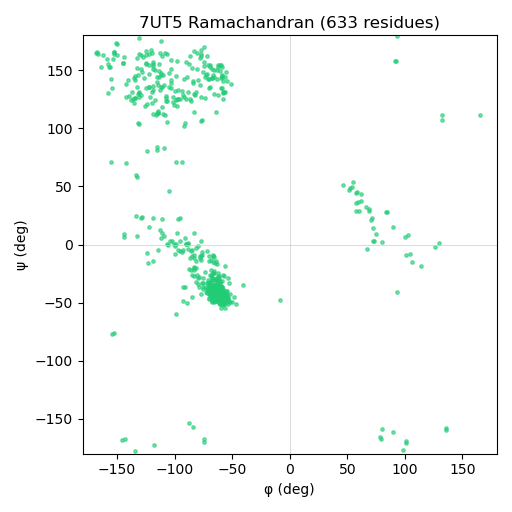 147 LYS B C 1
ATOM 7426 O O . LYS B 1 167 ? 14.77349 6.72848 1.40207 1.000 49.66547 147 LYS B O 1
ATOM 7445 N N . ALA B 1 168 ? 16.65818 6.01308 2.42022 1.000 57.22595 148 ALA B N 1
ATOM 7446 C CA . ALA B 1 168 ? 16.27593 4.60561 2.33822 1.000 51.55559 148 ALA B CA 1
ATOM 7447 C C . ALA B 1 168 ? 14.96443 4.33702 3.06660 1.000 47.84582 148 ALA B C 1
ATOM 7448 O O . ALA B 1 168 ? 14.09468 3.62013 2.55678 1.000 43.84059 148 ALA B O 1
ATOM 7455 N N . VAL B 1 169 ? 14.80385 4.89663 4.26448 1.000 48.06104 149 VAL B N 1
ATOM 7456 C CA . VAL B 1 169 ? 13.59639 4.62329 5.03957 1.000 45.42359 149 VAL B CA 1
ATOM 745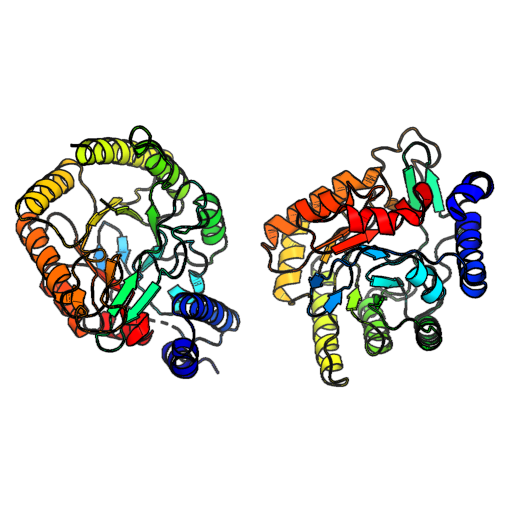7 C C . VAL B 1 169 ? 12.35822 5.04291 4.26201 1.000 43.42757 149 VAL B C 1
ATOM 7458 O O . VAL B 1 169 ? 11.31430 4.38110 4.31819 1.000 40.84416 149 VAL B O 1
ATOM 7471 N N . ASP B 1 170 ? 12.45558 6.14516 3.51486 1.000 42.64072 150 ASP B N 1
ATOM 7472 C CA . ASP B 1 170 ? 11.28839 6.63716 2.79091 1.000 44.90771 150 ASP B CA 1
ATOM 7473 C C . ASP B 1 170 ? 10.78974 5.63888 1.75242 1.000 42.70755 150 ASP B C 1
ATOM 7474 O O . ASP B 1 170 ? 9.58841 5.59298 1.47979 1.000 39.80966 150 ASP B O 1
ATOM 7483 N N . ASP B 1 171 ? 11.68455 4.83073 1.16200 1.000 40.06024 151 ASP B N 1
ATOM 7484 C CA . ASP B 1 171 ? 11.24468 3.79641 0.22567 1.000 37.21110 151 ASP B CA 1
ATOM 7485 C C . ASP B 1 171 ? 10.41517 2.72922 0.93650 1.000 34.92820 151 ASP B C 1
ATOM 7486 O O . ASP B 1 171 ? 9.36518 2.30242 0.43593 1.000 34.67626 151 ASP B O 1
ATOM 7495 N N . TYR B 1 172 ? 10.89183 2.25546 2.09115 1.000 36.45103 152 TYR B N 1
ATOM 7496 C CA . TYR B 1 172 ? 10.12375 1.28348 2.85840 1.000 36.56657 152 TYR B CA 1
ATOM 7497 C C . TYR B 1 172 ? 8.76569 1.85710 3.25695 1.000 35.01363 152 TYR B C 1
ATOM 7498 O O . TYR B 1 172 ? 7.75249 1.15134 3.22837 1.000 34.36653 152 TYR B O 1
ATOM 7516 N N . LEU B 1 173 ? 8.72510 3.14317 3.61602 1.000 34.95959 153 LEU B N 1
ATOM 7517 C CA . LEU B 1 173 ? 7.46065 3.74810 4.03535 1.000 34.17029 153 LEU B CA 1
ATOM 7518 C C . LEU B 1 173 ? 6.48934 3.86142 2.86720 1.000 33.87787 153 LEU B C 1
ATOM 7519 O O . LEU B 1 173 ? 5.28190 3.66876 3.03516 1.000 35.85879 153 LEU B O 1
ATOM 7535 N N . ILE B 1 174 ? 6.99024 4.20146 1.68139 1.000 34.54507 154 ILE B N 1
ATOM 7536 C CA . ILE B 1 174 ? 6.13473 4.22567 0.49555 1.000 39.34114 154 ILE B CA 1
ATOM 7537 C C . ILE B 1 174 ? 5.50184 2.85878 0.26816 1.000 36.94703 154 ILE B C 1
ATOM 7538 O O . ILE B 1 174 ? 4.28508 2.73964 0.09389 1.000 35.48682 154 ILE B O 1
ATOM 7554 N N . CYS B 1 175 ? 6.32211 1.80219 0.24218 1.000 35.61813 155 CYS B N 1
ATOM 7555 C CA . CYS B 1 175 ? 5.76355 0.47106 0.02501 1.000 34.32287 155 CYS B CA 1
ATOM 7556 C C . CYS B 1 175 ? 4.80023 0.09337 1.13993 1.000 31.68474 155 CYS B C 1
ATOM 7557 O O . CYS B 1 175 ? 3.71925 -0.44421 0.87719 1.000 31.31279 155 CYS B O 1
ATOM 7565 N N . LEU B 1 176 ? 5.18330 0.36328 2.38957 1.000 29.71154 156 LEU B N 1
ATOM 7566 C CA . LEU B 1 176 ? 4.33967 0.00153 3.52968 1.000 31.24263 156 LEU B CA 1
ATOM 7567 C C . LEU B 1 176 ? 2.94583 0.59929 3.38885 1.000 32.66177 156 LEU B C 1
ATOM 7568 O O . LEU B 1 176 ? 1.93751 -0.09698 3.55123 1.000 33.35381 156 LEU B O 1
ATOM 7584 N N . GLU B 1 177 ? 2.86041 1.89375 3.07115 1.000 32.27607 157 GLU B N 1
ATOM 7585 C CA . GLU B 1 177 ? 1.53789 2.50984 3.02971 1.000 36.16830 157 GLU B CA 1
ATOM 7586 C C . GLU B 1 177 ? 0.76115 2.10244 1.78001 1.000 36.48093 157 GLU B C 1
ATOM 7587 O O . GLU B 1 177 ? -0.47194 2.01642 1.82719 1.000 37.09740 157 GLU B O 1
ATOM 7599 N N . LYS B 1 178 ? 1.44707 1.79808 0.67381 1.000 37.96311 158 LYS B N 1
ATOM 7600 C CA . LYS B 1 178 ? 0.72720 1.39228 -0.52895 1.000 36.22162 158 LYS B CA 1
ATOM 7601 C C . LYS B 1 178 ? 0.21557 -0.04361 -0.45117 1.000 37.94863 158 LYS B C 1
ATOM 7602 O O . LYS B 1 178 ? -0.85598 -0.33873 -0.99619 1.000 38.60776 158 LYS B O 1
ATOM 7621 N N . VAL B 1 179 ? 0.94238 -0.94498 0.22291 1.000 33.12212 159 VAL B N 1
ATOM 7622 C CA . VAL B 1 179 ? 0.51997 -2.34589 0.26467 1.000 32.61028 159 VAL B CA 1
ATOM 7623 C C . VAL B 1 179 ? -0.30360 -2.70086 1.49828 1.000 32.28595 159 VAL B C 1
ATOM 7624 O O . VAL B 1 179 ? -0.82170 -3.82657 1.58082 1.000 32.18902 159 VAL B O 1
ATOM 7637 N N . TYR B 1 180 ? -0.45633 -1.77701 2.45115 1.000 32.06282 160 TYR B N 1
ATOM 7638 C CA . TYR B 1 180 ? -1.02182 -2.12708 3.75370 1.000 33.33221 160 TYR B CA 1
ATOM 7639 C C . TYR B 1 180 ? -2.37238 -2.82057 3.62111 1.000 36.50046 160 TYR B C 1
ATOM 7640 O O . TYR B 1 180 ? -2.62210 -3.84833 4.26274 1.000 33.39508 160 TYR B O 1
ATOM 7658 N N . ASN B 1 181 ? -3.25703 -2.27472 2.78844 1.000 34.99133 161 ASN B N 1
ATOM 7659 C CA . ASN B 1 181 ? -4.61804 -2.77996 2.66983 1.000 40.45824 161 ASN B CA 1
ATOM 7660 C C . ASN B 1 181 ? -4.74455 -3.96734 1.73560 1.000 43.77451 161 ASN B C 1
ATOM 7661 O O . ASN B 1 181 ? -5.87431 -4.35738 1.41140 1.000 42.91609 161 ASN B O 1
ATOM 7672 N N . TYR B 1 182 ? -3.62601 -4.53777 1.29956 1.000 38.39395 162 TYR B N 1
ATOM 7673 C CA . TYR B 1 182 ? -3.62788 -5.70310 0.43537 1.000 38.05752 162 TYR B CA 1
ATOM 7674 C C . TYR B 1 182 ? -2.84114 -6.86517 1.00707 1.000 37.72469 162 TYR B C 1
ATOM 7675 O O . TYR B 1 182 ? -2.88248 -7.95910 0.42755 1.000 40.30919 162 TYR B O 1
ATOM 7693 N N . ALA B 1 183 ? -2.13090 -6.66867 2.11291 1.000 35.25550 163 ALA B N 1
ATOM 7694 C CA . ALA B 1 183 ? -1.24164 -7.67923 2.66901 1.000 33.04836 163 ALA B CA 1
ATOM 7695 C C . ALA B 1 183 ? -1.87021 -8.35437 3.87759 1.000 33.31023 163 ALA B C 1
ATOM 7696 O O . ALA B 1 183 ? -2.54211 -7.70790 4.69015 1.000 32.64402 163 ALA B O 1
ATOM 7703 N N . SER B 1 184 ? -1.64869 -9.66507 3.99039 1.000 32.16714 164 SER B N 1
ATOM 7704 C CA . SER B 1 184 ? -1.93957 -10.36310 5.23393 1.000 30.63563 164 SER B CA 1
ATOM 7705 C C . SER B 1 184 ? -0.82839 -10.16183 6.25406 1.000 33.44039 164 SER B C 1
ATOM 7706 O O . SER B 1 184 ? -1.10479 -10.10142 7.46289 1.000 34.50186 164 SER B O 1
ATOM 7714 N N . TYR B 1 185 ? 0.41593 -10.06554 5.78807 1.000 29.42300 165 TYR B N 1
ATOM 7715 C CA . TYR B 1 185 ? 1.55521 -9.66808 6.60469 1.000 30.99117 165 TYR B CA 1
ATOM 7716 C C . TYR B 1 185 ? 2.57608 -9.03655 5.66385 1.000 29.25104 165 TYR B C 1
ATOM 7717 O O . TYR B 1 185 ? 2.49614 -9.19362 4.43823 1.000 30.77426 165 TYR B O 1
ATOM 7735 N N . ILE B 1 186 ? 3.53015 -8.30732 6.24128 1.000 28.65741 166 ILE B N 1
ATOM 7736 C CA . ILE B 1 186 ? 4.54856 -7.59144 5.47773 1.000 25.81556 166 ILE B CA 1
ATOM 7737 C C . ILE B 1 186 ? 5.91644 -8.02497 5.97174 1.000 29.66033 166 ILE B C 1
ATOM 7738 O O . ILE B 1 186 ? 6.14092 -8.10549 7.18205 1.000 31.62529 166 ILE B O 1
ATOM 7754 N N . THR B 1 187 ? 6.83614 -8.30318 5.03443 1.000 26.93708 167 THR B N 1
ATOM 7755 C CA . THR B 1 187 ? 8.19061 -8.71498 5.37198 1.000 28.01327 167 THR B CA 1
ATOM 7756 C C . THR B 1 187 ? 9.17067 -7.62887 4.94564 1.000 28.53498 167 THR B C 1
ATOM 7757 O O . THR B 1 187 ? 9.08000 -7.11278 3.82747 1.000 30.01999 167 THR B O 1
ATOM 7768 N N . VAL B 1 188 ? 10.08497 -7.28013 5.85181 1.000 32.22936 168 VAL B N 1
ATOM 7769 C CA . VAL B 1 188 ? 11.20765 -6.39134 5.56394 1.000 30.38748 168 VAL B CA 1
ATOM 7770 C C . VAL B 1 188 ? 12.49046 -7.17274 5.82554 1.000 33.77461 168 VAL B C 1
ATOM 7771 O O . VAL B 1 188 ? 12.70353 -7.65958 6.94361 1.000 34.13669 168 VAL B O 1
ATOM 7784 N N . ASN B 1 189 ? 13.33440 -7.29422 4.80528 1.000 34.04214 169 ASN B N 1
ATOM 7785 C CA . ASN B 1 189 ? 14.63825 -7.92548 4.95648 1.000 34.81038 169 ASN B CA 1
ATOM 7786 C C . ASN B 1 189 ? 15.61334 -6.95058 5.60987 1.000 40.82963 169 ASN B C 1
ATOM 7787 O O . ASN B 1 189 ? 15.66579 -5.77393 5.23993 1.000 43.12320 169 ASN B O 1
ATOM 7798 N N . ILE B 1 190 ? 16.40409 -7.45361 6.56335 1.000 42.60486 170 ILE B N 1
ATOM 7799 C CA . ILE B 1 190 ? 17.41141 -6.64007 7.24694 1.000 44.28660 170 ILE B CA 1
ATOM 7800 C C . ILE B 1 190 ? 18.82142 -7.16108 7.00416 1.000 50.33061 170 ILE B C 1
ATOM 7801 O O . ILE B 1 190 ? 19.01370 -8.18878 6.36217 1.000 48.03089 170 ILE B O 1
ATOM 7817 N N . ASP B 1 205 ? 22.29054 0.24033 14.44933 1.000 74.51373 185 ASP B N 1
ATOM 7818 C CA . ASP B 1 205 ? 21.87367 1.60039 14.77758 1.000 73.18481 185 ASP B CA 1
ATOM 7819 C C . ASP B 1 205 ? 20.87833 2.08063 13.73180 1.000 72.77101 185 ASP B C 1
ATOM 7820 O O . ASP B 1 205 ? 19.82383 2.62661 14.05955 1.000 72.76847 185 ASP B O 1
ATOM 7828 N N . ALA B 1 206 ? 21.23572 1.88126 12.46116 1.000 69.37563 186 ALA B N 1
ATOM 7829 C CA . ALA B 1 206 ? 20.31390 2.19199 11.37701 1.000 67.83928 186 ALA B CA 1
ATOM 7830 C C . ALA B 1 206 ? 19.14240 1.22454 11.36151 1.000 63.94108 186 ALA B C 1
ATOM 7831 O O . ALA B 1 206 ? 18.06046 1.56979 10.87189 1.000 64.77949 186 ALA B O 1
ATOM 7838 N N . LEU B 1 207 ? 19.34076 0.01092 11.88057 1.000 61.46976 187 LEU B N 1
ATOM 7839 C CA . LEU B 1 207 ? 18.22685 -0.91746 12.02612 1.000 59.70524 187 LEU B CA 1
ATOM 7840 C C . LEU B 1 207 ? 17.22065 -0.38599 13.03424 1.000 57.76813 187 LEU B C 1
ATOM 7841 O O . LEU B 1 207 ? 16.01468 -0.34997 12.76619 1.000 52.35331 187 LEU B O 1
ATOM 7857 N N . THR B 1 208 ? 17.70670 0.03114 14.20656 1.000 58.63292 188 THR B N 1
ATOM 7858 C CA . THR B 1 208 ? 16.82997 0.58852 15.23142 1.000 57.41754 188 THR B CA 1
ATOM 7859 C C . THR B 1 208 ? 15.99591 1.73093 14.66414 1.000 55.39119 188 THR B C 1
ATOM 7860 O O . THR B 1 208 ? 14.77860 1.79104 14.86910 1.000 55.29064 188 THR B O 1
ATOM 7871 N N . GLU B 1 209 ? 16.63683 2.64088 13.92799 1.000 62.08221 189 GLU B N 1
ATOM 7872 C CA . GLU B 1 209 ? 15.91272 3.77297 13.36054 1.000 65.10273 189 GLU B CA 1
ATOM 7873 C C . GLU B 1 209 ? 14.84733 3.30416 12.37349 1.000 58.18086 189 GLU B C 1
ATOM 7874 O O . GLU B 1 209 ? 13.70505 3.77654 12.40617 1.000 55.25804 189 GLU B O 1
ATOM 7886 N N . LEU B 1 210 ? 15.20390 2.37325 11.48238 1.000 53.82090 190 LEU B N 1
ATOM 7887 C CA . LEU B 1 210 ? 14.23840 1.89203 10.49893 1.000 48.13519 190 LEU B CA 1
ATOM 7888 C C . LEU B 1 210 ? 13.04833 1.22584 11.17553 1.000 46.77938 190 LEU B C 1
ATOM 7889 O O . LEU B 1 210 ? 11.89680 1.45107 10.78464 1.000 42.32888 190 LEU B O 1
ATOM 7905 N N . LEU B 1 211 ? 13.30757 0.38376 12.17824 1.000 45.48767 191 LEU B N 1
ATOM 7906 C CA . LEU B 1 211 ? 12.21900 -0.31257 12.85109 1.000 44.08733 191 LEU B CA 1
ATOM 7907 C C . LEU B 1 211 ? 11.31358 0.66902 13.57649 1.000 44.45486 191 LEU B C 1
ATOM 7908 O O . LEU B 1 211 ? 10.08503 0.54807 13.52581 1.000 45.86241 191 LEU B O 1
ATOM 7924 N N . GLN B 1 212 ? 11.90473 1.65034 14.25484 1.000 46.35843 192 GLN B N 1
ATOM 7925 C CA . GLN B 1 212 ? 11.11270 2.64227 14.96759 1.000 48.60771 192 GLN B CA 1
ATOM 7926 C C . GLN B 1 212 ? 10.17274 3.36867 14.01884 1.000 43.64259 192 GLN B C 1
ATOM 7927 O O . GLN B 1 212 ? 8.98309 3.54529 14.31637 1.000 42.16843 192 GLN B O 1
ATOM 7941 N N . THR B 1 213 ? 10.69300 3.80268 12.86913 1.000 44.81401 193 THR B N 1
ATOM 7942 C CA . THR B 1 213 ? 9.87125 4.54055 11.91433 1.000 40.77823 193 THR B CA 1
ATOM 7943 C C . THR B 1 213 ? 8.81617 3.64316 11.27878 1.000 39.32223 193 THR B C 1
ATOM 7944 O O . THR B 1 213 ? 7.65274 4.04265 11.14157 1.000 38.12051 193 THR B O 1
ATOM 7955 N N . LEU B 1 214 ? 9.19058 2.42083 10.89103 1.000 35.54889 194 LEU B N 1
ATOM 7956 C CA . LEU B 1 214 ? 8.22336 1.54169 10.25197 1.000 34.24376 194 LEU B CA 1
ATOM 7957 C C . LEU B 1 214 ? 7.14201 1.11223 11.23250 1.000 37.09529 194 LEU B C 1
ATOM 7958 O O . LEU B 1 214 ? 5.95990 1.07003 10.87793 1.000 36.68865 194 LEU B O 1
ATOM 7974 N N . LYS B 1 215 ? 7.52777 0.77827 12.46379 1.000 35.43459 195 LYS B N 1
ATOM 7975 C CA . LYS B 1 215 ? 6.53000 0.35287 13.43934 1.000 35.56597 195 LYS B CA 1
ATOM 7976 C C . LYS B 1 215 ? 5.56764 1.49263 13.75503 1.000 38.62046 195 LYS B C 1
ATOM 7977 O O . LYS B 1 215 ? 4.35258 1.27944 13.84559 1.000 36.84202 195 LYS B O 1
ATOM 7996 N N . ALA B 1 216 ? 6.09033 2.71457 13.91251 1.000 36.28655 196 ALA B N 1
ATOM 7997 C CA . ALA B 1 216 ? 5.21551 3.85160 14.18394 1.000 36.66839 196 ALA B CA 1
ATOM 7998 C C . ALA B 1 216 ? 4.21238 4.04590 13.05190 1.000 36.69025 196 ALA B C 1
ATOM 7999 O O . ALA B 1 216 ? 3.02202 4.28084 13.29205 1.000 36.70594 196 ALA B O 1
ATOM 8006 N N . ARG B 1 217 ? 4.67097 3.92635 11.80470 1.000 35.84733 197 ARG B N 1
ATOM 8007 C CA . ARG B 1 217 ? 3.76600 4.11225 10.67996 1.000 33.79843 197 ARG B CA 1
ATOM 8008 C C . ARG B 1 217 ? 2.78029 2.96436 10.57587 1.000 35.63473 197 ARG B C 1
ATOM 8009 O O . ARG B 1 217 ? 1.60215 3.17378 10.26268 1.000 33.54914 197 ARG B O 1
ATOM 8030 N N . GLN B 1 218 ? 3.25640 1.73710 10.79114 1.000 33.60601 198 GLN B N 1
ATOM 8031 C CA . GLN B 1 218 ? 2.36179 0.58768 10.77131 1.000 30.36897 198 GLN B CA 1
ATOM 8032 C C . GLN B 1 218 ? 1.20805 0.78504 11.74899 1.000 31.57202 198 GLN B C 1
ATOM 8033 O O . GLN B 1 218 ? 0.05742 0.48727 11.42161 1.000 33.29145 198 GLN B O 1
ATOM 8047 N N . LEU B 1 219 ? 1.50589 1.25932 12.95524 1.000 32.16398 199 LEU B N 1
ATOM 8048 C CA . LEU B 1 219 ? 0.44825 1.45058 13.94937 1.000 33.19262 199 LEU B CA 1
ATOM 8049 C C . LEU B 1 219 ? -0.53653 2.52382 13.50434 1.000 35.50006 199 LEU B C 1
ATOM 8050 O O . LEU B 1 219 ? -1.73598 2.42265 13.80058 1.000 34.80162 199 LEU B O 1
ATOM 8066 N N . GLU B 1 220 ? -0.05651 3.56484 12.81495 1.000 34.09683 200 GLU B N 1
ATOM 8067 C CA . GLU B 1 220 ? -0.96947 4.57495 12.29370 1.000 34.95925 200 GLU B CA 1
ATOM 8068 C C . GLU B 1 220 ? -1.88975 3.96839 11.24201 1.000 34.34157 200 GLU B C 1
ATOM 8069 O O . GLU B 1 220 ? -3.10699 4.21247 11.24966 1.000 36.93753 200 GLU B O 1
ATOM 8081 N N . LEU B 1 221 ? -1.32492 3.16302 10.34515 1.000 33.14400 201 LEU B N 1
ATOM 8082 C CA . LEU B 1 221 ? -2.11412 2.52936 9.29691 1.000 33.07946 201 LEU B CA 1
ATOM 8083 C C . LEU B 1 221 ? -3.13432 1.55973 9.87594 1.000 34.85887 201 LEU B C 1
ATOM 8084 O O . LEU B 1 221 ? -4.27621 1.49744 9.40083 1.000 34.91887 201 LEU B O 1
ATOM 8100 N N . ALA B 1 222 ? -2.74610 0.79229 10.89997 1.000 32.82350 202 ALA B N 1
ATOM 8101 C CA . ALA B 1 222 ? -3.70450 -0.11282 11.53202 1.000 36.18527 202 ALA B CA 1
ATOM 8102 C C . ALA B 1 222 ? -4.90934 0.64782 12.07863 1.000 36.95346 202 ALA B C 1
ATOM 8103 O O . ALA B 1 222 ? -6.05183 0.19369 11.95462 1.000 37.15273 202 ALA B O 1
ATOM 8110 N N . GLU B 1 223 ? -4.67466 1.79731 12.71340 1.000 35.90556 203 GLU B N 1
ATOM 8111 C CA . GLU B 1 223 ? -5.79015 2.58654 13.23161 1.000 39.03654 203 GLU B CA 1
ATOM 8112 C C . GLU B 1 223 ? -6.62730 3.16837 12.09804 1.000 39.38268 203 GLU B C 1
ATOM 8113 O O . GLU B 1 223 ? -7.86343 3.16309 12.16177 1.000 43.89778 203 GLU B O 1
ATOM 8125 N N . GLN B 1 224 ? -5.96749 3.68850 11.06492 1.000 38.83299 204 GLN B N 1
ATOM 8126 C CA . GLN B 1 224 ? -6.68083 4.35630 9.98478 1.000 48.44962 204 GLN B CA 1
ATOM 8127 C C . GLN B 1 224 ? -7.58194 3.38931 9.22926 1.000 45.22523 204 GLN B C 1
ATOM 8128 O O . GLN B 1 224 ? -8.73293 3.72068 8.91587 1.000 47.61249 204 GLN B O 1
ATOM 8142 N N . TYR B 1 225 ? -7.08297 2.19223 8.93768 1.000 43.41885 205 TYR B N 1
ATOM 8143 C CA . TYR B 1 225 ? -7.81659 1.20867 8.15288 1.000 46.35750 205 TYR B CA 1
ATOM 8144 C C . TYR B 1 225 ? -8.43386 0.10982 9.00704 1.000 44.70304 205 TYR B C 1
ATOM 8145 O O . TYR B 1 225 ? -9.03766 -0.81650 8.46177 1.000 48.57508 205 TYR B O 1
ATOM 8163 N N . ASN B 1 226 ? -8.30141 0.20496 10.32811 1.000 43.68679 206 ASN B N 1
ATOM 8164 C CA . ASN B 1 226 ? -9.02710 -0.63999 11.27565 1.000 45.10866 206 ASN B CA 1
ATOM 8165 C C . ASN B 1 226 ? -8.75169 -2.12987 11.09352 1.000 49.22872 206 ASN B C 1
ATOM 8166 O O . ASN B 1 226 ? -9.63727 -2.96797 11.28896 1.000 50.77165 206 ASN B O 1
ATOM 8177 N N . HIS B 1 227 ? -7.51284 -2.46996 10.75640 1.000 43.37902 207 HIS B N 1
ATOM 8178 C CA . HIS B 1 227 ? -7.08676 -3.86057 10.71416 1.000 46.58362 207 HIS B CA 1
ATOM 8179 C C . HIS B 1 227 ? -5.57818 -3.89203 10.92197 1.000 46.38431 207 HIS B C 1
ATOM 8180 O O . HIS B 1 227 ? -4.87038 -2.99710 10.45352 1.000 40.48862 207 HIS B O 1
ATOM 8194 N N . TYR B 1 228 ? -5.09848 -4.90303 11.64746 1.000 43.86887 208 TYR B N 1
ATOM 8195 C CA . TYR B 1 228 ? -3.68603 -5.03725 11.97283 1.000 42.27912 208 TYR B CA 1
ATOM 8196 C C . TYR B 1 228 ? -3.02996 -5.98555 10.97951 1.000 40.88559 208 TYR B C 1
ATOM 8197 O O . TYR B 1 228 ? -3.48912 -7.11989 10.80201 1.000 41.68504 208 TYR B O 1
ATOM 8215 N N . VAL B 1 229 ? -1.96343 -5.51729 10.33062 1.000 36.79197 209 VAL B N 1
ATOM 8216 C CA . VAL B 1 229 ? -1.16836 -6.30946 9.39971 1.000 37.08388 209 VAL B CA 1
ATOM 8217 C C . VAL B 1 229 ? 0.18417 -6.58076 10.05530 1.000 38.50869 209 VAL B C 1
ATOM 8218 O O . VAL B 1 229 ? 0.98056 -5.64548 10.24090 1.000 35.71961 209 VAL B O 1
ATOM 8231 N N . PRO B 1 230 ? 0.49632 -7.82936 10.41701 1.000 35.56023 210 PRO B N 1
ATOM 8232 C CA . PRO B 1 230 ? 1.76315 -8.10367 11.11035 1.000 33.46104 210 PRO B CA 1
ATOM 8233 C C . PRO B 1 230 ? 2.99340 -7.72607 10.28637 1.000 31.70811 210 PRO B C 1
ATOM 8234 O O . PRO B 1 230 ? 3.00884 -7.81010 9.05749 1.000 32.69934 210 PRO B O 1
ATOM 8245 N N . LEU B 1 231 ? 4.04670 -7.33838 11.00721 1.000 34.94848 211 LEU B N 1
ATOM 8246 C CA . LEU B 1 231 ? 5.34046 -6.99124 10.43330 1.000 37.06985 211 LEU B CA 1
ATOM 8247 C C . LEU B 1 231 ? 6.33915 -8.09645 10.75836 1.000 35.99530 211 LEU B C 1
ATOM 8248 O O . LEU B 1 231 ? 6.49048 -8.48878 11.92168 1.000 37.83284 211 LEU B O 1
ATOM 8264 N N . VAL B 1 232 ? 7.01284 -8.59399 9.72618 1.000 35.24075 212 VAL B N 1
ATOM 8265 C CA . VAL B 1 232 ? 7.95932 -9.69765 9.82356 1.000 34.81832 212 VAL B CA 1
ATOM 8266 C C . VAL B 1 232 ? 9.30172 -9.21044 9.29889 1.000 34.49299 212 VAL B C 1
ATOM 8267 O O . VAL B 1 232 ? 9.35898 -8.51344 8.28453 1.000 35.50044 212 VAL B O 1
ATOM 8280 N N . LEU B 1 233 ? 10.37852 -9.52711 10.01517 1.000 35.20290 213 LEU B N 1
ATOM 8281 C CA . LEU B 1 233 ? 11.72380 -9.25541 9.53132 1.000 33.69580 213 LEU B CA 1
ATOM 8282 C C . LEU B 1 233 ? 12.34257 -10.55332 9.01817 1.000 34.14980 213 LEU B C 1
ATOM 8283 O O . LEU B 1 233 ? 11.99771 -11.64520 9.47667 1.000 39.08699 213 LEU B O 1
ATOM 8299 N N . LYS B 1 234 ? 13.24796 -10.42729 8.05033 1.000 36.01870 214 LYS B N 1
ATOM 8300 C CA . LYS B 1 234 ? 13.91314 -11.57558 7.44332 1.000 33.44022 214 LYS B CA 1
ATOM 8301 C C . LYS B 1 234 ? 15.41862 -11.34140 7.40620 1.000 38.89303 214 LYS B C 1
ATOM 8302 O O . LYS B 1 234 ? 15.87836 -10.28690 6.95279 1.000 34.92101 214 LYS B O 1
ATOM 8321 N N . VAL B 1 235 ? 16.18438 -12.33262 7.86554 1.000 38.09073 215 VAL B N 1
ATOM 8322 C CA . VAL B 1 235 ? 17.62770 -12.19984 8.03934 1.000 38.39278 215 VAL B CA 1
ATOM 8323 C C . VAL B 1 235 ? 18.35367 -13.21229 7.16090 1.000 37.15237 215 VAL B C 1
ATOM 8324 O O . VAL B 1 235 ? 17.81717 -14.26819 6.81101 1.000 39.77402 215 VAL B O 1
ATOM 8337 N N . ALA B 1 236 ? 19.58602 -12.87771 6.80335 1.000 41.67489 216 ALA B N 1
ATOM 8338 C CA . ALA B 1 236 ? 20.48127 -13.81936 6.16193 1.000 41.57449 216 ALA B CA 1
ATOM 8339 C C . ALA B 1 236 ? 21.04542 -14.77290 7.21230 1.000 48.90899 216 ALA B C 1
ATOM 8340 O O . ALA B 1 236 ? 20.94585 -14.50863 8.41059 1.000 45.60481 216 ALA B O 1
ATOM 8347 N N . PRO B 1 237 ? 21.62705 -15.89723 6.79362 1.000 49.78680 217 PRO B N 1
ATOM 8348 C CA . PRO B 1 237 ? 22.17983 -16.85969 7.75761 1.000 54.84211 217 PRO B CA 1
ATOM 8349 C C . PRO B 1 237 ? 23.62576 -16.60559 8.15242 1.000 59.30855 217 PRO B C 1
ATOM 8350 O O . PRO B 1 237 ? 24.17043 -17.37412 8.95455 1.000 62.80713 217 PRO B O 1
ATOM 8361 N N . ASP B 1 238 ? 24.25303 -15.56317 7.61352 1.000 55.70874 218 ASP B N 1
ATOM 8362 C CA . ASP B 1 238 ? 25.66734 -15.28773 7.86537 1.000 61.33818 218 ASP B CA 1
ATOM 8363 C C . ASP B 1 238 ? 25.78584 -14.21772 8.94965 1.000 63.64056 218 ASP B C 1
ATOM 8364 O O . ASP B 1 238 ? 26.15593 -13.06642 8.71148 1.000 67.37737 218 ASP B O 1
ATOM 8373 N N . LEU B 1 239 ? 25.45817 -14.63480 10.16852 1.000 64.76864 219 LEU B N 1
ATOM 8374 C CA . LEU B 1 239 ? 25.42152 -13.75116 11.31901 1.000 66.50712 219 LEU B CA 1
ATOM 8375 C C . LEU B 1 239 ? 26.36416 -14.25778 12.40106 1.000 70.24288 219 LEU B C 1
ATOM 8376 O O . LEU B 1 239 ? 26.55952 -15.46580 12.56998 1.000 70.41178 219 LEU B O 1
ATOM 8392 N N . THR B 1 240 ? 26.95071 -13.31629 13.12782 1.000 68.71373 220 THR B N 1
ATOM 8393 C CA . THR B 1 240 ? 27.76233 -13.63140 14.28933 1.000 73.32096 220 THR B CA 1
ATOM 8394 C C . THR B 1 240 ? 26.86415 -13.75209 15.51460 1.000 73.97675 220 THR B C 1
ATOM 8395 O O . THR B 1 240 ? 25.71253 -13.30552 15.51676 1.000 70.30640 220 THR B O 1
ATOM 8406 N N . ALA B 1 241 ? 27.40408 -14.38180 16.56153 1.000 73.76143 221 ALA B N 1
ATOM 8407 C CA . ALA B 1 241 ? 26.68599 -14.45210 17.82687 1.000 72.51146 221 ALA B CA 1
ATOM 8408 C C . ALA B 1 241 ? 26.25061 -13.06804 18.28123 1.000 76.20094 221 ALA B C 1
ATOM 8409 O O . ALA B 1 241 ? 25.18990 -12.91675 18.90043 1.000 73.46785 221 ALA B O 1
ATOM 8416 N N . GLU B 1 242 ? 27.05608 -12.04686 17.97605 1.000 80.12532 222 GLU B N 1
ATOM 8417 C CA . GLU B 1 242 ? 26.71762 -10.68028 18.35456 1.000 77.25759 222 GLU B CA 1
ATOM 8418 C C . GLU B 1 242 ? 25.55506 -10.14517 17.53059 1.000 70.76127 222 GLU B C 1
ATOM 8419 O O . GLU B 1 242 ? 24.75757 -9.34389 18.03184 1.000 70.69860 222 GLU B O 1
ATOM 8431 N N . ASP B 1 243 ? 25.44604 -10.56666 16.27142 1.000 65.37669 223 ASP B N 1
ATOM 8432 C CA . ASP B 1 243 ? 24.32712 -10.13436 15.44103 1.000 61.90847 223 ASP B CA 1
ATOM 8433 C C . ASP B 1 243 ? 23.01370 -10.72071 15.94765 1.000 61.61254 223 ASP B C 1
ATOM 8434 O O . ASP B 1 243 ? 22.02045 -10.00193 16.10468 1.000 59.70343 223 ASP B O 1
ATOM 8443 N N . VAL B 1 244 ? 22.98704 -12.03182 16.20134 1.000 63.23317 224 VAL B N 1
ATOM 8444 C CA . VAL B 1 244 ? 21.78132 -12.65478 16.73718 1.000 62.61829 224 VAL B CA 1
ATOM 8445 C C . VAL B 1 244 ? 21.35652 -11.95954 18.02130 1.000 61.16515 224 VAL B C 1
ATOM 8446 O O . VAL B 1 244 ? 20.17118 -11.66604 18.22445 1.000 61.85307 224 VAL B O 1
ATOM 8459 N N . GLU B 1 245 ? 22.31583 -11.68203 18.90753 1.000 67.44523 225 GLU B N 1
ATOM 8460 C CA . GLU B 1 245 ? 22.00318 -10.97706 20.14569 1.000 69.01897 225 GLU B CA 1
ATOM 8461 C C . GLU B 1 245 ? 21.32374 -9.64453 19.85012 1.000 65.98177 225 GLU B C 1
ATOM 8462 O O . GLU B 1 245 ? 20.22405 -9.37158 20.34301 1.000 66.30284 225 GLU B O 1
ATOM 8474 N N . PHE B 1 246 ? 21.95649 -8.80926 19.02245 1.000 65.77393 226 PHE B N 1
ATOM 8475 C CA . PHE B 1 246 ? 21.41623 -7.48022 18.75373 1.000 64.89717 226 PHE B CA 1
ATOM 8476 C C . PHE B 1 246 ? 20.06567 -7.56332 18.05375 1.000 61.09815 226 PHE B C 1
ATOM 8477 O O . PHE B 1 246 ? 19.10595 -6.89311 18.44991 1.000 60.53935 226 PHE B O 1
ATOM 8494 N N . ILE B 1 247 ? 19.97460 -8.37885 17.00093 1.000 59.28001 227 ILE B N 1
ATOM 8495 C CA . ILE B 1 247 ? 18.72703 -8.47100 16.24395 1.000 53.56157 227 ILE B CA 1
ATOM 8496 C C . ILE B 1 247 ? 17.57830 -8.87658 17.15570 1.000 55.17000 227 ILE B C 1
ATOM 8497 O O . ILE B 1 247 ? 16.48369 -8.30253 17.09521 1.000 55.07932 227 ILE B O 1
ATOM 8513 N N . SER B 1 248 ? 17.80543 -9.87026 18.01618 1.000 57.11063 228 SER B N 1
ATOM 8514 C CA . SER B 1 248 ? 16.74810 -10.32401 18.91333 1.000 58.13044 228 SER B CA 1
ATOM 8515 C C . SER B 1 248 ? 16.28231 -9.19950 19.83356 1.000 57.73110 228 SER B C 1
ATOM 8516 O O . SER B 1 248 ? 15.08444 -9.07645 20.11609 1.000 57.41501 228 SER B O 1
ATOM 8524 N N . ALA B 1 249 ? 17.21437 -8.36655 20.30830 1.000 60.21055 229 ALA B N 1
ATOM 8525 C CA . ALA B 1 249 ? 16.83398 -7.24134 21.15736 1.000 56.92588 229 ALA B CA 1
ATOM 8526 C C . ALA B 1 249 ? 15.88455 -6.29745 20.43084 1.000 56.68948 229 ALA B C 1
ATOM 8527 O O . ALA B 1 249 ? 14.89512 -5.83214 21.01058 1.000 58.09582 229 ALA B O 1
ATOM 8534 N N . GLN B 1 250 ? 16.17061 -6.00391 19.15754 1.000 56.56171 230 GLN B N 1
ATOM 8535 C CA . GLN B 1 250 ? 15.30166 -5.12937 18.38016 1.000 57.55028 230 GLN B CA 1
ATOM 8536 C C . GLN B 1 250 ? 13.93783 -5.76888 18.16041 1.000 54.45161 230 GLN B C 1
ATOM 8537 O O . GLN B 1 250 ? 12.90566 -5.09497 18.25484 1.000 54.78241 230 GLN B O 1
ATOM 8551 N N . LEU B 1 251 ? 13.91672 -7.06522 17.84545 1.000 54.79025 231 LEU B N 1
ATOM 8552 C CA . LEU B 1 251 ? 12.65285 -7.76233 17.63340 1.000 52.03168 231 LEU B CA 1
ATOM 8553 C C . LEU B 1 251 ? 11.73628 -7.58954 18.84025 1.000 54.23581 231 LEU B C 1
ATOM 8554 O O . LEU B 1 251 ? 10.55529 -7.24761 18.70392 1.000 53.97575 231 LEU B O 1
ATOM 8570 N N . LEU B 1 252 ? 12.27208 -7.82651 20.03672 1.000 56.87651 232 LEU B N 1
ATOM 8571 C CA . LEU B 1 252 ? 11.47180 -7.67877 21.24398 1.000 54.26396 232 LEU B CA 1
ATOM 8572 C C . LEU B 1 252 ? 11.19344 -6.20966 21.54030 1.000 59.83069 232 LEU B C 1
ATOM 8573 O O . LEU B 1 252 ? 10.07169 -5.84968 21.91595 1.000 59.60541 232 LEU B O 1
ATOM 8589 N N . ASP B 1 253 ? 12.20050 -5.34751 21.37167 1.000 61.93190 233 ASP B N 1
ATOM 8590 C CA . ASP B 1 253 ? 12.02797 -3.92790 21.67124 1.000 59.12574 233 ASP B CA 1
ATOM 8591 C C . ASP B 1 253 ? 10.85604 -3.33648 20.89594 1.000 56.69759 233 ASP B C 1
ATOM 8592 O O . ASP B 1 253 ? 10.02715 -2.61235 21.45702 1.000 57.36193 233 ASP B O 1
ATOM 8601 N N . PHE B 1 254 ? 10.77971 -3.62254 19.59708 1.000 52.59637 234 PHE B N 1
ATOM 8602 C CA . PHE B 1 254 ? 9.76648 -3.03725 18.73125 1.000 48.10142 234 PHE B CA 1
ATOM 8603 C C . PHE B 1 254 ? 8.57531 -3.95768 18.50296 1.000 46.57970 234 PHE B C 1
ATOM 8604 O O . PHE B 1 254 ? 7.73155 -3.65907 17.65263 1.000 47.88803 234 PHE B O 1
ATOM 8621 N N . LYS B 1 255 ? 8.48700 -5.06195 19.24133 1.000 46.62540 235 LYS B N 1
ATOM 8622 C CA . LYS B 1 255 ? 7.34252 -5.96619 19.16782 1.000 46.73366 235 LYS B CA 1
ATOM 8623 C C . LYS B 1 255 ? 7.09008 -6.41737 17.73065 1.000 46.53944 235 LYS B C 1
ATOM 8624 O O . LYS B 1 255 ? 5.97595 -6.35126 17.20272 1.000 43.14608 235 LYS B O 1
ATOM 8643 N N . ILE B 1 256 ? 8.15793 -6.87826 17.08454 1.000 46.52901 236 ILE B N 1
ATOM 8644 C CA . ILE B 1 256 ? 8.02871 -7.44093 15.75095 1.000 41.52676 236 ILE B CA 1
ATOM 8645 C C . ILE B 1 256 ? 7.24238 -8.74082 15.84228 1.000 40.25175 236 ILE B C 1
ATOM 8646 O O . ILE B 1 256 ? 7.37714 -9.50506 16.80910 1.000 46.13150 236 ILE B O 1
ATOM 8662 N N . ASP B 1 257 ? 6.40913 -8.99820 14.82970 1.000 38.06475 237 ASP B N 1
ATOM 8663 C CA . ASP B 1 257 ? 5.45913 -10.09753 14.91615 1.000 39.43708 237 ASP B CA 1
ATOM 8664 C C . ASP B 1 257 ? 6.07357 -11.43460 14.54069 1.000 39.72529 237 ASP B C 1
ATOM 8665 O O . ASP B 1 257 ? 5.59789 -12.47316 15.01366 1.000 42.22391 237 ASP B O 1
ATOM 8674 N N . GLY B 1 258 ? 7.11037 -11.43583 13.70479 1.000 39.18380 238 GLY B N 1
ATOM 8675 C CA . GLY B 1 258 ? 7.72978 -12.68050 13.28327 1.000 41.05829 238 GLY B CA 1
ATOM 8676 C C . GLY B 1 258 ? 9.10726 -12.45183 12.71049 1.000 40.97396 238 GLY B C 1
ATOM 8677 O O . GLY B 1 258 ? 9.47112 -11.33177 12.34251 1.000 38.52297 238 GLY B O 1
ATOM 8681 N N . LEU B 1 259 ? 9.87300 -13.54047 12.62644 1.000 42.44634 239 LEU B N 1
ATOM 8682 C CA . LEU B 1 259 ? 11.20957 -13.52715 12.04483 1.000 36.17862 239 LEU B CA 1
ATOM 8683 C C . LEU B 1 259 ? 11.33022 -14.67711 11.05754 1.000 36.62539 239 LEU B C 1
ATOM 8684 O O . LEU B 1 259 ? 11.01535 -15.81739 11.40065 1.000 40.00052 239 LEU B O 1
ATOM 8700 N N . ILE B 1 260 ? 11.78756 -14.38034 9.83948 1.000 35.51475 240 ILE B N 1
ATOM 8701 C CA . ILE B 1 260 ? 12.07468 -15.39710 8.82778 1.000 34.20081 240 ILE B CA 1
ATOM 8702 C C . ILE B 1 260 ? 13.57102 -15.68320 8.83972 1.000 37.48570 240 ILE B C 1
ATOM 8703 O O . ILE B 1 260 ? 14.39038 -14.76443 8.69840 1.000 35.88869 240 ILE B O 1
ATOM 8719 N N . VAL B 1 261 ? 13.92326 -16.95721 9.00314 1.000 33.60150 241 VAL B N 1
ATOM 8720 C CA . VAL B 1 261 ? 15.30399 -17.42322 9.06980 1.000 37.46688 241 VAL B CA 1
ATOM 8721 C C . VAL B 1 261 ? 15.38052 -18.61640 8.11706 1.000 35.77340 241 VAL B C 1
ATOM 8722 O O . VAL B 1 261 ? 14.91564 -19.70980 8.46023 1.000 39.37125 241 VAL B O 1
ATOM 8735 N N . THR B 1 262 ? 15.98518 -18.44266 6.93447 1.000 36.56754 242 THR B N 1
ATOM 8736 C CA . THR B 1 262 ? 16.79816 -17.29900 6.53450 1.000 36.78478 242 THR B CA 1
ATOM 8737 C C . THR B 1 262 ? 16.74249 -17.05344 5.01580 1.000 38.42198 242 THR B C 1
ATOM 8738 O O . THR B 1 262 ? 16.15114 -17.83957 4.25920 1.000 33.78966 242 THR B O 1
ATOM 8749 N N . ASN B 1 263 ? 17.35943 -15.94762 4.60347 1.000 34.24866 243 ASN B N 1
ATOM 8750 C CA . ASN B 1 263 ? 17.63342 -15.63747 3.20531 1.000 37.20633 243 ASN B CA 1
ATOM 8751 C C . ASN B 1 263 ? 18.79575 -16.51358 2.73238 1.000 36.14194 243 ASN B C 1
ATOM 8752 O O . ASN B 1 263 ? 19.21253 -17.45658 3.41270 1.000 39.76902 243 ASN B O 1
ATOM 8763 N N . THR B 1 264 ? 19.35335 -16.19438 1.56071 1.000 35.35336 244 THR B N 1
ATOM 8764 C CA . THR B 1 264 ? 20.45640 -16.96152 0.99333 1.000 39.20119 244 THR B CA 1
ATOM 8765 C C . THR B 1 264 ? 21.78283 -16.62227 1.67754 1.000 41.57930 244 THR B C 1
ATOM 8766 O O . THR B 1 264 ? 21.90858 -15.62837 2.39467 1.000 43.47280 244 THR B O 1
ATOM 8777 N N . THR B 1 265 ? 22.79163 -17.45545 1.41872 1.000 42.43155 245 THR B N 1
ATOM 8778 C CA . THR B 1 265 ? 24.10855 -17.32303 2.02989 1.000 47.46955 245 THR B CA 1
ATOM 8779 C C . THR B 1 265 ? 25.15524 -16.92573 0.99290 1.000 47.70909 245 THR B C 1
ATOM 8780 O O . THR B 1 265 ? 25.06893 -17.29164 -0.18253 1.000 46.46239 245 THR B O 1
ATOM 8791 N N . LEU B 1 266 ? 26.14915 -16.15980 1.44495 1.000 50.62803 246 LEU B N 1
ATOM 8792 C CA . LEU B 1 266 ? 27.29255 -15.81858 0.60917 1.000 52.70189 246 LEU B CA 1
ATOM 8793 C C . LEU B 1 266 ? 28.35694 -16.90599 0.60812 1.000 57.91504 246 LEU B C 1
ATOM 8794 O O . LEU B 1 266 ? 29.31566 -16.81580 -0.16840 1.000 59.45803 246 LEU B O 1
ATOM 8810 N N . SER B 1 267 ? 28.22354 -17.91467 1.46523 1.000 62.66077 247 SER B N 1
ATOM 8811 C CA . SER B 1 267 ? 29.17381 -19.01306 1.47428 1.000 67.77295 247 SER B CA 1
ATOM 8812 C C . SER B 1 267 ? 29.01880 -19.85303 0.21441 1.000 66.77824 247 SER B C 1
ATOM 8813 O O . SER B 1 267 ? 27.94952 -19.90403 -0.39882 1.000 66.90984 247 SER B O 1
ATOM 8821 N N . ARG B 1 268 ? 30.10681 -20.51952 -0.16879 1.000 64.10036 248 ARG B N 1
ATOM 8822 C CA . ARG B 1 268 ? 30.08455 -21.46698 -1.27478 1.000 65.09366 248 ARG B CA 1
ATOM 8823 C C . ARG B 1 268 ? 30.45775 -22.87209 -0.81628 1.000 71.30889 248 ARG B C 1
ATOM 8824 O O . ARG B 1 268 ? 30.89178 -23.69389 -1.62852 1.000 71.33046 248 ARG B O 1
ATOM 8845 N N . GLU B 1 269 ? 30.28516 -23.16577 0.47300 1.000 75.26588 249 GLU B N 1
ATOM 8846 C CA . GLU B 1 269 ? 30.54458 -24.49732 0.99879 1.000 80.58825 249 GLU B CA 1
ATOM 8847 C C . GLU B 1 269 ? 29.57202 -25.49101 0.37987 1.000 77.42106 249 GLU B C 1
ATOM 8848 O O . GLU B 1 269 ? 28.36080 -25.41222 0.61374 1.000 71.76285 249 GLU B O 1
ATOM 8860 N N . GLY B 1 270 ? 30.09353 -26.41962 -0.42054 1.000 72.19462 250 GLY B N 1
ATOM 8861 C CA . GLY B 1 270 ? 29.30616 -27.44521 -1.06713 1.000 67.29961 250 GLY B CA 1
ATOM 8862 C C . GLY B 1 270 ? 29.25793 -27.33477 -2.57557 1.000 66.59339 250 GLY B C 1
ATOM 8863 O O . GLY B 1 270 ? 28.90981 -28.31803 -3.24349 1.000 66.63730 250 GLY B O 1
ATOM 8867 N N . VAL B 1 271 ? 29.58940 -26.17043 -3.12929 1.000 66.60296 251 VAL B N 1
ATOM 8868 C CA . VAL B 1 271 ? 29.59796 -25.97488 -4.57315 1.000 66.99954 251 VAL B CA 1
ATOM 8869 C C . VAL B 1 271 ? 30.94569 -25.50930 -5.09801 1.000 72.11819 251 VAL B C 1
ATOM 8870 O O . VAL B 1 271 ? 31.17295 -25.57690 -6.31698 1.000 71.55087 251 VAL B O 1
ATOM 8883 N N . GLU B 1 272 ? 31.83448 -25.02860 -4.23231 1.000 81.38595 252 GLU B N 1
ATOM 8884 C CA . GLU B 1 272 ? 33.15135 -24.53347 -4.60951 1.000 89.82723 252 GLU B CA 1
ATOM 8885 C C . GLU B 1 272 ? 33.82049 -25.39171 -5.67646 1.000 87.16003 252 GLU B C 1
ATOM 8886 O O . GLU B 1 272 ? 34.53745 -24.86990 -6.53571 1.000 89.86896 252 GLU B O 1
ATOM 8898 N N . ASN B 1 273 ? 33.59580 -26.69836 -5.63860 1.000 88.30169 253 ASN B N 1
ATOM 8899 C CA . ASN B 1 273 ? 34.16880 -27.61691 -6.62384 1.000 92.32335 253 ASN B CA 1
ATOM 8900 C C . ASN B 1 273 ? 33.11789 -28.07642 -7.63016 1.000 92.99335 253 ASN B C 1
ATOM 8901 O O . ASN B 1 273 ? 33.01881 -29.26360 -7.93901 1.000 95.92924 253 ASN B O 1
ATOM 8912 N N . LEU B 1 274 ? 32.32468 -27.14782 -8.16064 1.000 77.92549 254 LEU B N 1
ATOM 8913 C CA . LEU B 1 274 ? 31.27201 -27.47904 -9.11066 1.000 73.18663 254 LEU B CA 1
ATOM 8914 C C . LEU B 1 274 ? 31.15242 -26.35527 -10.12888 1.000 67.56866 254 LEU B C 1
ATOM 8915 O O . LEU B 1 274 ? 31.51861 -25.20938 -9.84150 1.000 70.98713 254 LEU B O 1
ATOM 8931 N N . PRO B 1 275 ? 30.62619 -26.64423 -11.32230 1.000 64.69858 255 PRO B N 1
ATOM 8932 C CA . PRO B 1 275 ? 30.42245 -25.57740 -12.31174 1.000 57.02045 255 PRO B CA 1
ATOM 8933 C C . PRO B 1 275 ? 29.43070 -24.54546 -11.79684 1.000 60.07301 255 PRO B C 1
ATOM 8934 O O . PRO B 1 275 ? 28.44695 -24.87905 -11.13452 1.000 56.57234 255 PRO B O 1
ATOM 8945 N N . TYR B 1 276 ? 29.70161 -23.28004 -12.11260 1.000 59.16759 256 TYR B N 1
ATOM 8946 C CA . TYR B 1 276 ? 28.95872 -22.11512 -11.63394 1.000 58.11720 256 TYR B CA 1
ATOM 8947 C C . TYR B 1 276 ? 29.13324 -21.89901 -10.13503 1.000 59.29586 256 TYR B C 1
ATOM 8948 O O . TYR B 1 276 ? 28.63940 -20.89238 -9.60527 1.000 56.90915 256 TYR B O 1
ATOM 8966 N N . GLY B 1 277 ? 29.83419 -22.79496 -9.43436 1.000 61.73487 257 GLY B N 1
ATOM 8967 C CA . GLY B 1 277 ? 30.01942 -22.68129 -7.99894 1.000 63.26041 257 GLY B CA 1
ATOM 8968 C C . GLY B 1 277 ? 30.85040 -21.49524 -7.56655 1.000 67.35006 257 GLY B C 1
ATOM 8969 O O . GLY B 1 277 ? 30.92291 -21.21459 -6.36370 1.000 66.67185 257 GLY B O 1
ATOM 8973 N N . ASN B 1 278 ? 31.46634 -20.79205 -8.51509 1.000 68.78248 258 ASN B N 1
ATOM 8974 C CA . ASN B 1 278 ? 32.29622 -19.63133 -8.22331 1.000 72.91503 258 ASN B CA 1
ATOM 8975 C C . ASN B 1 278 ? 31.54738 -18.30968 -8.37630 1.000 65.32562 258 ASN B C 1
ATOM 8976 O O . ASN B 1 278 ? 32.10441 -17.25817 -8.04334 1.000 64.42122 258 ASN B O 1
ATOM 8987 N N . GLU B 1 279 ? 30.29937 -18.34261 -8.84033 1.000 66.55709 259 GLU B N 1
ATOM 8988 C CA . GLU B 1 279 ? 29.56820 -17.12170 -9.15556 1.000 58.43880 259 GLU B CA 1
ATOM 8989 C C . GLU B 1 279 ? 29.19712 -16.35066 -7.89524 1.000 60.09094 259 GLU B C 1
ATOM 8990 O O . GLU B 1 279 ? 28.83741 -16.93271 -6.86918 1.000 56.90045 259 GLU B O 1
ATOM 9002 N N . SER B 1 280 ? 29.25898 -15.02448 -7.98280 1.000 56.53189 260 SER B N 1
ATOM 9003 C CA . SER B 1 280 ? 28.86084 -14.19547 -6.85615 1.000 55.77932 260 SER B CA 1
ATOM 9004 C C . SER B 1 280 ? 27.34177 -14.18657 -6.72140 1.000 50.61875 260 SER B C 1
ATOM 9005 O O . SER B 1 280 ? 26.60438 -14.38542 -7.69218 1.000 51.57765 260 SER B O 1
ATOM 9013 N N . GLY B 1 281 ? 26.87887 -13.95924 -5.50241 1.000 49.80542 261 GLY B N 1
ATOM 9014 C CA . GLY B 1 281 ? 25.46547 -13.86981 -5.20946 1.000 46.13476 261 GLY B CA 1
ATOM 9015 C C . GLY B 1 281 ? 25.14243 -14.65373 -3.95919 1.000 49.61233 261 GLY B C 1
ATOM 9016 O O . GLY B 1 281 ? 26.01731 -14.93009 -3.13940 1.000 52.32567 261 GLY B O 1
ATOM 9020 N N . GLY B 1 282 ? 23.86923 -15.00929 -3.81521 1.000 45.70915 262 GLY B N 1
ATOM 9021 C CA . GLY B 1 282 ? 23.40652 -15.79943 -2.68889 1.000 41.79484 262 GLY B CA 1
ATOM 9022 C C . GLY B 1 282 ? 23.17149 -17.24052 -3.10782 1.000 41.89144 262 GLY B C 1
ATOM 9023 O O . GLY B 1 282 ? 22.62817 -17.50637 -4.18251 1.000 40.07702 262 GLY B O 1
ATOM 9027 N N . LEU B 1 283 ? 23.57623 -18.16273 -2.23942 1.000 42.83247 263 LEU B N 1
ATOM 9028 C CA . LEU B 1 283 ? 23.43423 -19.59252 -2.47851 1.000 43.73175 263 LEU B CA 1
ATOM 9029 C C . LEU B 1 283 ? 22.21269 -20.10913 -1.72537 1.000 37.14380 263 LEU B C 1
ATOM 9030 O O . LEU B 1 283 ? 22.02521 -19.79920 -0.54335 1.000 41.21359 263 LEU B O 1
ATOM 9046 N N . SER B 1 284 ? 21.37538 -20.87432 -2.42218 1.000 38.47250 264 SER B N 1
ATOM 9047 C CA . SER B 1 284 ? 20.18907 -21.49118 -1.84484 1.000 34.90783 264 SER B CA 1
ATOM 9048 C C . SER B 1 284 ? 20.16961 -22.97075 -2.22038 1.000 36.54596 264 SER B C 1
ATOM 9049 O O . SER B 1 284 ? 21.04327 -23.47168 -2.93710 1.000 39.13108 264 SER B O 1
ATOM 9057 N N . GLY B 1 285 ? 19.16469 -23.67887 -1.73219 1.000 36.56543 265 GLY B N 1
ATOM 9058 C CA . GLY B 1 285 ? 19.07457 -25.10348 -1.97960 1.000 37.13495 265 GLY B CA 1
ATOM 9059 C C . GLY B 1 285 ? 19.78074 -25.91848 -0.91400 1.000 39.79230 265 GLY B C 1
ATOM 9060 O O . GLY B 1 285 ? 20.06776 -25.45172 0.18959 1.000 39.93306 265 GLY B O 1
ATOM 9064 N N . ALA B 1 286 ? 20.07852 -27.16589 -1.27033 1.000 41.46171 266 ALA B N 1
ATOM 9065 C CA . ALA B 1 286 ? 20.63637 -28.10164 -0.29770 1.000 46.79795 266 ALA B CA 1
ATOM 9066 C C . ALA B 1 286 ? 21.79896 -27.53221 0.50955 1.000 47.24789 266 ALA B C 1
ATOM 9067 O O . ALA B 1 286 ? 21.80232 -27.71283 1.74045 1.000 45.81379 266 ALA B O 1
ATOM 9074 N N . PRO B 1 287 ? 22.78017 -26.83836 -0.08013 1.000 47.98628 267 PRO B N 1
ATOM 9075 C CA . PRO B 1 287 ? 23.95830 -26.42705 0.70216 1.000 47.83213 267 PRO B CA 1
ATOM 9076 C C . PRO B 1 287 ? 23.67640 -25.40854 1.79914 1.000 48.79196 267 PRO B C 1
ATOM 9077 O O . PRO B 1 287 ? 24.53901 -25.22850 2.66736 1.000 49.60289 267 PRO B O 1
ATOM 9088 N N . VAL B 1 288 ? 22.51854 -24.74304 1.80344 1.000 44.00999 268 VAL B N 1
ATOM 9089 C CA . VAL B 1 288 ? 22.21474 -23.76535 2.84818 1.000 46.57380 268 VAL B CA 1
ATOM 9090 C C . VAL B 1 288 ? 21.33298 -24.33714 3.95192 1.000 45.46934 268 VAL B C 1
ATOM 9091 O O . VAL B 1 288 ? 21.00402 -23.61751 4.90486 1.000 44.36285 268 VAL B O 1
ATOM 9104 N N . PHE B 1 289 ? 20.95367 -25.61336 3.86719 1.000 44.19296 269 PHE B N 1
ATOM 9105 C CA . PHE B 1 289 ? 20.05375 -26.16562 4.87460 1.000 46.53655 269 PHE B CA 1
ATOM 9106 C C . PHE B 1 289 ? 20.66372 -26.09723 6.27381 1.000 49.56326 269 PHE B C 1
ATOM 9107 O O . PHE B 1 289 ? 20.03082 -25.60784 7.21602 1.000 49.47085 269 PHE B O 1
ATOM 9124 N N . GLU B 1 290 ? 21.89255 -26.59218 6.43320 1.000 51.93752 270 GLU B N 1
ATOM 9125 C CA . GLU B 1 290 ? 22.48203 -26.68050 7.76745 1.000 56.54040 270 GLU B CA 1
ATOM 9126 C C . GLU B 1 290 ? 22.69615 -25.29673 8.37294 1.000 56.47847 270 GLU B C 1
ATOM 9127 O O . GLU B 1 290 ? 22.36572 -25.06156 9.54125 1.000 56.64713 270 GLU B O 1
ATOM 9139 N N . LYS B 1 291 ? 23.25887 -24.36844 7.59257 1.000 51.77706 271 LYS B N 1
ATOM 9140 C CA . LYS B 1 291 ? 23.56018 -23.03797 8.11762 1.000 54.30460 271 LYS B CA 1
ATOM 9141 C C . LYS B 1 291 ? 22.28393 -22.27846 8.46158 1.000 54.59839 271 LYS B C 1
ATOM 9142 O O . LYS B 1 291 ? 22.20071 -21.63314 9.51498 1.000 51.90869 271 LYS B O 1
ATOM 9161 N N . SER B 1 292 ? 21.27750 -22.33898 7.58566 1.000 49.43173 272 SER B N 1
ATOM 9162 C CA . SER B 1 292 ? 20.02257 -21.64784 7.86229 1.000 45.48965 272 SER B CA 1
ATOM 9163 C C . SER B 1 292 ? 19.31234 -22.25386 9.06630 1.000 49.22259 272 SER B C 1
ATOM 9164 O O . SER B 1 292 ? 18.72946 -21.52727 9.87857 1.000 50.24567 272 SER B O 1
ATOM 9172 N N . THR B 1 293 ? 19.35150 -23.58023 9.20544 1.000 48.21081 273 THR B N 1
ATOM 9173 C CA . THR B 1 293 ? 18.69162 -24.21278 10.34566 1.000 49.65827 273 THR B CA 1
ATOM 9174 C C . THR B 1 293 ? 19.42625 -23.90680 11.64758 1.000 54.44958 273 THR B C 1
ATOM 9175 O O . THR B 1 293 ? 18.79383 -23.72452 12.69282 1.000 54.90295 273 THR B O 1
ATOM 9186 N N . GLU B 1 294 ? 20.75997 -23.84113 11.60467 1.000 59.35371 274 GLU B N 1
ATOM 9187 C CA . GLU B 1 294 ? 21.51848 -23.47985 12.80176 1.000 60.28992 274 GLU B CA 1
ATOM 9188 C C . GLU B 1 294 ? 21.26342 -22.02791 13.19264 1.000 59.73415 274 GLU B C 1
ATOM 9189 O O . GLU B 1 294 ? 21.18022 -21.70582 14.38355 1.000 60.14936 274 GLU B O 1
ATOM 9201 N N . CYS B 1 295 ? 21.14672 -21.13408 12.20597 1.000 51.86017 275 CYS B N 1
ATOM 9202 C CA . CYS B 1 295 ? 20.75455 -19.76094 12.50575 1.000 52.79113 275 CYS B CA 1
ATOM 9203 C C . CYS B 1 295 ? 19.39751 -19.73082 13.19659 1.000 54.37186 275 CYS B C 1
ATOM 9204 O O . CYS B 1 295 ? 19.20355 -19.00368 14.18062 1.000 51.00700 275 CYS B O 1
ATOM 9212 N N . LEU B 1 296 ? 18.45127 -20.53184 12.70034 1.000 53.30223 276 LEU B N 1
ATOM 9213 C CA . LEU B 1 296 ? 17.14194 -20.63914 13.33357 1.000 54.05636 276 LEU B CA 1
ATOM 9214 C C . LEU B 1 296 ? 17.26312 -21.10154 14.77863 1.000 57.51274 276 LEU B C 1
ATOM 9215 O O . LEU B 1 296 ? 16.59220 -20.56375 15.66878 1.000 57.34535 276 LEU B O 1
ATOM 9231 N N . ARG B 1 297 ? 18.11436 -22.09808 15.03217 1.000 57.98302 277 ARG B N 1
ATOM 9232 C CA . ARG B 1 297 ? 18.29121 -22.59487 16.39361 1.000 64.66118 277 ARG B CA 1
ATOM 9233 C C . ARG B 1 297 ? 18.72891 -21.47764 17.33397 1.000 64.92880 277 ARG B C 1
ATOM 9234 O O . ARG B 1 297 ? 18.17987 -21.32262 18.43003 1.000 64.20164 277 ARG B O 1
ATOM 9255 N N . LEU B 1 298 ? 19.72498 -20.69038 16.92082 1.000 62.05825 278 LEU B N 1
ATOM 9256 C CA . LEU B 1 298 ? 20.24108 -19.63038 17.78143 1.000 63.75152 278 LEU B CA 1
ATOM 9257 C C . LEU B 1 298 ? 19.15019 -18.62872 18.13588 1.000 64.76999 278 LEU B C 1
ATOM 9258 O O . LEU B 1 298 ? 18.98023 -18.27063 19.30582 1.000 66.14997 278 LEU B O 1
ATOM 9274 N N . PHE B 1 299 ? 18.39919 -18.15737 17.13500 1.000 58.48863 279 PHE B N 1
ATOM 9275 C CA . PHE B 1 299 ? 17.30479 -17.23340 17.42295 1.000 59.40874 279 PHE B CA 1
ATOM 9276 C C . PHE B 1 299 ? 16.27102 -17.88020 18.33477 1.000 60.02814 279 PHE B C 1
ATOM 9277 O O . PHE B 1 299 ? 15.77109 -17.24364 19.26741 1.000 59.71707 279 PHE B O 1
ATOM 9294 N N . ALA B 1 300 ? 15.94024 -19.14847 18.08473 1.000 60.49452 280 ALA B N 1
ATOM 9295 C CA . ALA B 1 300 ? 15.00089 -19.84579 18.95640 1.000 61.81576 280 ALA B CA 1
ATOM 9296 C C . ALA B 1 300 ? 15.51871 -19.89935 20.38992 1.000 65.16301 280 ALA B C 1
ATOM 9297 O O . ALA B 1 300 ? 14.73849 -19.80683 21.34453 1.000 67.22612 280 ALA B O 1
ATOM 9304 N N . GLN B 1 301 ? 16.83512 -20.04219 20.55901 1.000 67.54406 281 GLN B N 1
ATOM 9305 C CA . GLN B 1 301 ? 17.41487 -20.05300 21.89886 1.000 71.29777 281 GLN B CA 1
ATOM 9306 C C . GLN B 1 301 ? 17.32136 -18.67989 22.55191 1.000 70.89685 281 GLN B C 1
ATOM 9307 O O . GLN B 1 301 ? 17.03286 -18.57249 23.75034 1.000 73.47817 281 GLN B O 1
ATOM 9321 N N . THR B 1 302 ? 17.56758 -17.61829 21.78251 1.000 71.27772 282 THR B N 1
ATOM 9322 C CA . THR B 1 302 ? 17.57878 -16.27254 22.34366 1.000 71.38472 282 THR B CA 1
ATOM 9323 C C . THR B 1 302 ? 16.16703 -15.76811 22.62077 1.000 71.79936 282 THR B C 1
ATOM 9324 O O . THR B 1 302 ? 15.92880 -15.10813 23.63858 1.000 72.19173 282 THR B O 1
ATOM 9335 N N . LEU B 1 303 ? 15.21838 -16.08218 21.73794 1.000 66.98833 283 LEU B N 1
ATOM 9336 C CA . LEU B 1 303 ? 13.88900 -15.49253 21.83312 1.000 64.36827 283 LEU B CA 1
ATOM 9337 C C . LEU B 1 303 ? 12.98180 -16.25025 22.79200 1.000 65.91093 283 LEU B C 1
ATOM 9338 O O . LEU B 1 303 ? 12.04485 -15.65928 23.33624 1.000 66.19240 283 LEU B O 1
ATOM 9354 N N . LYS B 1 304 ? 13.22542 -17.54328 23.00245 1.000 66.02445 284 LYS B N 1
ATOM 9355 C CA . LYS B 1 304 ? 12.52097 -18.31419 24.02853 1.000 67.47195 284 LYS B CA 1
ATOM 9356 C C . LYS B 1 304 ? 11.00361 -18.23638 23.86220 1.000 66.43541 284 LYS B C 1
ATOM 9357 O O . LYS B 1 304 ? 10.26610 -17.89855 24.79429 1.000 63.93502 284 LYS B O 1
ATOM 9376 N N . GLY B 1 305 ? 10.53921 -18.56355 22.65718 1.000 61.53573 285 GLY B N 1
ATOM 9377 C CA . GLY B 1 305 ? 9.12159 -18.63366 22.37375 1.000 62.83231 285 GLY B CA 1
ATOM 9378 C C . GLY B 1 305 ? 8.40773 -17.30590 22.26869 1.000 62.44747 285 GLY B C 1
ATOM 9379 O O . GLY B 1 305 ? 7.18671 -17.29466 22.06784 1.000 59.51994 285 GLY B O 1
ATOM 9383 N N . GLN B 1 306 ? 9.12118 -16.18446 22.38207 1.000 60.91697 286 GLN B N 1
ATOM 9384 C CA . GLN B 1 306 ? 8.45570 -14.88712 22.41169 1.000 55.48090 286 GLN B CA 1
ATOM 9385 C C . GLN B 1 306 ? 8.06593 -14.38552 21.02443 1.000 53.86915 286 GLN B C 1
ATOM 9386 O O . GLN B 1 306 ? 7.11425 -13.60590 20.90506 1.000 54.89905 286 GLN B O 1
ATOM 9400 N N . ILE B 1 307 ? 8.76554 -14.80541 19.97313 1.000 53.29666 287 ILE B N 1
ATOM 9401 C CA . ILE B 1 307 ? 8.45603 -14.32544 18.62604 1.000 49.37723 287 ILE B CA 1
ATOM 9402 C C . ILE B 1 307 ? 8.42924 -15.49184 17.64708 1.000 47.61778 287 ILE B C 1
ATOM 9403 O O . ILE B 1 307 ? 9.40968 -16.24020 17.55182 1.000 49.86525 287 ILE B O 1
ATOM 9419 N N . PRO B 1 308 ? 7.34381 -15.66959 16.89364 1.000 48.12432 288 PRO B N 1
ATOM 9420 C CA . PRO B 1 308 ? 7.26839 -16.79739 15.95680 1.000 44.77806 288 PRO B CA 1
ATOM 9421 C C . PRO B 1 308 ? 8.40738 -16.78778 14.94581 1.000 47.81479 288 PRO B C 1
ATOM 9422 O O . PRO B 1 308 ? 8.78896 -15.74049 14.41442 1.000 43.90477 288 PRO B O 1
ATOM 9433 N N . LEU B 1 309 ? 8.92484 -17.98341 14.65638 1.000 44.98969 289 LEU B N 1
ATOM 9434 C CA . LEU B 1 309 ? 10.01954 -18.17429 13.71276 1.000 42.80439 289 LEU B CA 1
ATOM 9435 C C . LEU B 1 309 ? 9.52735 -18.90054 12.46614 1.000 40.10789 289 LEU B C 1
ATOM 9436 O O . LEU B 1 309 ? 8.79038 -19.88560 12.55857 1.000 42.75438 289 LEU B O 1
ATOM 9452 N N . ILE B 1 310 ? 9.93817 -18.40623 11.30513 1.000 36.36164 290 ILE B N 1
ATOM 9453 C CA . ILE B 1 310 ? 9.57673 -18.98377 10.01046 1.000 35.63223 290 ILE B CA 1
ATOM 9454 C C . ILE B 1 310 ? 10.86034 -19.50829 9.38254 1.000 35.99905 290 ILE B C 1
ATOM 9455 O O . ILE B 1 310 ? 11.75211 -18.73461 9.01338 1.000 34.87067 290 ILE B O 1
ATOM 9471 N N . GLY B 1 311 ? 10.94552 -20.83789 9.25256 1.000 35.22404 291 GLY B N 1
ATOM 9472 C CA . GLY B 1 311 ? 12.17242 -21.48659 8.84300 1.000 37.35663 291 GLY B CA 1
ATOM 9473 C C . GLY B 1 311 ? 12.22273 -21.65914 7.34077 1.000 39.46108 291 GLY B C 1
ATOM 9474 O O . GLY B 1 311 ? 11.30653 -22.22439 6.74178 1.000 35.14705 291 GLY B O 1
ATOM 9478 N N . VAL B 1 312 ? 13.31044 -21.17656 6.73974 1.000 34.95662 292 VAL B N 1
ATOM 9479 C CA . VAL B 1 312 ? 13.51591 -21.18120 5.29920 1.000 35.50709 292 VAL B CA 1
ATOM 9480 C C . VAL B 1 312 ? 14.97761 -21.51310 5.04212 1.000 33.09425 292 VAL B C 1
ATOM 9481 O O . VAL B 1 312 ? 15.86363 -21.06042 5.77039 1.000 36.81749 292 VAL B O 1
ATOM 9494 N N . GLY B 1 313 ? 15.22873 -22.30416 4.00849 1.000 36.01004 293 GLY B N 1
ATOM 9495 C CA . GLY B 1 313 ? 16.58736 -22.52502 3.55865 1.000 35.54575 293 GLY B CA 1
ATOM 9496 C C . GLY B 1 313 ? 16.91283 -23.98439 3.34019 1.000 37.21758 293 GLY B C 1
ATOM 9497 O O . GLY B 1 313 ? 17.05006 -24.74745 4.30633 1.000 40.04687 293 GLY B O 1
ATOM 9501 N N . GLY B 1 314 ? 17.02467 -24.37990 2.07164 1.000 37.27076 294 GLY B N 1
ATOM 9502 C CA . GLY B 1 314 ? 17.44798 -25.72432 1.73854 1.000 38.05457 294 GLY B CA 1
ATOM 9503 C C . GLY B 1 314 ? 16.44673 -26.81413 2.04118 1.000 40.90342 294 GLY B C 1
ATOM 9504 O O . GLY B 1 314 ? 16.83632 -27.97397 2.16600 1.000 38.64873 294 GLY B O 1
ATOM 9508 N N . ILE B 1 315 ? 15.16468 -26.48383 2.16462 1.000 35.58133 295 ILE B N 1
ATOM 9509 C CA . ILE B 1 315 ? 14.14213 -27.51329 2.33991 1.000 39.64799 295 ILE B CA 1
ATOM 9510 C C . ILE B 1 315 ? 13.91397 -28.17423 0.98382 1.000 38.44345 295 ILE B C 1
ATOM 9511 O O . ILE B 1 315 ? 13.31593 -27.57830 0.08448 1.000 34.27586 295 ILE B O 1
ATOM 9527 N N . LEU B 1 316 ? 14.39326 -29.40792 0.83161 1.000 38.93329 296 LEU B N 1
ATOM 9528 C CA . LEU B 1 316 ? 14.15997 -30.19036 -0.37741 1.000 39.78123 296 LEU B CA 1
ATOM 9529 C C . LEU B 1 316 ? 13.31415 -31.43027 -0.13089 1.000 42.04848 296 LEU B C 1
ATOM 9530 O O . LEU B 1 316 ? 12.96131 -32.12595 -1.08554 1.000 42.27064 296 LEU B O 1
ATOM 9546 N N . SER B 1 317 ? 12.97098 -31.71783 1.11840 1.000 42.85818 297 SER B N 1
ATOM 9547 C CA . SER B 1 317 ? 12.14105 -32.85770 1.45602 1.000 41.48080 297 SER B CA 1
ATOM 9548 C C . SER B 1 317 ? 11.23956 -32.46904 2.61699 1.000 42.79991 297 SER B C 1
ATOM 9549 O O . SER B 1 317 ? 11.49925 -31.49961 3.33515 1.000 43.99575 297 SER B O 1
ATOM 9557 N N . GLY B 1 318 ? 10.16685 -33.23580 2.79604 1.000 45.59329 298 GLY B N 1
ATOM 9558 C CA . GLY B 1 318 ? 9.30510 -33.00969 3.94575 1.000 45.73459 298 GLY B CA 1
ATOM 9559 C C . GLY B 1 318 ? 10.04121 -33.17520 5.26149 1.000 51.95165 298 GLY B C 1
ATOM 9560 O O . GLY B 1 318 ? 9.77772 -32.45595 6.22714 1.000 47.84440 298 GLY B O 1
ATOM 9564 N N . GLU B 1 3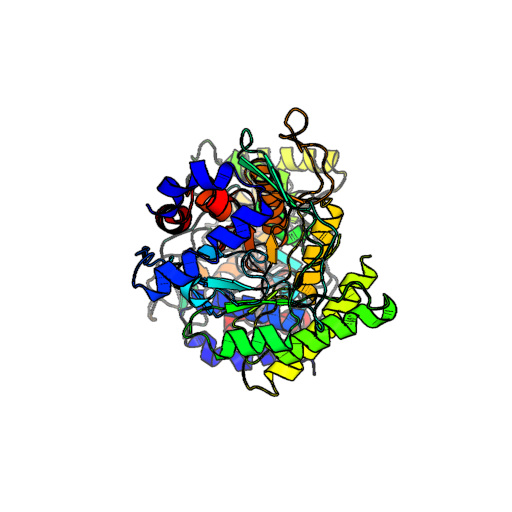19 ? 10.97890 -34.12433 5.31528 1.000 50.92787 299 GLU B N 1
ATOM 9565 C CA . GLU B 1 319 ? 11.76949 -34.31959 6.52542 1.000 61.01530 299 GLU B CA 1
ATOM 9566 C C . GLU B 1 319 ? 12.45327 -33.02559 6.95440 1.000 54.87822 299 GLU B C 1
ATOM 9567 O O . GLU B 1 319 ? 12.49932 -32.70088 8.14434 1.000 52.32034 299 GLU B O 1
ATOM 9579 N N . GLN B 1 320 ? 13.00569 -32.28063 5.99742 1.000 49.67133 300 GLN B N 1
ATOM 9580 C CA . GLN B 1 320 ? 13.71871 -31.05263 6.33925 1.000 50.11380 300 GLN B CA 1
ATOM 9581 C C . GLN B 1 320 ? 12.77705 -29.97139 6.85901 1.000 47.60095 300 GLN B C 1
ATOM 9582 O O . GLN B 1 320 ? 13.17480 -29.16475 7.70846 1.000 44.85298 300 GLN B O 1
ATOM 9596 N N . ALA B 1 321 ? 11.53625 -29.92790 6.37035 1.000 47.39889 301 ALA B N 1
ATOM 9597 C CA . ALA B 1 321 ? 10.56613 -29.00755 6.95037 1.000 44.30423 301 ALA B CA 1
ATOM 9598 C C . ALA B 1 321 ? 10.26923 -29.38787 8.39467 1.000 49.93389 301 ALA B C 1
ATOM 9599 O O . ALA B 1 321 ? 10.18652 -28.51865 9.27380 1.000 49.08994 301 ALA B O 1
ATOM 9606 N N . ALA B 1 322 ? 10.12957 -30.69012 8.66369 1.000 45.49404 302 ALA B N 1
ATOM 9607 C CA . ALA B 1 322 ? 9.95457 -31.14304 10.03780 1.000 46.99038 302 ALA B CA 1
ATOM 9608 C C . ALA B 1 322 ? 11.16267 -30.79181 10.89548 1.000 52.19369 302 ALA B C 1
ATOM 9609 O O . ALA B 1 322 ? 11.01890 -30.54052 12.09757 1.000 50.46385 302 ALA B O 1
ATOM 9616 N N . ALA B 1 323 ? 12.35632 -30.75290 10.29571 1.000 50.30892 303 ALA B N 1
ATOM 9617 C CA . ALA B 1 323 ? 13.55300 -30.41459 11.06051 1.000 50.28644 303 ALA B CA 1
ATOM 9618 C C . ALA B 1 323 ? 13.56240 -28.94141 11.45616 1.000 52.41358 303 ALA B C 1
ATOM 9619 O O . ALA B 1 323 ? 13.95223 -28.60215 12.57893 1.000 54.29077 303 ALA B O 1
ATOM 9626 N N . LYS B 1 324 ? 13.15691 -28.04956 10.54216 1.000 50.20476 304 LYS B N 1
ATOM 9627 C CA . LYS B 1 324 ? 13.00337 -26.64068 10.89935 1.000 50.60796 304 LYS B CA 1
ATOM 9628 C C . LYS B 1 324 ? 12.05898 -26.48545 12.08439 1.000 50.61045 304 LYS B C 1
ATOM 9629 O O . LYS B 1 324 ? 12.35031 -25.76597 13.05119 1.000 48.26039 304 LYS B O 1
ATOM 9648 N N . GLN B 1 325 ? 10.90288 -27.14446 12.00948 1.000 52.96047 305 GLN B N 1
ATOM 9649 C CA . GLN B 1 325 ? 9.92609 -27.08188 13.08953 1.000 57.13211 305 GLN B CA 1
ATOM 9650 C C . GLN B 1 325 ? 10.52294 -27.58026 14.40203 1.000 58.44336 305 GLN B C 1
ATOM 9651 O O . GLN B 1 325 ? 10.31891 -26.97104 15.46018 1.000 57.80091 305 GLN B O 1
ATOM 9665 N N . GLN B 1 326 ? 11.27056 -28.68456 14.35620 1.000 56.92592 306 GLN B N 1
ATOM 9666 C CA . GLN B 1 326 ? 11.90378 -29.20009 15.56380 1.000 59.99763 306 GLN B CA 1
ATOM 9667 C C . GLN B 1 326 ? 12.98231 -28.26631 16.09461 1.000 59.15874 306 GLN B C 1
ATOM 9668 O O . GLN B 1 326 ? 13.29122 -28.31465 17.28660 1.000 59.14442 306 GLN B O 1
ATOM 9682 N N . ALA B 1 327 ? 13.56640 -27.42984 15.24417 1.000 59.62376 307 ALA B N 1
ATOM 9683 C CA . ALA B 1 327 ? 14.56246 -26.46442 15.67954 1.000 61.21165 307 ALA B CA 1
ATOM 9684 C C . ALA B 1 327 ? 13.94810 -25.17040 16.20131 1.000 60.60355 307 ALA B C 1
ATOM 9685 O O . ALA B 1 327 ? 14.68973 -24.30309 16.67686 1.000 63.54687 307 ALA B O 1
ATOM 9692 N N . GLY B 1 328 ? 12.62356 -25.01509 16.11678 1.000 56.93417 308 GLY B N 1
ATOM 9693 C CA . GLY B 1 328 ? 11.95114 -23.88011 16.72331 1.000 54.75977 308 GLY B CA 1
ATOM 9694 C C . GLY B 1 328 ? 10.99938 -23.12199 15.81625 1.000 51.29114 308 GLY B C 1
ATOM 9695 O O . GLY B 1 328 ? 10.40081 -22.12810 16.24043 1.000 49.50054 308 GLY B O 1
ATOM 9699 N N . ALA B 1 329 ? 10.84189 -23.57309 14.57575 1.000 48.72290 309 ALA B N 1
ATOM 9700 C CA . ALA B 1 329 ? 10.01552 -22.85924 13.61263 1.000 44.87803 309 ALA B CA 1
ATOM 9701 C C . ALA B 1 329 ? 8.54569 -23.23302 13.76971 1.000 44.73907 309 ALA B C 1
ATOM 9702 O O . ALA B 1 329 ? 8.20429 -24.39406 14.00707 1.000 49.23459 309 ALA B O 1
ATOM 9709 N N . THR B 1 330 ? 7.67044 -22.23483 13.62570 1.000 44.03042 310 THR B N 1
ATOM 9710 C CA . THR B 1 330 ? 6.23324 -22.48715 13.60035 1.000 41.29922 310 THR B CA 1
ATOM 9711 C C . THR B 1 330 ? 5.72210 -22.67754 12.17569 1.000 43.33826 310 THR B C 1
ATOM 9712 O O . THR B 1 330 ? 4.82263 -23.49558 11.94311 1.000 42.30661 310 THR B O 1
ATOM 9723 N N . LEU B 1 331 ? 6.28101 -21.93071 11.22433 1.000 39.34603 311 LEU B N 1
ATOM 9724 C CA . LEU B 1 331 ? 5.98993 -22.06015 9.80694 1.000 36.91311 311 LEU B CA 1
ATOM 9725 C C . LEU B 1 331 ? 7.29659 -22.28893 9.05934 1.000 35.99990 311 LEU B C 1
ATOM 9726 O O . LEU B 1 331 ? 8.38935 -22.08183 9.59593 1.000 37.24970 311 LEU B O 1
ATOM 9742 N N . VAL B 1 332 ? 7.18174 -22.71077 7.80078 1.000 33.06873 312 VAL B N 1
ATOM 9743 C CA . VAL B 1 332 ? 8.32504 -22.80917 6.90160 1.000 34.12417 312 VAL B CA 1
ATOM 9744 C C . VAL B 1 332 ? 7.94709 -22.17096 5.57115 1.000 32.50135 312 VAL B C 1
ATOM 9745 O O . VAL B 1 332 ? 6.76952 -21.99155 5.25417 1.000 32.35823 312 VAL B O 1
ATOM 9758 N N . GLN B 1 333 ? 8.96911 -21.80640 4.79446 1.000 30.60547 313 GLN B N 1
ATOM 9759 C CA . GLN B 1 333 ? 8.78578 -21.44262 3.39533 1.000 28.87811 313 GLN B CA 1
ATOM 9760 C C . GLN B 1 333 ? 9.76302 -22.22420 2.52844 1.000 32.44310 313 GLN B C 1
ATOM 9761 O O . GLN B 1 333 ? 10.85431 -22.58971 2.97087 1.000 31.25715 313 GLN B O 1
ATOM 9775 N N . ILE B 1 334 ? 9.35362 -22.47373 1.28483 1.000 28.90265 314 ILE B N 1
ATOM 9776 C CA . ILE B 1 334 ? 10.16650 -23.19464 0.31940 1.000 29.38160 314 ILE B CA 1
ATOM 9777 C C . ILE B 1 334 ? 10.32659 -22.35396 -0.94116 1.000 31.29439 314 ILE B C 1
ATOM 9778 O O . ILE B 1 334 ? 9.51419 -21.47382 -1.24681 1.000 30.10205 314 ILE B O 1
ATOM 9794 N N . TYR B 1 335 ? 11.39928 -22.64336 -1.67210 1.000 30.42752 315 TYR B N 1
ATOM 9795 C CA . TYR B 1 335 ? 11.65512 -22.02872 -2.96934 1.000 29.11028 315 TYR B CA 1
ATOM 9796 C C . TYR B 1 335 ? 12.49949 -22.99923 -3.79390 1.000 28.78865 315 TYR B C 1
ATOM 9797 O O . TYR B 1 335 ? 11.99598 -23.65220 -4.71247 1.000 30.49978 315 TYR B O 1
ATOM 9815 N N . SER B 1 336 ? 13.79385 -23.09207 -3.48720 1.000 28.94752 316 SER B N 1
ATOM 9816 C CA . SER B 1 336 ? 14.69491 -23.81165 -4.38303 1.000 29.06300 316 SER B CA 1
ATOM 9817 C C . SER B 1 336 ? 14.30807 -25.28142 -4.51247 1.000 30.08908 316 SER B C 1
ATOM 9818 O O . SER B 1 336 ? 14.58839 -25.90954 -5.53890 1.000 32.67750 316 SER B O 1
ATOM 9826 N N . GLY B 1 337 ? 13.66038 -25.84117 -3.48863 1.000 31.33391 317 GLY B N 1
ATOM 9827 C CA . GLY B 1 337 ? 13.24154 -27.22863 -3.56694 1.000 33.98807 317 GLY B CA 1
ATOM 9828 C C . GLY B 1 337 ? 12.18199 -27.48599 -4.61662 1.000 32.43806 317 GLY B C 1
ATOM 9829 O O . GLY B 1 337 ? 12.05832 -28.62055 -5.09539 1.000 31.99877 317 GLY B O 1
ATOM 9833 N N . LEU B 1 338 ? 11.41192 -26.46142 -4.97483 1.000 32.58106 318 LEU B N 1
ATOM 9834 C CA . LEU B 1 338 ? 10.45015 -26.58785 -6.06359 1.000 32.41891 318 LEU B CA 1
ATOM 9835 C C . LEU B 1 338 ? 11.14520 -26.82652 -7.39570 1.000 33.76543 318 LEU B C 1
ATOM 9836 O O . LEU B 1 338 ? 10.58305 -27.47843 -8.28251 1.000 34.60835 318 LEU B O 1
ATOM 9852 N N . ILE B 1 339 ? 12.36382 -26.30592 -7.55771 1.000 32.58357 319 ILE B N 1
ATOM 9853 C CA . ILE B 1 339 ? 13.11401 -26.53538 -8.79088 1.000 36.07560 319 ILE B CA 1
ATOM 9854 C C . ILE B 1 339 ? 13.51390 -28.00045 -8.91590 1.000 34.77103 319 ILE B C 1
ATOM 9855 O O . ILE B 1 339 ? 13.36106 -28.61940 -9.97923 1.000 36.07772 319 ILE B O 1
ATOM 9871 N N . TYR B 1 340 ? 14.06181 -28.57115 -7.84270 1.000 34.49288 320 TYR B N 1
ATOM 9872 C CA . TYR B 1 340 ? 14.65114 -29.90299 -7.89560 1.000 37.63835 320 TYR B CA 1
ATOM 9873 C C . TYR B 1 340 ? 13.66374 -30.99561 -7.51620 1.000 37.14413 320 TYR B C 1
ATOM 9874 O O . TYR B 1 340 ? 13.54040 -31.99663 -8.22390 1.000 39.37723 320 TYR B O 1
ATOM 9892 N N . THR B 1 341 ? 12.96477 -30.82627 -6.40308 1.000 38.15250 321 THR B N 1
ATOM 9893 C CA . THR B 1 341 ? 11.99017 -31.82351 -5.98675 1.000 34.90460 321 THR B CA 1
ATOM 9894 C C . THR B 1 341 ? 10.67067 -31.64712 -6.71963 1.000 40.18368 321 THR B C 1
ATOM 9895 O O . THR B 1 341 ? 9.97649 -32.63268 -6.97745 1.000 39.68143 321 THR B O 1
ATOM 9906 N N . GLY B 1 342 ? 10.30937 -30.40809 -7.04925 1.000 36.08693 322 GLY B N 1
ATOM 9907 C CA . GLY B 1 342 ? 9.10601 -30.14282 -7.79341 1.000 36.29943 322 GLY B CA 1
ATOM 9908 C C . GLY B 1 342 ? 7.91920 -29.85077 -6.90218 1.000 37.23950 322 GLY B C 1
ATOM 9909 O O . GLY B 1 342 ? 8.00877 -29.85725 -5.67092 1.000 35.74538 322 GLY B O 1
ATOM 9913 N N . PRO B 1 343 ? 6.77631 -29.58461 -7.52311 1.000 35.35531 323 PRO B N 1
ATOM 9914 C CA . PRO B 1 343 ? 5.57797 -29.21566 -6.74742 1.000 36.09696 323 PRO B CA 1
ATOM 9915 C C . PRO B 1 343 ? 5.19556 -30.19942 -5.65189 1.000 39.80519 323 PRO B C 1
ATOM 9916 O O . PRO B 1 343 ? 4.59682 -29.77993 -4.65551 1.000 40.12143 323 PRO B O 1
ATOM 9927 N N . THR B 1 344 ? 5.50972 -31.49192 -5.79384 1.000 35.65427 324 THR B N 1
ATOM 9928 C CA . THR B 1 344 ? 5.15346 -32.45614 -4.75677 1.000 40.36513 324 THR B CA 1
ATOM 9929 C C . THR B 1 344 ? 5.71188 -32.06732 -3.39189 1.000 40.45589 324 THR B C 1
ATOM 9930 O O . THR B 1 344 ? 5.22759 -32.56935 -2.36794 1.000 40.69655 324 THR B O 1
ATOM 9941 N N . LEU B 1 345 ? 6.71289 -31.18222 -3.35656 1.000 38.88563 325 LEU B N 1
ATOM 9942 C CA . LEU B 1 345 ? 7.33164 -30.80497 -2.08955 1.000 40.90795 325 LEU B CA 1
ATOM 9943 C C . LEU B 1 345 ? 6.33672 -30.13659 -1.14987 1.000 38.10438 325 LEU B C 1
ATOM 9944 O O . LEU B 1 345 ? 6.45856 -30.26627 0.07473 1.000 40.11090 325 LEU B O 1
ATOM 9960 N N . VAL B 1 346 ? 5.35243 -29.41548 -1.69078 1.000 37.66525 326 VAL B N 1
ATOM 9961 C CA . VAL B 1 346 ? 4.37286 -28.75149 -0.82737 1.000 35.55191 326 VAL B CA 1
ATOM 9962 C C . VAL B 1 346 ? 3.64110 -29.78749 0.01718 1.000 42.23861 326 VAL B C 1
ATOM 9963 O O . VAL B 1 346 ? 3.62113 -29.71088 1.25163 1.000 39.69944 326 VAL B O 1
ATOM 9976 N N . LYS B 1 347 ? 3.04339 -30.78674 -0.64195 1.000 43.13433 327 LYS B N 1
ATOM 9977 C CA . LYS B 1 347 ? 2.31424 -31.82843 0.07741 1.000 52.53985 327 LYS B CA 1
ATOM 9978 C C . LYS B 1 347 ? 3.22673 -32.57533 1.04152 1.000 46.68469 327 LYS B C 1
ATOM 9979 O O . LYS B 1 347 ? 2.83490 -32.87531 2.17627 1.000 47.96415 327 LYS B O 1
ATOM 9998 N N . GLN B 1 348 ? 4.45132 -32.88510 0.61069 1.000 41.17630 328 GLN B N 1
ATOM 9999 C CA . GLN B 1 348 ? 5.36137 -33.62590 1.47790 1.000 43.05061 328 GLN B CA 1
ATOM 10000 C C . GLN B 1 348 ? 5.66980 -32.84776 2.74940 1.000 45.30886 328 GLN B C 1
ATOM 10001 O O . GLN B 1 348 ? 5.71812 -33.42615 3.84020 1.000 48.19179 328 GLN B O 1
ATOM 10015 N N . CYS B 1 349 ? 5.88618 -31.53179 2.62970 1.000 40.07561 329 CYS B N 1
ATOM 10016 C CA . CYS B 1 349 ? 6.15859 -30.72659 3.81769 1.000 39.66369 329 CYS B CA 1
ATOM 10017 C C . CYS B 1 349 ? 4.95490 -30.68093 4.75116 1.000 44.37666 329 CYS B C 1
ATOM 10018 O O . CYS B 1 349 ? 5.10692 -30.80484 5.97288 1.000 43.69863 329 CYS B O 1
ATOM 10026 N N . VAL B 1 350 ? 3.75399 -30.49803 4.20100 1.000 42.08544 330 VAL B N 1
ATOM 10027 C CA . VAL B 1 350 ? 2.56921 -30.42370 5.05233 1.000 42.07512 330 VAL B CA 1
ATOM 10028 C C . VAL B 1 350 ? 2.37240 -31.73252 5.81444 1.000 47.40900 330 VAL B C 1
ATOM 10029 O O . VAL B 1 350 ? 2.06987 -31.73239 7.01844 1.000 51.56719 330 VAL B O 1
ATOM 10042 N N . GLU B 1 351 ? 2.54818 -32.86746 5.13336 1.000 49.26012 331 GLU B N 1
ATOM 10043 C CA . GLU B 1 351 ? 2.33495 -34.15679 5.79157 1.000 52.21702 331 GLU B CA 1
ATOM 10044 C C . GLU B 1 351 ? 3.40524 -34.44715 6.83819 1.000 54.13677 331 GLU B C 1
ATOM 10045 O O . GLU B 1 351 ? 3.10737 -35.05789 7.87391 1.000 53.13537 331 GLU B O 1
ATOM 10057 N N . ALA B 1 352 ? 4.64322 -34.00718 6.60403 1.000 51.33974 332 ALA B N 1
ATOM 10058 C CA . ALA B 1 352 ? 5.73878 -34.35731 7.50267 1.000 52.25003 332 ALA B CA 1
ATOM 10059 C C . ALA B 1 352 ? 5.75346 -33.51519 8.77537 1.000 51.43922 332 ALA B C 1
ATOM 10060 O O . ALA B 1 352 ? 6.23709 -33.97880 9.81074 1.000 55.77645 332 ALA B O 1
ATOM 10067 N N . MET B 1 353 ? 5.23678 -32.29198 8.73223 1.000 51.70908 333 MET B N 1
ATOM 10068 C CA . MET B 1 353 ? 5.36084 -31.40491 9.87976 1.000 53.56359 333 MET B CA 1
ATOM 10069 C C . MET B 1 353 ? 4.41958 -31.82503 11.01212 1.000 62.95342 333 MET B C 1
ATOM 10070 O O . MET B 1 353 ? 3.55621 -32.69263 10.85899 1.000 62.97233 333 MET B O 1
ATOM 10084 N N . THR B 1 354 ? 4.62072 -31.19195 12.17042 1.000 58.93251 334 THR B N 1
ATOM 10085 C CA . THR B 1 354 ? 3.84783 -31.43844 13.38563 1.000 69.76911 334 THR B CA 1
ATOM 10086 C C . THR B 1 354 ? 3.98805 -32.88546 13.81748 1.000 64.92658 334 THR B C 1
ATOM 10087 O O . THR B 1 354 ? 4.94189 -33.24006 14.50694 1.000 74.22404 334 THR B O 1
#

Secondary structure (DSSP, 8-state):
-HHHHHHHHHHTS-HHHHHHHHHHHHHHHHHTT----------EEETTEEESSSEEEPTTSSTTS-SHHHHHTTT-SEEEEEEE-SS-B--SPSP-EEEEGGGTEEEE-----B--HHHHHHHHHH----S-EEEEE---TTS-GGGHHHHHHHHHHHHGGG-SEEEEE----HHHHHHHHHHHHHHHHHHHHHHTS---EEEEE-S---HHHHHHHHHHHHHTT--EEEE---BS--TTTTTSTTTT-SSEEEEGGGHHHHHHHHHHHHHHHTTSS-EEEES---SHHHHHHHHHTT-SEEEESHHHHHT-THHHHHHHHH--/--EEHHHHHHHHHHHHTTS-HHHHHHHHHHHHHHHHHTT-EE-----EEETTEEESSSEEEPTTSSTTS-SHHHHHTTT-SEEEEEEE-SS-B--SPSP-EEEEGGGTEEEE-----B--HHHHHHHHHH----SEEEEEE---TTS-GGGHHHHHHHHHHHHGGG-SEEEEE--HHHHHHHHHHHHHHHHHHHHT----EEEEE-S---HHHHHHHHHHHHHTT--EEEE---BS--TTTTTSTTTT-SSEEEEGGGHHHHHHHHHHHHHHHTTSS-EEEES---SHHHHHHHHHTT-SEEEESHHHHHT-THHHHHHHHH--

Sequence (648 aa):
MLYSLARPMLFSLAPERAHELTLSSMLDKAHKLGMMRQTVEAKPTTCMGIEFPNPVGLAAGLDKNGAHIDALAGLGFGFIEIGTITPRPQSSGNPKPRLFRIPEEAKAIINRMGFNNDGVDKLIENVKASSKFRGIILGINIGKNADTPVEKAVDDYLICLEKVYNYASYITVNISSSGDALTELLQTLKARQLELAEQQYNHYVPLVLLKVAPDLTAEDVEFISAQLLDFKIDGLIVTNTTLSRREGVENLPYGNESSSGGLSGAPVFEKSTECLRLFAQTLKGQIPLIGVGGILLSGEEQAAAKQQAGATLVQIYSGLIYTGPTLVKQCVEAMTVPRGSHMLYSLARPMLFSLAPERAHELTLSMLDKAHKLGMMRQEAKPTTCMGIEFPNPVGLAAGLDKNGAHIDALAGLGFGFIEIGTITPRPQSGNPKPRLFRIPEAKAIINRMGFNNDGVDKLIENVKASKFRGILGINIGKNADTPVEKAVDDYLICLEKVYNYASYITVNIDALTELLQTLKARQLELAEQYNHYVPLVLKVAPDLTAEDVEFISAQLLDFKIDGLIVTNTTLSREGVENLPYGNESGGLSGAPVFEKSTECLRLFAQTLKGQIPLIGVGGILSGEQAAAKQQAGATLVQIYSGLIYTGPTLVKQCVEAMT

B-factor: mean 39.57, std 17.77, range [10.2, 125.78]

Organism: Acinetobacter baumannii (strain AB307-0294) (NCBI:txid557600)

Nearest PDB structures (foldseek):
  7ut5-assembly2_B  TM=1.003E+00  e=7.716E-70  Acinetobacter baumannii
  7ut5-assembly1_A  TM=9.990E-01  e=7.892E-65  Acinetobacter baumannii
  7t5k-assembly1_A  TM=9.786E-01  e=2.157E-44  Escherichia coli K-12
  6cjf-assembly1_A  TM=9.214E-01  e=4.342E-35  Homo sapiens
  8yhr-assembly1_A  TM=8.939E-01  e=6.368E-34  Homo sapiens

CATH classification: 3.20.20.70

Foldseek 3Di:
DVCVVCQVVLVVDFVVVSLVVVLVVLQVCVVVVHQAADADFDWFAALNFTFRFQEEADEDSAAQLQRVQSLVSLPGSEYEYHQAWAAADQFDDPPAKDAQVVLLKIFGRRGRGYHHLVRSVVSLVPDPDDGAYEYEYAYDPPDDPVCRLVRRVSNCLSCVVPHQAYEYEQELVLVVVLVSLVVSLVSQVVVCVVVVHHHAYEYEYALPYDLVSLLSVLVSCVVSVHAAYEQHDFDQDLPRPPPTPPSPPGGGMFAQVFLVSSLVSLLSNCVNNVPVHAYEGETHQQFLVSLQSSVVSGHSHYYYDSNCSPVNSCRSNRNRVNHD/DADAQQVVCVVCQVVLVVDDVVVSLVVNLVVLQVCVVVNNHQAAADWFAALNDTQRFQEEADEDSAAQLQRVQSVVRLPGSEYEHHQAWAAADQADDPPFWDAQVVQLKIFGRRGRGYHHLVRSVVNLVPDPDPGAYEYEYAYDPPQDPVCGLVGVLSNCLSCVVRHQAYEYEDVVVLVSLVVSLVSQVVSCVVVVHHHAYEYEYALPDDLVRLVVVLVSCVVSVHAAYEQHDFDQDLVRPCPTPVSPDGGGMFAQVFLVSSLVSLLSNCVNNVPVHAYEGEGHQQFLVSLQSSVVSGHSHYYYDSNCSPNNSVRSHRVRVSHD